Protein AF-A0A165HR62-F1 (afdb_monomer_lite)

Secondary structure (DSSP, 8-state):
------------PPP-------------------------------------PPPP-----HHHHHHHHHHHHHHHHHHHHHTTT-HHHHHHHHHHHHHHHHHHHHHHHHHHHHHHHHHHHHHHHHHHHHHTT----HHHHHHHHHHHHHHHHHHHHHHHHH----HHHHHHHHHHHH-THHHHHHHHHHHHHHHHHHHHHHHHHHHHHHHHHHHHHHHHHHHHHHTTEETTEEEE-GGGEEEEEEEEEEEETTEEEEEEEEEETTEEEEEEEEETT------TT--S-S----PPPHHHHHHHHHHHTSTTT--TTB-EEEEEETTSS-EEEE--SEEHHHHHHHHHHHH--HHHHHHHHHHHHHHHHHHHHHHHHHHSEEE--S--EE-TTS-EEB--SS-EEETTSS--PPPTHHHHHH-TT-

Structure (mmCIF, N/CA/C/O backbone):
data_AF-A0A165HR62-F1
#
_entry.id   AF-A0A165HR62-F1
#
loop_
_atom_site.group_PDB
_atom_site.id
_atom_site.type_symbol
_atom_site.label_atom_id
_atom_site.label_alt_id
_atom_site.label_comp_id
_atom_site.label_asym_id
_atom_site.label_entity_id
_atom_site.label_seq_id
_atom_site.pdbx_PDB_ins_code
_atom_site.Cartn_x
_atom_site.Cartn_y
_atom_site.Cartn_z
_atom_site.occupancy
_atom_site.B_iso_or_equiv
_atom_site.auth_seq_id
_atom_site.auth_comp_id
_atom_site.auth_asym_id
_atom_site.auth_atom_id
_atom_site.pdbx_PDB_model_num
ATOM 1 N N . MET A 1 1 ? 60.043 -40.482 3.507 1.00 33.12 1 MET A N 1
ATOM 2 C CA . MET A 1 1 ? 59.239 -40.295 4.731 1.00 33.12 1 MET A CA 1
ATOM 3 C C . MET A 1 1 ? 57.766 -40.346 4.342 1.00 33.12 1 MET A C 1
ATOM 5 O O . MET A 1 1 ? 57.336 -39.492 3.586 1.00 33.12 1 MET A O 1
ATOM 9 N N . THR A 1 2 ? 57.101 -41.441 4.740 1.00 33.06 2 THR A N 1
ATOM 10 C CA . THR A 1 2 ? 55.666 -41.614 5.097 1.00 33.06 2 THR A CA 1
ATOM 11 C C . THR A 1 2 ? 54.618 -40.697 4.441 1.00 33.06 2 THR A C 1
ATOM 13 O O . THR A 1 2 ? 54.605 -39.506 4.708 1.00 33.06 2 THR A O 1
ATOM 16 N N . ALA A 1 3 ? 53.738 -41.243 3.585 1.00 31.31 3 ALA A N 1
ATOM 17 C CA . ALA A 1 3 ? 52.368 -41.724 3.915 1.00 31.31 3 ALA A CA 1
ATOM 18 C C . ALA A 1 3 ? 51.313 -40.659 3.518 1.00 31.31 3 ALA A C 1
ATOM 20 O O . ALA A 1 3 ? 51.603 -39.479 3.605 1.00 31.31 3 ALA A O 1
ATOM 21 N N . ALA A 1 4 ? 50.086 -40.920 3.066 1.00 37.50 4 ALA A N 1
ATOM 22 C CA . ALA A 1 4 ? 49.329 -42.119 2.732 1.00 37.50 4 ALA A CA 1
ATOM 23 C C . ALA A 1 4 ? 48.210 -41.695 1.753 1.00 37.50 4 ALA A C 1
ATOM 25 O O . ALA A 1 4 ? 47.628 -40.623 1.904 1.00 37.50 4 ALA A O 1
ATOM 26 N N . ALA A 1 5 ? 47.889 -42.550 0.783 1.00 32.94 5 ALA A N 1
ATOM 27 C CA . ALA A 1 5 ? 46.687 -42.452 -0.038 1.00 32.94 5 ALA A CA 1
ATOM 28 C C . ALA A 1 5 ? 45.596 -43.338 0.581 1.00 32.94 5 ALA A C 1
ATOM 30 O O . ALA A 1 5 ? 45.859 -44.505 0.874 1.00 32.94 5 ALA A O 1
ATOM 31 N N . TRP A 1 6 ? 44.392 -42.797 0.776 1.00 42.50 6 TRP A N 1
ATOM 32 C CA . TRP A 1 6 ? 43.206 -43.551 1.182 1.00 42.50 6 TRP A CA 1
ATOM 33 C C . TRP A 1 6 ? 42.095 -43.426 0.129 1.00 42.50 6 TRP A C 1
ATOM 35 O O . TRP A 1 6 ? 41.696 -42.349 -0.300 1.00 42.50 6 TRP A O 1
ATOM 45 N N . THR A 1 7 ? 41.675 -44.615 -0.275 1.00 42.72 7 THR A N 1
ATOM 46 C CA . THR A 1 7 ? 40.506 -45.123 -1.003 1.00 42.72 7 THR A CA 1
ATOM 47 C C . THR A 1 7 ? 39.178 -44.330 -1.006 1.00 42.72 7 THR A C 1
ATOM 49 O O . THR A 1 7 ? 38.678 -43.911 0.032 1.00 42.72 7 THR A O 1
ATOM 52 N N . ASN A 1 8 ? 38.568 -44.294 -2.207 1.00 39.94 8 ASN A N 1
ATOM 53 C CA . ASN A 1 8 ? 37.124 -44.241 -2.582 1.00 39.94 8 ASN A CA 1
ATOM 54 C C . ASN A 1 8 ? 36.229 -45.188 -1.726 1.00 39.94 8 ASN A C 1
ATOM 56 O O . ASN A 1 8 ? 36.826 -46.110 -1.169 1.00 39.94 8 ASN A O 1
ATOM 60 N N . PRO A 1 9 ? 34.859 -45.147 -1.693 1.00 52.19 9 PRO A N 1
ATOM 61 C CA . PRO A 1 9 ? 33.908 -44.766 -2.772 1.00 52.19 9 PRO A CA 1
ATOM 62 C C . PRO A 1 9 ? 32.558 -44.118 -2.320 1.00 52.19 9 PRO A C 1
ATOM 64 O O . PRO A 1 9 ? 32.262 -44.052 -1.139 1.00 52.19 9 PRO A O 1
ATOM 67 N N . HIS A 1 10 ? 31.676 -43.712 -3.253 1.00 35.19 10 HIS A N 1
ATOM 68 C CA . HIS A 1 10 ? 30.252 -44.132 -3.271 1.00 35.19 10 HIS A CA 1
ATOM 69 C C . HIS A 1 10 ? 29.495 -43.644 -4.526 1.00 35.19 10 HIS A C 1
ATOM 71 O O . HIS A 1 10 ? 29.403 -42.458 -4.830 1.00 35.19 10 HIS A O 1
ATOM 77 N N . ARG A 1 11 ? 28.916 -44.618 -5.242 1.00 38.69 11 ARG A N 1
ATOM 78 C CA . ARG A 1 11 ? 27.921 -44.476 -6.316 1.00 38.69 11 ARG A CA 1
ATOM 79 C C . ARG A 1 11 ? 26.562 -44.078 -5.733 1.00 38.69 11 ARG A C 1
ATOM 81 O O . ARG A 1 11 ? 26.127 -44.736 -4.795 1.00 38.69 11 ARG A O 1
ATOM 88 N N . TYR A 1 12 ? 25.823 -43.190 -6.401 1.00 36.19 12 TYR A N 1
ATOM 89 C CA . TYR A 1 12 ? 24.355 -43.246 -6.418 1.00 36.19 12 TYR A CA 1
ATOM 90 C C . TYR A 1 12 ? 23.801 -42.923 -7.813 1.00 36.19 12 TYR A C 1
ATOM 92 O O . TYR A 1 12 ? 24.128 -41.911 -8.431 1.00 36.19 12 TYR A O 1
ATOM 100 N N . ARG A 1 13 ? 22.985 -43.859 -8.312 1.00 35.91 13 ARG A N 1
ATOM 101 C CA . ARG A 1 13 ? 22.235 -43.820 -9.575 1.00 35.91 13 ARG A CA 1
ATOM 102 C C . ARG A 1 13 ? 21.108 -42.783 -9.496 1.00 35.91 13 ARG A C 1
ATOM 104 O O . ARG A 1 13 ? 20.392 -42.742 -8.502 1.00 35.91 13 ARG A O 1
ATOM 111 N N . ARG A 1 14 ? 20.884 -42.039 -10.584 1.00 35.41 14 ARG A N 1
ATOM 112 C CA . ARG A 1 14 ? 19.645 -41.280 -10.843 1.00 35.41 14 ARG A CA 1
ATOM 113 C C . ARG A 1 14 ? 18.627 -42.159 -11.587 1.00 35.41 14 ARG A C 1
ATOM 115 O O . ARG A 1 14 ? 19.046 -42.868 -12.504 1.00 35.41 14 ARG A O 1
ATOM 122 N N . PRO A 1 15 ? 17.319 -42.083 -11.287 1.00 44.44 15 PRO A N 1
ATOM 123 C CA . PRO A 1 15 ? 16.283 -42.577 -12.179 1.00 44.44 15 PRO A CA 1
ATOM 124 C C . PRO A 1 15 ? 15.781 -41.463 -13.109 1.00 44.44 15 PRO A C 1
ATOM 126 O O . PRO A 1 15 ? 15.599 -40.313 -12.714 1.00 44.44 15 PRO A O 1
ATOM 129 N N . VAL A 1 16 ? 15.561 -41.841 -14.366 1.00 40.91 16 VAL A N 1
ATOM 130 C CA . VAL A 1 16 ? 14.933 -41.037 -15.416 1.00 40.91 16 VAL A CA 1
ATOM 131 C C . VAL A 1 16 ? 13.420 -41.210 -15.295 1.00 40.91 16 VAL A C 1
ATOM 133 O O . VAL A 1 16 ? 12.911 -42.308 -15.499 1.00 40.91 16 VAL A O 1
ATOM 136 N N . GLY A 1 17 ? 12.707 -40.132 -14.971 1.00 33.41 17 GLY A N 1
ATOM 137 C CA . GLY A 1 17 ? 11.246 -40.073 -14.991 1.00 33.41 17 GLY A CA 1
ATOM 138 C C . GLY A 1 17 ? 10.768 -39.150 -16.106 1.00 33.41 17 GLY A C 1
ATOM 139 O O . GLY A 1 17 ? 10.899 -37.934 -16.002 1.00 33.41 17 GLY A O 1
ATOM 140 N N . ARG A 1 18 ? 10.228 -39.734 -17.182 1.00 37.91 18 ARG A N 1
ATOM 141 C CA . ARG A 1 18 ? 9.422 -39.030 -18.190 1.00 37.91 18 ARG A CA 1
ATOM 142 C C . ARG A 1 18 ? 8.108 -38.598 -17.543 1.00 37.91 18 ARG A C 1
ATOM 144 O O . ARG A 1 18 ? 7.457 -39.434 -16.927 1.00 37.91 18 ARG A O 1
ATOM 151 N N . CYS A 1 19 ? 7.680 -37.356 -17.760 1.00 32.62 19 CYS A N 1
ATOM 152 C CA . CYS A 1 19 ? 6.293 -36.967 -17.523 1.00 32.62 19 CYS A CA 1
ATOM 153 C C . CYS A 1 19 ? 5.760 -36.114 -18.679 1.00 32.62 19 CYS A C 1
ATOM 155 O O . CYS A 1 19 ? 6.427 -35.235 -19.220 1.00 32.62 19 CYS A O 1
ATOM 157 N N . THR A 1 20 ? 4.568 -36.506 -19.095 1.00 32.78 20 THR A N 1
ATOM 158 C CA . THR A 1 20 ? 3.829 -36.209 -20.318 1.00 32.78 20 THR A CA 1
ATOM 159 C C . THR A 1 20 ? 3.229 -34.804 -20.356 1.00 32.78 20 THR A C 1
ATOM 161 O O . THR A 1 20 ? 2.686 -34.319 -19.369 1.00 32.78 20 THR A O 1
ATOM 164 N N . ARG A 1 21 ? 3.266 -34.189 -21.547 1.00 33.91 21 ARG A N 1
ATOM 165 C CA . ARG A 1 21 ? 2.496 -32.993 -21.924 1.00 33.91 21 ARG A CA 1
ATOM 166 C C . ARG A 1 21 ? 0.998 -33.312 -21.954 1.00 33.91 21 ARG A C 1
ATOM 168 O O . ARG A 1 21 ? 0.590 -34.196 -22.700 1.00 33.91 21 ARG A O 1
ATOM 175 N N . LEU A 1 22 ? 0.195 -32.510 -21.263 1.00 30.77 22 LEU A N 1
ATOM 176 C CA . LEU A 1 22 ? -1.223 -32.306 -21.560 1.00 30.77 22 LEU A CA 1
ATOM 177 C C . LEU A 1 22 ? -1.470 -30.796 -21.627 1.00 30.77 22 LEU A C 1
ATOM 179 O O . LEU A 1 22 ? -1.292 -30.071 -20.654 1.00 30.77 22 LEU A O 1
ATOM 183 N N . SER A 1 23 ? -1.787 -30.336 -22.835 1.00 29.75 23 SER A N 1
ATOM 184 C CA . SER A 1 23 ? -2.159 -28.965 -23.165 1.00 29.75 23 SER A CA 1
ATOM 185 C C . SER A 1 23 ? -3.679 -28.888 -23.167 1.00 29.75 23 SER A C 1
ATOM 187 O O . SER A 1 23 ? -4.320 -29.550 -23.981 1.00 29.75 23 SER A O 1
ATOM 189 N N . THR A 1 24 ? -4.248 -28.067 -22.288 1.00 30.98 24 THR A N 1
ATOM 190 C CA . THR A 1 24 ? -5.679 -27.753 -22.304 1.00 30.98 24 THR A CA 1
ATOM 191 C C . THR A 1 24 ? -5.829 -26.253 -22.513 1.00 30.98 24 THR A C 1
ATOM 193 O O . THR A 1 24 ? -5.510 -25.446 -21.644 1.00 30.98 24 THR A O 1
ATOM 196 N N . ARG A 1 25 ? -6.271 -25.882 -23.719 1.00 33.00 25 ARG A N 1
ATOM 197 C CA . ARG A 1 25 ? -6.709 -24.530 -24.080 1.00 33.00 25 ARG A CA 1
ATOM 198 C C . ARG A 1 25 ? -8.070 -24.267 -23.437 1.00 33.00 25 ARG A C 1
ATOM 200 O O . ARG A 1 25 ? -9.018 -24.984 -23.734 1.00 33.00 25 ARG A O 1
ATOM 207 N N . LEU A 1 26 ? -8.189 -23.192 -22.665 1.00 28.30 26 LEU A N 1
ATOM 208 C CA . LEU A 1 26 ? -9.472 -22.574 -22.330 1.00 28.30 26 LEU A CA 1
ATOM 209 C C . LEU A 1 26 ? -9.429 -21.114 -22.789 1.00 28.30 26 LEU A C 1
ATOM 211 O O . LEU A 1 26 ? -8.663 -20.309 -22.269 1.00 28.30 26 LEU A O 1
ATOM 215 N N . ARG A 1 27 ? -10.228 -20.798 -23.814 1.00 31.17 27 ARG A N 1
ATOM 216 C CA . ARG A 1 27 ? -10.565 -19.426 -24.208 1.00 31.17 27 ARG A CA 1
ATOM 217 C C . ARG A 1 27 ? -11.790 -19.012 -23.399 1.00 31.17 27 ARG A C 1
ATOM 219 O O . ARG A 1 27 ? -12.836 -19.635 -23.555 1.00 31.17 27 ARG A O 1
ATOM 226 N N . TYR A 1 28 ? -11.676 -17.960 -22.595 1.00 29.00 28 TYR A N 1
ATOM 227 C CA . TYR A 1 28 ? -12.828 -17.262 -22.029 1.00 29.00 28 TYR A CA 1
ATOM 228 C C . TYR A 1 28 ? -13.046 -15.951 -22.785 1.00 29.00 28 TYR A C 1
ATOM 230 O O . TYR A 1 28 ? -12.155 -15.114 -22.882 1.00 29.00 28 TYR A O 1
ATOM 238 N N . SER A 1 29 ? -14.242 -15.823 -23.356 1.00 31.67 29 SER A N 1
ATOM 239 C CA . SER A 1 29 ? -14.768 -14.642 -24.035 1.00 31.67 29 SER A CA 1
ATOM 240 C C . SER A 1 29 ? -15.636 -13.874 -23.040 1.00 31.67 29 SER A C 1
ATOM 242 O O . SER A 1 29 ? -16.688 -14.379 -22.653 1.00 31.67 29 SER A O 1
ATOM 244 N N . TYR A 1 30 ? -15.228 -12.670 -22.638 1.00 29.75 30 TYR A N 1
ATOM 245 C CA . TYR A 1 30 ? -16.044 -11.779 -21.809 1.00 29.75 30 TYR A CA 1
ATOM 246 C C . TYR A 1 30 ? -16.762 -10.751 -22.694 1.00 29.75 30 TYR A C 1
ATOM 248 O O . TYR A 1 30 ? -16.134 -9.884 -23.293 1.00 29.75 30 TYR A O 1
ATOM 256 N N . LYS A 1 31 ? -18.094 -10.861 -22.777 1.00 32.19 31 LYS A N 1
ATOM 257 C CA . LYS A 1 31 ? -18.997 -9.801 -23.249 1.00 32.19 31 LYS A CA 1
ATOM 258 C C . LYS A 1 31 ? -19.381 -8.943 -22.042 1.00 32.19 31 LYS A C 1
ATOM 260 O O . LYS A 1 31 ? -19.945 -9.470 -21.087 1.00 32.19 31 LYS A O 1
ATOM 265 N N . GLN A 1 32 ? -19.086 -7.647 -22.086 1.00 35.06 32 GLN A N 1
ATOM 266 C CA . GLN A 1 32 ? -19.548 -6.666 -21.103 1.00 35.06 32 GLN A CA 1
ATOM 267 C C . GLN A 1 32 ? -20.914 -6.108 -21.531 1.00 35.06 32 GLN A C 1
ATOM 269 O O . GLN A 1 32 ? -21.061 -5.594 -22.637 1.00 35.06 32 GLN A O 1
ATOM 274 N N . HIS A 1 33 ? -21.907 -6.213 -20.646 1.00 32.03 33 HIS A N 1
ATOM 275 C CA . HIS A 1 33 ? -23.147 -5.440 -20.694 1.00 32.03 33 HIS A CA 1
ATOM 276 C C . HIS A 1 33 ? -23.079 -4.374 -19.596 1.00 32.03 33 HIS A C 1
ATOM 278 O O . HIS A 1 33 ? -22.998 -4.709 -18.416 1.00 32.03 33 HIS A O 1
ATOM 284 N N . CYS A 1 34 ? -23.105 -3.101 -19.990 1.00 30.50 34 CYS A N 1
ATOM 285 C CA . CYS A 1 34 ? -23.240 -1.965 -19.084 1.00 30.50 34 CYS A CA 1
ATOM 286 C C . CYS A 1 34 ? -24.722 -1.729 -18.762 1.00 30.50 34 CYS A C 1
ATOM 288 O O . CYS A 1 34 ? -25.536 -1.590 -19.673 1.00 30.50 34 CYS A O 1
ATOM 290 N N . VAL A 1 35 ? -25.055 -1.630 -17.474 1.00 34.81 35 VAL A N 1
ATOM 291 C CA . VAL A 1 35 ? -26.322 -1.075 -16.973 1.00 34.81 35 VAL A CA 1
ATOM 292 C C . VAL A 1 35 ? -25.967 0.029 -15.971 1.00 34.81 35 VAL A C 1
ATOM 294 O O . VAL A 1 35 ? -25.148 -0.230 -15.087 1.00 34.81 35 VAL A O 1
ATOM 297 N N . PRO A 1 36 ? -26.533 1.244 -16.073 1.00 38.19 36 PRO A N 1
ATOM 298 C CA . PRO A 1 36 ? -26.294 2.303 -15.100 1.00 38.19 36 PRO A CA 1
ATOM 299 C C . PRO A 1 36 ? -27.294 2.199 -13.938 1.00 38.19 36 PRO A C 1
ATOM 301 O O . PRO A 1 36 ? -28.500 2.098 -14.158 1.00 38.19 36 PRO A O 1
ATOM 304 N N . LEU A 1 37 ? -26.800 2.255 -12.699 1.00 32.34 37 LEU A N 1
ATOM 305 C CA . LEU A 1 37 ? -27.621 2.403 -11.493 1.00 32.34 37 LEU A CA 1
ATOM 306 C C . LEU A 1 37 ? -27.500 3.832 -10.960 1.00 32.34 37 LEU A C 1
ATOM 308 O O . LEU A 1 37 ? -26.412 4.318 -10.661 1.00 32.34 37 LEU A O 1
ATOM 312 N N . SER A 1 38 ? -28.650 4.490 -10.872 1.00 30.89 38 SER A N 1
ATOM 313 C CA . SER A 1 38 ? -28.867 5.826 -10.323 1.00 30.89 38 SER A CA 1
ATOM 314 C C . SER A 1 38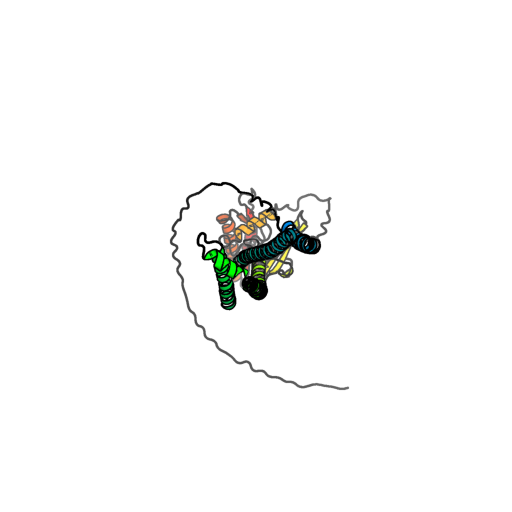 ? -29.115 5.732 -8.811 1.00 30.89 38 SER A C 1
ATOM 316 O O . SER A 1 38 ? -29.895 4.887 -8.377 1.00 30.89 38 SER A O 1
ATOM 318 N N . PHE A 1 39 ? -28.516 6.621 -8.015 1.00 34.91 39 PHE A N 1
ATOM 319 C CA . PHE A 1 39 ? -28.830 6.798 -6.589 1.00 34.91 39 PHE A CA 1
ATOM 320 C C . PHE A 1 39 ? -29.513 8.154 -6.345 1.00 34.91 39 PHE A C 1
ATOM 322 O O . PHE A 1 39 ? -29.079 9.145 -6.937 1.00 34.91 39 PHE A O 1
ATOM 329 N N . PRO A 1 40 ? -30.527 8.239 -5.461 1.00 46.53 40 PRO A N 1
ATOM 330 C CA . PRO A 1 40 ? -31.065 9.510 -4.983 1.00 46.53 40 PRO A CA 1
ATOM 331 C C . PRO A 1 40 ? -30.490 9.921 -3.606 1.00 46.53 40 PRO A C 1
ATOM 333 O O . PRO A 1 40 ? -29.952 9.077 -2.883 1.00 46.53 40 PRO A O 1
ATOM 336 N N . PRO A 1 41 ? -30.611 11.210 -3.222 1.00 48.38 41 PRO A N 1
ATOM 337 C CA . PRO A 1 41 ? -30.012 11.768 -2.012 1.00 48.38 41 PRO A CA 1
ATOM 338 C C . PRO A 1 41 ? -30.976 11.727 -0.818 1.00 48.38 41 PRO A C 1
ATOM 340 O O . PRO A 1 41 ? -32.183 11.897 -0.985 1.00 48.38 41 PRO A O 1
ATOM 343 N N . LEU A 1 42 ? -30.443 11.601 0.400 1.00 31.28 42 LEU A N 1
ATOM 344 C CA . LEU A 1 42 ? -31.184 11.880 1.633 1.00 31.28 42 LEU A CA 1
ATOM 345 C C . LEU A 1 42 ? -30.302 12.606 2.656 1.00 31.28 42 LEU A C 1
ATOM 347 O O . LEU A 1 42 ? -29.160 12.238 2.912 1.00 31.28 42 LEU A O 1
ATOM 351 N N . SER A 1 43 ? -30.894 13.640 3.240 1.00 33.06 43 SER A N 1
ATOM 352 C CA . SER A 1 43 ? -30.462 14.444 4.387 1.00 33.06 43 SER A CA 1
ATOM 353 C C . SER A 1 43 ? -31.754 14.829 5.143 1.00 33.06 43 SER A C 1
ATOM 355 O O . SER A 1 43 ? -32.837 14.656 4.577 1.00 33.06 43 SER A O 1
ATOM 357 N N . PRO A 1 44 ? -31.721 15.492 6.309 1.00 51.09 44 PRO A N 1
ATOM 358 C CA . PRO A 1 44 ? -31.198 15.088 7.622 1.00 51.09 44 PRO A CA 1
ATOM 359 C C . PRO A 1 44 ? -32.315 15.132 8.698 1.00 51.09 44 PRO A C 1
ATOM 361 O O . PRO A 1 44 ? -33.251 15.895 8.533 1.00 51.09 44 PRO A O 1
ATOM 364 N N . HIS A 1 45 ? -32.204 14.435 9.842 1.00 31.92 45 HIS A N 1
ATOM 365 C CA . HIS A 1 45 ? -32.894 14.839 11.090 1.00 31.92 45 HIS A CA 1
ATOM 366 C C . HIS A 1 45 ? -32.265 14.203 12.352 1.00 31.92 45 HIS A C 1
ATOM 368 O O . HIS A 1 45 ? -32.269 12.989 12.526 1.00 31.92 45 HIS A O 1
ATOM 374 N N . CYS A 1 46 ? -31.768 15.066 13.244 1.00 35.50 46 CYS A N 1
ATOM 375 C CA . CYS A 1 46 ? -31.614 14.859 14.698 1.00 35.50 46 CYS A CA 1
ATOM 376 C C . CYS A 1 46 ? -32.998 15.023 15.372 1.00 35.50 46 CYS A C 1
ATOM 378 O O . CYS A 1 46 ? -33.798 15.780 14.808 1.00 35.50 46 CYS A O 1
ATOM 380 N N . PRO A 1 47 ? -33.301 14.433 16.563 1.00 43.19 47 PRO A N 1
ATOM 381 C CA . PRO A 1 47 ? -32.798 15.018 17.823 1.00 43.19 47 PRO A CA 1
ATOM 382 C C . PRO A 1 47 ? -32.732 14.138 19.117 1.00 43.19 47 PRO A C 1
ATOM 384 O O . PRO A 1 47 ? -33.403 13.124 19.256 1.00 43.19 47 PRO A O 1
ATOM 387 N N . LEU A 1 48 ? -32.002 14.692 20.104 1.00 32.78 48 LEU A N 1
ATOM 388 C CA . LEU A 1 48 ? -32.236 14.742 21.570 1.00 32.78 48 LEU A CA 1
ATOM 389 C C . LEU A 1 48 ? -31.925 13.557 22.528 1.00 32.78 48 LEU A C 1
ATOM 391 O O . LEU A 1 48 ? -32.303 12.408 22.344 1.00 32.78 48 LEU A O 1
ATOM 395 N N . LEU A 1 49 ? -31.258 13.967 23.621 1.00 42.12 49 LEU A N 1
ATOM 396 C CA . LEU A 1 49 ? -30.828 13.293 24.861 1.00 42.12 49 LEU A CA 1
ATOM 397 C C . LEU A 1 49 ? -31.957 12.636 25.682 1.00 42.12 49 LEU A C 1
ATOM 399 O O . LEU A 1 49 ? -33.110 13.061 25.592 1.00 42.12 49 LEU A O 1
ATOM 403 N N . PRO A 1 50 ? -31.597 11.735 26.623 1.00 37.34 50 PRO A N 1
ATOM 404 C CA . PRO A 1 50 ? -31.819 12.087 28.035 1.00 37.34 50 PRO A CA 1
ATOM 405 C C . PRO A 1 50 ? -30.732 11.601 29.025 1.00 37.34 50 PRO A C 1
ATOM 407 O O . PRO A 1 50 ? -30.140 10.537 28.876 1.00 37.34 50 PRO A O 1
ATOM 410 N N . SER A 1 51 ? -30.573 12.363 30.109 1.00 34.72 51 SER A N 1
ATOM 411 C CA . SER A 1 51 ? -29.968 11.994 31.407 1.00 34.72 51 SER A CA 1
ATOM 412 C C . SER A 1 51 ? -30.908 12.510 32.514 1.00 34.72 51 SER A C 1
ATOM 414 O O . SER A 1 51 ? -31.676 13.430 32.224 1.00 34.72 51 SER A O 1
ATOM 416 N N . PRO A 1 52 ? -30.786 12.135 33.805 1.00 44.00 52 PRO A N 1
ATOM 417 C CA . PRO A 1 52 ? -30.382 10.874 34.443 1.00 44.00 52 PRO A CA 1
ATOM 418 C C . PRO A 1 52 ? -31.471 10.358 35.432 1.00 44.00 52 PRO A C 1
ATOM 420 O O . PRO A 1 52 ? -32.344 11.108 35.864 1.00 44.00 52 PRO A O 1
ATOM 423 N N . MET A 1 53 ? -31.414 9.088 35.858 1.00 34.66 53 MET A N 1
ATOM 424 C CA . MET A 1 53 ? -32.282 8.583 36.937 1.00 34.66 53 MET A CA 1
ATOM 425 C C . MET A 1 53 ? -31.737 8.963 38.320 1.00 34.66 53 MET A C 1
ATOM 427 O O . MET A 1 53 ? -30.643 8.559 38.710 1.00 34.66 53 MET A O 1
ATOM 431 N N . ALA A 1 54 ? -32.534 9.726 39.068 1.00 32.88 54 ALA A N 1
ATOM 432 C CA . ALA A 1 54 ? -32.316 10.027 40.474 1.00 32.88 54 ALA A CA 1
ATOM 433 C C . ALA A 1 54 ? -32.670 8.808 41.344 1.00 32.88 54 ALA A C 1
ATOM 435 O O . ALA A 1 54 ? -33.808 8.339 41.349 1.00 32.88 54 ALA A O 1
ATOM 436 N N . VAL A 1 55 ? -31.696 8.312 42.107 1.00 38.94 55 VAL A N 1
ATOM 437 C CA . VAL A 1 55 ? -31.899 7.286 43.138 1.00 38.94 55 VAL A CA 1
ATOM 438 C C . VAL A 1 55 ? -32.378 7.973 44.419 1.00 38.94 55 VAL A C 1
ATOM 440 O O . VAL A 1 55 ? -31.662 8.781 45.008 1.00 38.94 55 VAL A O 1
ATOM 443 N N . LEU A 1 56 ? -33.598 7.653 44.856 1.00 34.94 56 LEU A N 1
ATOM 444 C CA . LEU A 1 56 ? -34.140 8.072 46.151 1.00 34.94 56 LEU A CA 1
ATOM 445 C C . LEU A 1 56 ? -33.565 7.203 47.289 1.00 34.94 56 LEU A C 1
ATOM 447 O O . LEU A 1 56 ? -33.570 5.975 47.178 1.00 34.94 56 LEU A O 1
ATOM 451 N N . PRO A 1 57 ? -33.138 7.793 48.420 1.00 37.41 57 PRO A N 1
ATOM 452 C CA . PRO A 1 57 ? -32.691 7.039 49.583 1.00 37.41 57 PRO A CA 1
ATOM 453 C C . PRO A 1 57 ? -33.889 6.429 50.327 1.00 37.41 57 PRO A C 1
ATOM 455 O O . PRO A 1 57 ? -34.702 7.119 50.947 1.00 37.41 57 PRO A O 1
ATOM 458 N N . ARG A 1 58 ? -33.985 5.098 50.284 1.00 41.12 58 ARG A N 1
ATOM 459 C CA . ARG A 1 58 ? -34.955 4.297 51.041 1.00 41.12 58 ARG A CA 1
ATOM 460 C C . ARG A 1 58 ? -34.555 4.286 52.523 1.00 41.12 58 ARG A C 1
ATOM 462 O O . ARG A 1 58 ? -33.594 3.627 52.906 1.00 41.12 58 ARG A O 1
ATOM 469 N N . ARG A 1 59 ? -35.284 5.026 53.370 1.00 41.16 59 ARG A N 1
ATOM 470 C CA . ARG A 1 59 ? -35.140 4.998 54.842 1.00 41.16 59 ARG A CA 1
ATOM 471 C C . ARG A 1 59 ? -35.299 3.564 55.371 1.00 41.16 59 ARG A C 1
ATOM 473 O O . ARG A 1 59 ? -36.362 2.974 55.190 1.00 41.16 59 ARG A O 1
ATOM 480 N N . GLN A 1 60 ? -34.290 3.047 56.076 1.00 45.56 60 GLN A N 1
ATOM 481 C CA . GLN A 1 60 ? -34.381 1.840 56.909 1.00 45.56 60 GLN A CA 1
ATOM 482 C C . GLN A 1 60 ? -34.753 2.213 58.362 1.00 45.56 60 GLN A C 1
ATOM 484 O O . GLN A 1 60 ? -33.960 2.882 59.022 1.00 45.56 60 GLN A O 1
ATOM 489 N N . PRO A 1 61 ? -35.915 1.780 58.896 1.00 44.72 61 PRO A N 1
ATOM 490 C CA . PRO A 1 61 ? -36.293 1.952 60.304 1.00 44.72 61 PRO A CA 1
ATOM 491 C C . PRO A 1 61 ? -36.138 0.677 61.172 1.00 44.72 61 PRO A C 1
ATOM 493 O O . PRO A 1 61 ? -36.628 0.639 62.297 1.00 44.72 61 PRO A O 1
ATOM 496 N N . SER A 1 62 ? -35.504 -0.393 60.688 1.00 55.06 62 SER A N 1
ATOM 497 C CA . SER A 1 62 ? -35.651 -1.751 61.252 1.00 55.06 62 SER A CA 1
ATOM 498 C C . SER A 1 62 ? -34.830 -2.043 62.522 1.00 55.06 62 SER A C 1
ATOM 500 O O . SER A 1 62 ? -35.347 -2.665 63.450 1.00 55.06 62 SER A O 1
ATOM 502 N N . ALA A 1 63 ? -33.585 -1.565 62.629 1.00 54.69 63 ALA A N 1
ATOM 503 C CA . ALA A 1 63 ? -32.694 -1.964 63.731 1.00 54.69 63 ALA A CA 1
ATOM 504 C C . ALA A 1 63 ? -33.127 -1.432 65.115 1.00 54.69 63 ALA A C 1
ATOM 506 O O . ALA A 1 63 ? -32.948 -2.104 66.132 1.00 54.69 63 ALA A O 1
ATOM 507 N N . LEU A 1 64 ? -33.739 -0.243 65.163 1.00 56.56 64 LEU A N 1
ATOM 508 C CA . LEU A 1 64 ? -34.178 0.382 66.418 1.00 56.56 64 LEU A CA 1
ATOM 509 C C . LEU A 1 64 ? -35.407 -0.312 67.026 1.00 56.56 64 LEU A C 1
ATOM 511 O O . LEU A 1 64 ? -35.529 -0.390 68.247 1.00 56.56 64 LEU A O 1
ATOM 515 N N . VAL A 1 65 ? -36.295 -0.856 66.190 1.00 57.47 65 VAL A N 1
ATOM 516 C CA . VAL A 1 65 ? -37.538 -1.499 66.645 1.00 57.47 65 VAL A CA 1
ATOM 517 C C . VAL A 1 65 ? -37.267 -2.906 67.197 1.00 57.47 65 VAL A C 1
ATOM 519 O O . VAL A 1 65 ? -37.823 -3.272 68.231 1.00 57.47 65 VAL A O 1
ATOM 522 N N . SER A 1 66 ? -36.367 -3.668 66.564 1.00 53.69 66 SER A N 1
ATOM 523 C CA . SER A 1 66 ? -35.972 -5.018 67.004 1.00 53.69 66 SER A CA 1
ATOM 524 C C . SER A 1 66 ? -35.281 -5.011 68.380 1.00 53.69 66 SER A C 1
ATOM 526 O O . SER A 1 66 ? -35.671 -5.756 69.283 1.00 53.69 66 SER A O 1
ATOM 528 N N . ASN A 1 67 ? -34.338 -4.084 68.595 1.00 67.06 67 ASN A N 1
ATOM 529 C CA . ASN A 1 67 ? -33.639 -3.934 69.878 1.00 67.06 67 ASN A CA 1
ATOM 530 C C . ASN A 1 67 ? -34.563 -3.425 71.002 1.00 67.06 67 ASN A C 1
ATOM 532 O O . ASN A 1 67 ? -34.444 -3.865 72.147 1.00 67.06 67 ASN A O 1
ATOM 536 N N . GLY A 1 68 ? -35.516 -2.541 70.681 1.00 67.62 68 GLY A N 1
ATOM 537 C CA . GLY A 1 68 ? -36.498 -2.034 71.644 1.00 67.62 68 GLY A CA 1
ATOM 538 C C . GLY A 1 68 ? -37.454 -3.113 72.165 1.00 67.62 68 GLY A C 1
ATOM 539 O O . GLY A 1 68 ? -37.724 -3.163 73.363 1.00 67.62 68 GLY A O 1
ATOM 540 N N . LEU A 1 69 ? -37.916 -4.018 71.294 1.00 63.00 69 LEU A N 1
ATOM 541 C CA . LEU A 1 69 ? -38.809 -5.130 71.658 1.00 63.00 69 LEU A CA 1
ATOM 542 C C . LEU A 1 69 ? -38.124 -6.180 72.547 1.00 63.00 69 LEU A C 1
ATOM 544 O O . LEU A 1 69 ? -38.720 -6.642 73.523 1.00 63.00 69 LEU A O 1
ATOM 548 N N . SER A 1 70 ? -36.862 -6.515 72.261 1.00 66.88 70 SER A N 1
ATOM 549 C CA . SER A 1 70 ? -36.071 -7.420 73.109 1.00 66.88 70 SER A CA 1
ATOM 550 C C . SER A 1 70 ? -35.887 -6.839 74.516 1.00 66.88 70 SER A C 1
ATOM 552 O O . SER A 1 70 ? -36.092 -7.536 75.511 1.00 66.88 70 SER A O 1
ATOM 554 N N . MET A 1 71 ? -35.547 -5.549 74.616 1.00 71.38 71 MET A N 1
ATOM 555 C CA . MET A 1 71 ? -35.360 -4.866 75.902 1.00 71.38 71 MET A CA 1
ATOM 556 C C . MET A 1 71 ? -36.675 -4.718 76.682 1.00 71.38 71 MET A C 1
ATOM 558 O O . MET A 1 71 ? -36.697 -4.942 77.892 1.00 71.38 71 MET A O 1
ATOM 562 N N . ALA A 1 72 ? -37.784 -4.409 76.002 1.00 64.50 72 ALA A N 1
ATOM 563 C CA . ALA A 1 72 ? -39.106 -4.305 76.619 1.00 64.50 72 ALA A CA 1
ATOM 564 C C . ALA A 1 72 ? -39.587 -5.646 77.198 1.00 64.50 72 ALA A C 1
ATOM 566 O O . ALA A 1 72 ? -40.139 -5.679 78.296 1.00 64.50 72 ALA A O 1
ATOM 567 N N . THR A 1 73 ? -39.326 -6.762 76.510 1.00 68.50 73 THR A N 1
ATOM 568 C CA . THR A 1 73 ? -39.681 -8.108 76.993 1.00 68.50 73 THR A CA 1
ATOM 569 C C . THR A 1 73 ? -38.925 -8.463 78.276 1.00 68.50 73 THR A C 1
ATOM 571 O O . THR A 1 73 ? -39.514 -8.982 79.224 1.00 68.50 73 THR A O 1
ATOM 574 N N . VAL A 1 74 ? -37.630 -8.138 78.339 1.00 71.12 74 VAL A N 1
ATOM 575 C CA . VAL A 1 74 ? -36.807 -8.343 79.542 1.00 71.12 74 VAL A CA 1
ATOM 576 C C . VAL A 1 74 ? -37.291 -7.457 80.693 1.00 71.12 74 VAL A C 1
ATOM 578 O O . VAL A 1 74 ? -37.481 -7.952 81.803 1.00 71.12 74 VAL A O 1
ATOM 581 N N . ALA A 1 75 ? -37.572 -6.177 80.431 1.00 68.75 75 ALA A N 1
ATOM 582 C CA . ALA A 1 75 ? -38.070 -5.243 81.440 1.00 68.75 75 ALA A CA 1
ATOM 583 C C . ALA A 1 75 ? -39.443 -5.655 82.006 1.00 68.75 75 ALA A C 1
ATOM 585 O O . ALA A 1 75 ? -39.656 -5.579 83.216 1.00 68.75 75 ALA A O 1
ATOM 586 N N . LEU A 1 76 ? -40.354 -6.147 81.159 1.00 65.44 76 LEU A N 1
ATOM 587 C CA . LEU A 1 76 ? -41.678 -6.625 81.574 1.00 65.44 76 LEU A CA 1
ATOM 588 C C . LEU A 1 76 ? -41.601 -7.900 82.428 1.00 65.44 76 LEU A C 1
ATOM 590 O O . LEU A 1 76 ? -42.342 -8.016 83.401 1.00 65.44 76 LEU A O 1
ATOM 594 N N . ASN A 1 77 ? -40.673 -8.815 82.127 1.00 70.88 77 ASN A N 1
ATOM 595 C CA . ASN A 1 77 ? -40.429 -10.001 82.957 1.00 70.88 77 ASN A CA 1
ATOM 596 C C . ASN A 1 77 ? -39.872 -9.632 84.345 1.00 70.88 77 ASN A C 1
ATOM 598 O O . ASN A 1 77 ? -40.294 -10.202 85.350 1.00 70.88 77 ASN A O 1
ATOM 602 N N . ILE A 1 78 ? -38.965 -8.650 84.415 1.00 75.12 78 ILE A N 1
ATOM 603 C CA . ILE A 1 78 ? -38.402 -8.155 85.684 1.00 75.12 78 ILE A CA 1
ATOM 604 C C . ILE A 1 78 ? -39.478 -7.430 86.509 1.00 75.12 78 ILE A C 1
ATOM 606 O O . ILE A 1 78 ? -39.616 -7.680 87.706 1.00 75.12 78 ILE A O 1
ATOM 610 N N . ALA A 1 79 ? -40.291 -6.581 85.874 1.00 59.91 79 ALA A N 1
ATOM 611 C CA . ALA A 1 79 ? -41.403 -5.894 86.531 1.00 59.91 79 ALA A CA 1
ATOM 612 C C . ALA A 1 79 ? -42.488 -6.871 87.027 1.00 59.91 79 ALA A C 1
ATOM 614 O O . ALA A 1 79 ? -43.055 -6.680 88.105 1.00 59.91 79 ALA A O 1
ATOM 615 N N . GLY A 1 80 ? -42.754 -7.946 86.276 1.00 57.38 80 GLY A N 1
ATOM 616 C CA . GLY A 1 80 ? -43.664 -9.020 86.683 1.00 57.38 80 GLY A CA 1
ATOM 617 C C . GLY A 1 80 ? -43.183 -9.783 87.922 1.00 57.38 80 GLY A C 1
ATOM 618 O O . GLY A 1 80 ? -43.998 -10.144 88.766 1.00 57.38 80 GLY A O 1
ATOM 619 N N . ALA A 1 81 ? -41.868 -9.967 88.078 1.00 70.94 81 ALA A N 1
ATOM 620 C CA . ALA A 1 81 ? -41.276 -10.582 89.270 1.00 70.94 81 ALA A CA 1
ATOM 621 C C . ALA A 1 81 ? -41.310 -9.661 90.508 1.00 70.94 81 ALA A C 1
ATOM 623 O O . ALA A 1 81 ? -41.438 -10.137 91.630 1.00 70.94 81 ALA A O 1
ATOM 624 N N . ALA A 1 82 ? -41.239 -8.339 90.319 1.00 67.06 82 ALA A N 1
ATOM 625 C CA . ALA A 1 82 ? -41.263 -7.359 91.410 1.00 67.06 82 ALA A CA 1
ATOM 626 C C . ALA A 1 82 ? -42.677 -7.039 91.948 1.00 67.06 82 ALA A C 1
ATOM 628 O O . ALA A 1 82 ? -42.813 -6.401 92.989 1.00 67.06 82 ALA A O 1
ATOM 629 N N . THR A 1 83 ? -43.738 -7.464 91.253 1.00 56.81 83 THR A N 1
ATOM 630 C CA . THR A 1 83 ? -45.144 -7.129 91.565 1.00 56.81 83 THR A CA 1
ATOM 631 C C . THR A 1 83 ? -45.915 -8.263 92.251 1.00 56.81 83 THR A C 1
ATOM 633 O O . THR A 1 83 ? -47.147 -8.271 92.258 1.00 56.81 83 THR A O 1
ATOM 636 N N . ASP A 1 84 ? -45.205 -9.191 92.899 1.00 61.88 84 ASP A N 1
ATOM 637 C CA . ASP A 1 84 ? -45.770 -10.391 93.538 1.00 61.88 84 ASP A CA 1
ATOM 638 C C . ASP A 1 84 ? -46.849 -10.115 94.605 1.00 61.88 84 ASP A C 1
ATOM 640 O O . ASP A 1 84 ? -47.681 -10.981 94.876 1.00 61.88 84 ASP A O 1
ATOM 644 N N . ALA A 1 85 ? -46.895 -8.903 95.164 1.00 54.88 85 ALA A N 1
ATOM 645 C CA . ALA A 1 85 ? -47.880 -8.498 96.167 1.00 54.88 85 ALA A CA 1
ATOM 646 C C . ALA A 1 85 ? -49.263 -8.111 95.594 1.00 54.88 85 ALA A C 1
ATOM 648 O O . ALA A 1 85 ? -50.222 -8.005 96.357 1.00 54.88 85 ALA A O 1
ATOM 649 N N . VAL A 1 86 ? -49.397 -7.895 94.275 1.00 55.53 86 VAL A N 1
ATOM 650 C CA . VAL A 1 86 ? -50.655 -7.452 93.637 1.00 55.53 86 VAL A CA 1
ATOM 651 C C . VAL A 1 86 ? -51.017 -8.388 92.470 1.00 55.53 86 VAL A C 1
ATOM 653 O O . VAL A 1 86 ? -50.538 -8.197 91.348 1.00 55.53 86 VAL A O 1
ATOM 656 N N . PRO A 1 87 ? -51.899 -9.388 92.685 1.00 57.09 87 PRO A N 1
ATOM 657 C CA . PRO A 1 87 ? -52.164 -10.468 91.723 1.00 57.09 87 PRO A CA 1
ATOM 658 C C . PRO A 1 87 ? -52.599 -10.001 90.325 1.00 57.09 87 PRO A C 1
ATOM 660 O O . PRO A 1 87 ? -52.220 -10.593 89.315 1.00 57.09 87 PRO A O 1
ATOM 663 N N . ILE A 1 88 ? -53.367 -8.911 90.260 1.00 48.59 88 ILE A N 1
ATOM 664 C CA . ILE A 1 88 ? -53.874 -8.338 89.005 1.00 48.59 88 ILE A CA 1
ATOM 665 C C . ILE A 1 88 ? -52.740 -7.681 88.200 1.00 48.59 88 ILE A C 1
ATOM 667 O O . ILE A 1 88 ? -52.670 -7.854 86.984 1.00 48.59 88 ILE A O 1
ATOM 671 N N . ALA A 1 89 ? -51.806 -6.991 88.863 1.00 43.12 89 ALA A N 1
ATOM 672 C CA . ALA A 1 89 ? -50.658 -6.368 88.201 1.00 43.12 89 ALA A CA 1
ATOM 673 C C . ALA A 1 89 ? -49.723 -7.427 87.589 1.00 43.12 89 ALA A C 1
ATOM 675 O O . ALA A 1 89 ? -49.291 -7.287 86.444 1.00 43.12 89 ALA A O 1
ATOM 676 N N . LYS A 1 90 ? -49.502 -8.538 88.303 1.00 55.44 90 LYS A N 1
ATOM 677 C CA . LYS A 1 90 ? -48.711 -9.682 87.826 1.00 55.44 90 LYS A CA 1
ATOM 678 C C . LYS A 1 90 ? -49.307 -10.336 86.573 1.00 55.44 90 LYS A C 1
ATOM 680 O O . LYS A 1 90 ? -48.576 -10.637 85.631 1.00 55.44 90 LYS A O 1
ATOM 685 N N . GLN A 1 91 ? -50.628 -10.532 86.515 1.00 57.66 91 GLN A N 1
ATOM 686 C CA . GLN A 1 91 ? -51.291 -11.098 85.329 1.00 57.66 91 GLN A CA 1
ATOM 687 C C . GLN A 1 91 ? -51.183 -10.188 84.097 1.00 57.66 91 GLN A C 1
ATOM 689 O O . GLN A 1 91 ? -50.946 -10.680 82.990 1.00 57.66 91 GLN A O 1
ATOM 694 N N . ILE A 1 92 ? -51.311 -8.872 84.283 1.00 50.06 92 ILE A N 1
ATOM 695 C CA . ILE A 1 92 ? -51.185 -7.888 83.200 1.00 50.06 92 ILE A CA 1
ATOM 696 C C . ILE A 1 92 ? -49.747 -7.855 82.668 1.00 50.06 92 ILE A C 1
ATOM 698 O O . ILE A 1 92 ? -49.541 -7.926 81.456 1.00 50.06 92 ILE A O 1
ATOM 702 N N . LEU A 1 93 ? -48.749 -7.821 83.557 1.00 49.09 93 LEU A N 1
ATOM 703 C CA . LEU A 1 93 ? -47.334 -7.782 83.175 1.00 49.09 93 LEU A CA 1
ATOM 704 C C . LEU A 1 93 ? -46.876 -9.079 82.495 1.00 49.09 93 LEU A C 1
ATOM 706 O O . LEU A 1 93 ? -46.206 -9.018 81.465 1.00 49.09 93 LEU A O 1
ATOM 710 N N . ASN A 1 94 ? -47.320 -10.243 82.980 1.00 59.66 94 ASN A N 1
ATOM 711 C CA . ASN A 1 94 ? -47.046 -11.527 82.325 1.00 59.66 94 ASN A CA 1
ATOM 712 C C . ASN A 1 94 ? -47.691 -11.619 80.933 1.00 59.66 94 ASN A C 1
ATOM 714 O O . ASN A 1 94 ? -47.075 -12.120 79.990 1.00 59.66 94 ASN A O 1
ATOM 718 N N . SER A 1 95 ? -48.910 -11.097 80.775 1.00 49.69 95 SER A N 1
ATOM 719 C CA . SER A 1 95 ? -49.586 -11.045 79.472 1.00 49.69 95 SER A CA 1
ATOM 720 C C . SER A 1 95 ? -48.867 -10.100 78.502 1.00 49.69 95 SER A C 1
ATOM 722 O O . SER A 1 95 ? -48.666 -10.449 77.339 1.00 49.69 95 SER A O 1
ATOM 724 N N . ALA A 1 96 ? -48.411 -8.937 78.978 1.00 48.41 96 ALA A N 1
ATOM 725 C CA . ALA A 1 96 ? -47.641 -7.978 78.188 1.00 48.41 96 ALA A CA 1
ATOM 726 C C . ALA A 1 96 ? -46.275 -8.540 77.754 1.00 48.41 96 ALA A C 1
ATOM 728 O O . ALA A 1 96 ? -45.891 -8.382 76.594 1.00 48.41 96 ALA A O 1
ATOM 729 N N . ALA A 1 97 ? -45.571 -9.257 78.637 1.00 58.84 97 ALA A N 1
ATOM 730 C CA . ALA A 1 97 ? -44.318 -9.933 78.303 1.00 58.84 97 ALA A CA 1
ATOM 731 C C . ALA A 1 97 ? -44.518 -11.013 77.224 1.00 58.84 97 ALA A C 1
ATOM 733 O O . ALA A 1 97 ? -43.745 -11.086 76.267 1.00 58.84 97 ALA A O 1
ATOM 734 N N . HIS A 1 98 ? -45.593 -11.805 77.321 1.00 60.00 98 HIS A N 1
ATOM 735 C CA . HIS A 1 98 ? -45.939 -12.801 76.306 1.00 60.00 98 HIS A CA 1
ATOM 736 C C . HIS A 1 98 ? -46.271 -12.153 74.949 1.00 60.00 98 HIS A C 1
ATOM 738 O O . HIS A 1 98 ? -45.791 -12.613 73.913 1.00 60.00 98 HIS A O 1
ATOM 744 N N . ILE A 1 99 ? -47.031 -11.050 74.937 1.00 53.34 99 ILE A N 1
ATOM 745 C CA . ILE A 1 99 ? -47.336 -10.285 73.714 1.00 53.34 99 ILE A CA 1
ATOM 746 C C . ILE A 1 99 ? -46.054 -9.708 73.095 1.00 53.34 99 ILE A C 1
ATOM 748 O O . ILE A 1 99 ? -45.873 -9.809 71.882 1.00 53.34 99 ILE A O 1
ATOM 752 N N . SER A 1 100 ? -45.138 -9.172 73.908 1.00 46.81 100 SER A N 1
ATOM 753 C CA . SER A 1 100 ? -43.856 -8.616 73.451 1.00 46.81 100 SER A CA 1
ATOM 754 C C . SER A 1 100 ? -42.938 -9.688 72.846 1.00 46.81 100 SER A C 1
ATOM 756 O O . SER A 1 100 ? -42.418 -9.508 71.745 1.00 46.81 100 SER A O 1
ATOM 758 N N . ALA A 1 101 ? -42.831 -10.861 73.479 1.00 62.69 101 ALA A N 1
ATOM 759 C CA . ALA A 1 101 ? -42.069 -11.996 72.950 1.00 62.69 101 ALA A CA 1
ATOM 760 C C . ALA A 1 101 ? -42.650 -12.540 71.628 1.00 62.69 101 ALA A C 1
ATOM 762 O O . ALA A 1 101 ? -41.916 -12.954 70.724 1.00 62.69 101 ALA A O 1
ATOM 763 N N . VAL A 1 102 ? -43.981 -12.541 71.491 1.00 56.59 102 VAL A N 1
ATOM 764 C CA . VAL A 1 102 ? -44.661 -12.908 70.240 1.00 56.59 102 VAL A CA 1
ATOM 765 C C . VAL A 1 102 ? -44.428 -11.844 69.162 1.00 56.59 102 VAL A C 1
ATOM 767 O O . VAL A 1 102 ? -44.116 -12.203 68.026 1.00 56.59 102 VAL A O 1
ATOM 770 N N . ALA A 1 103 ? -44.499 -10.557 69.508 1.00 50.62 103 ALA A N 1
ATOM 771 C CA . ALA A 1 103 ? -44.232 -9.445 68.597 1.00 50.62 103 ALA A CA 1
ATOM 772 C C . ALA A 1 103 ? -42.780 -9.444 68.085 1.00 50.62 103 ALA A C 1
ATOM 774 O O . ALA A 1 103 ? -42.560 -9.276 66.887 1.00 50.62 103 ALA A O 1
ATOM 775 N N . GLU A 1 104 ? -41.798 -9.732 68.943 1.00 64.19 104 GLU A N 1
ATOM 776 C CA . GLU A 1 104 ? -40.388 -9.869 68.558 1.00 64.19 104 GLU A CA 1
ATOM 777 C C . GLU A 1 104 ? -40.178 -11.030 67.568 1.00 64.19 104 GLU A C 1
ATOM 779 O O . GLU A 1 104 ? -39.522 -10.873 66.535 1.00 64.19 104 GLU A O 1
ATOM 784 N N . LYS A 1 105 ? -40.801 -12.191 67.824 1.00 66.25 105 LYS A N 1
ATOM 785 C CA . LYS A 1 105 ? -40.774 -13.331 66.891 1.00 66.25 105 LYS A CA 1
ATOM 786 C C . LYS A 1 105 ? -41.443 -13.000 65.556 1.00 66.25 105 LYS A C 1
ATOM 788 O O . LYS A 1 105 ? -40.984 -13.493 64.530 1.00 66.25 105 LYS A O 1
ATOM 793 N N . ILE A 1 106 ? -42.521 -12.214 65.547 1.00 62.62 106 ILE A N 1
ATOM 794 C CA . ILE A 1 106 ? -43.193 -11.774 64.313 1.00 62.62 106 ILE A CA 1
ATOM 795 C C . ILE A 1 106 ? -42.303 -10.794 63.537 1.00 62.62 106 ILE A C 1
ATOM 797 O O . ILE A 1 106 ? -42.162 -10.941 62.324 1.00 62.62 106 ILE A O 1
ATOM 801 N N . GLN A 1 107 ? -41.651 -9.853 64.221 1.00 68.19 107 GLN A N 1
ATOM 802 C CA . GLN A 1 107 ? -40.758 -8.875 63.601 1.00 68.19 107 GLN A CA 1
ATOM 803 C C . GLN A 1 107 ? -39.520 -9.538 62.977 1.00 68.19 107 GLN A C 1
ATOM 805 O O . GLN A 1 107 ? -39.259 -9.323 61.795 1.00 68.19 107 GLN A O 1
ATOM 810 N N . LYS A 1 108 ? -38.829 -10.428 63.705 1.00 73.12 108 LYS A N 1
ATOM 811 C CA . LYS A 1 108 ? -37.690 -11.206 63.171 1.00 73.12 108 LYS A CA 1
ATOM 812 C C . LYS A 1 108 ? -38.075 -12.033 61.937 1.00 73.12 108 LYS A C 1
ATOM 814 O O . LYS A 1 108 ? -37.311 -12.123 60.981 1.00 73.12 108 LYS A O 1
ATOM 819 N N . LYS A 1 109 ? -39.290 -12.597 61.913 1.00 68.25 109 LYS A N 1
ATOM 820 C CA . LYS A 1 109 ? -39.822 -13.337 60.750 1.00 68.25 109 LYS A CA 1
ATOM 821 C C . LYS A 1 109 ? -40.103 -12.429 59.560 1.00 68.25 109 LYS A C 1
ATOM 823 O O . LYS A 1 109 ? -39.866 -12.822 58.421 1.00 68.25 109 LYS A O 1
ATOM 828 N N . ARG A 1 110 ? -40.609 -11.224 59.822 1.00 69.50 110 ARG A N 1
ATOM 829 C CA . ARG A 1 110 ? -40.864 -10.217 58.793 1.00 69.50 110 ARG A CA 1
ATOM 830 C C . ARG A 1 110 ? -39.557 -9.749 58.153 1.00 69.50 110 ARG A C 1
ATOM 832 O O . ARG A 1 110 ? -39.487 -9.645 56.936 1.00 69.50 110 ARG A O 1
ATOM 839 N N . GLU A 1 111 ? -38.521 -9.545 58.961 1.00 73.31 111 GLU A N 1
ATOM 840 C CA . GLU A 1 111 ? -37.170 -9.212 58.496 1.00 73.31 111 GLU A CA 1
ATOM 841 C C . GLU A 1 111 ? -36.570 -10.342 57.650 1.00 73.31 111 GLU A C 1
ATOM 843 O O . GLU A 1 111 ? -36.155 -10.083 56.525 1.00 73.31 111 GLU A O 1
ATOM 848 N N . ALA A 1 112 ? -36.636 -11.599 58.107 1.00 69.31 112 ALA A N 1
ATOM 849 C CA . ALA A 1 112 ? -36.156 -12.749 57.332 1.00 69.31 112 ALA A CA 1
ATOM 850 C C . ALA A 1 112 ? -36.867 -12.897 55.971 1.00 69.31 112 ALA A C 1
ATOM 852 O O . ALA A 1 112 ? -36.229 -13.219 54.969 1.00 69.31 112 ALA A O 1
ATOM 853 N N . MET A 1 113 ? -38.176 -12.624 55.916 1.00 66.56 113 MET A N 1
ATOM 854 C CA . MET A 1 113 ? -38.936 -12.617 54.663 1.00 66.56 113 MET A CA 1
ATOM 855 C C . MET A 1 113 ? -38.484 -11.492 53.725 1.00 66.56 113 MET A C 1
ATOM 857 O O . MET A 1 113 ? -38.287 -11.734 52.537 1.00 66.56 113 MET A O 1
ATOM 861 N N . TYR A 1 114 ? -38.294 -10.273 54.244 1.00 68.94 114 TYR A N 1
ATOM 862 C CA . TYR A 1 114 ? -37.806 -9.152 53.438 1.00 68.94 114 TYR A CA 1
ATOM 863 C C . TYR A 1 114 ? -36.402 -9.417 52.890 1.00 68.94 114 TYR A C 1
ATOM 865 O O . TYR A 1 114 ? -36.175 -9.190 51.706 1.00 68.94 114 TYR A O 1
ATOM 873 N N . THR A 1 115 ? -35.498 -9.970 53.703 1.00 72.00 115 THR A N 1
ATOM 874 C CA . THR A 1 115 ? -34.155 -10.359 53.255 1.00 72.00 115 THR A CA 1
ATOM 875 C C . THR A 1 115 ? -34.201 -11.446 52.181 1.00 72.00 115 THR A C 1
ATOM 877 O O . THR A 1 115 ? -33.418 -11.397 51.237 1.00 72.00 115 THR A O 1
ATOM 880 N N . LEU A 1 116 ? -35.119 -12.416 52.280 1.00 69.12 116 LEU A N 1
ATOM 881 C CA . LEU A 1 116 ? -35.293 -13.446 51.252 1.00 69.12 116 LEU A CA 1
ATOM 882 C C . LEU A 1 116 ? -35.760 -12.846 49.916 1.00 69.12 116 LEU A C 1
ATOM 884 O O . LEU A 1 116 ? -35.213 -13.201 48.876 1.00 69.12 116 LEU A O 1
ATOM 888 N N . VAL A 1 117 ? -36.735 -11.933 49.945 1.00 64.88 117 VAL A N 1
ATOM 889 C CA . VAL A 1 117 ? -37.244 -11.253 48.740 1.00 64.88 117 VAL A CA 1
ATOM 890 C C . VAL A 1 117 ? -36.173 -10.356 48.114 1.00 64.88 117 VAL A C 1
ATOM 892 O O . VAL A 1 117 ? -35.973 -10.402 46.907 1.00 64.88 117 VAL A O 1
ATOM 895 N N . GLU A 1 118 ? -35.444 -9.586 48.922 1.00 69.75 118 GLU A N 1
ATOM 896 C CA . GLU A 1 118 ? -34.358 -8.720 48.446 1.00 69.75 118 GLU A CA 1
ATOM 897 C C . GLU A 1 118 ? -33.222 -9.529 47.805 1.00 69.75 118 GLU A C 1
ATOM 899 O O . GLU A 1 118 ? -32.779 -9.216 46.702 1.00 69.75 118 GLU A O 1
ATOM 904 N N . LYS A 1 119 ? -32.790 -10.623 48.446 1.00 68.31 119 LYS A N 1
ATOM 905 C CA . LYS A 1 119 ? -31.796 -11.533 47.860 1.00 68.31 119 LYS A CA 1
ATOM 906 C C . LYS A 1 119 ? -32.292 -12.149 46.553 1.00 68.31 119 LYS A C 1
ATOM 908 O O . LYS A 1 119 ? -31.528 -12.234 45.596 1.00 68.31 119 LYS A O 1
ATOM 913 N N . ALA A 1 120 ? -33.554 -12.576 46.510 1.00 64.31 120 ALA A N 1
ATOM 914 C CA . ALA A 1 120 ? -34.151 -13.162 45.318 1.00 64.31 120 ALA A CA 1
ATOM 915 C C . ALA A 1 120 ? -34.116 -12.201 44.116 1.00 64.31 120 ALA A C 1
ATOM 917 O O . ALA A 1 120 ? -33.732 -12.615 43.023 1.00 64.31 120 ALA A O 1
ATOM 918 N N . ASP A 1 121 ? -34.438 -10.926 44.338 1.00 61.38 121 ASP A N 1
ATOM 919 C CA . ASP A 1 121 ? -34.431 -9.871 43.317 1.00 61.38 121 ASP A CA 1
ATOM 920 C C . ASP A 1 121 ? -33.015 -9.571 42.782 1.00 61.38 121 ASP A C 1
ATOM 922 O O . ASP A 1 121 ? -32.772 -9.553 41.569 1.00 61.38 121 ASP A O 1
ATOM 926 N N . ILE A 1 122 ? -32.034 -9.450 43.688 1.00 62.56 122 ILE A N 1
ATOM 927 C CA . ILE A 1 122 ? -30.617 -9.271 43.326 1.00 62.56 122 ILE A CA 1
ATOM 928 C C . ILE A 1 122 ? -30.134 -10.436 42.454 1.00 62.56 122 ILE A C 1
ATOM 930 O O . ILE A 1 122 ? -29.459 -10.229 41.442 1.00 62.56 122 ILE A O 1
ATOM 934 N N . TYR A 1 123 ? -30.483 -11.668 42.827 1.00 64.06 123 TYR A N 1
ATOM 935 C CA . TYR A 1 123 ? -30.050 -12.850 42.093 1.00 64.06 123 TYR A CA 1
ATOM 936 C C . TYR A 1 123 ? -30.720 -12.994 40.730 1.00 64.06 123 TYR A C 1
ATOM 938 O O . TYR A 1 123 ? -30.032 -13.339 39.770 1.00 64.06 123 TYR A O 1
ATOM 946 N N . ALA A 1 124 ? -32.012 -12.683 40.613 1.00 63.16 124 ALA A N 1
ATOM 947 C CA . ALA A 1 124 ? -32.700 -12.665 39.324 1.00 63.16 124 ALA A CA 1
ATOM 948 C C . ALA A 1 124 ? -32.001 -11.717 38.334 1.00 63.16 124 ALA A C 1
ATOM 950 O O . ALA A 1 124 ? -31.704 -12.109 37.206 1.00 63.16 124 ALA A O 1
ATOM 951 N N . THR A 1 125 ? -31.623 -10.521 38.796 1.00 57.91 125 THR A N 1
ATOM 952 C CA . THR A 1 125 ? -30.906 -9.525 37.982 1.00 57.91 125 THR A CA 1
ATOM 953 C C . THR A 1 125 ? -29.532 -10.027 37.519 1.00 57.91 125 THR A C 1
ATOM 955 O O . THR A 1 125 ? -29.164 -9.874 36.355 1.00 57.91 125 THR A O 1
ATOM 958 N N . GLN A 1 126 ? -28.758 -10.661 38.408 1.00 62.06 126 GLN A N 1
ATOM 959 C CA . GLN A 1 126 ? -27.436 -11.206 38.058 1.00 62.06 126 GLN A CA 1
ATOM 960 C C . GLN A 1 126 ? -27.521 -12.321 37.011 1.00 62.06 126 GLN A C 1
ATOM 962 O O . GLN A 1 126 ? -26.655 -12.428 36.141 1.00 62.06 126 GLN A O 1
ATOM 967 N N . ILE A 1 127 ? -28.560 -13.150 37.093 1.00 64.38 127 ILE A N 1
ATOM 968 C CA . ILE A 1 127 ? -28.791 -14.240 36.145 1.00 64.38 127 ILE A CA 1
ATOM 969 C C . ILE A 1 127 ? -29.162 -13.693 34.776 1.00 64.38 127 ILE A C 1
ATOM 971 O O . ILE A 1 127 ? -28.610 -14.159 33.784 1.00 64.38 127 ILE A O 1
ATOM 975 N N . ASP A 1 128 ? -30.032 -12.687 34.720 1.00 61.59 128 ASP A N 1
ATOM 976 C CA . ASP A 1 128 ? -30.462 -12.083 33.459 1.00 61.59 128 ASP A CA 1
ATOM 977 C C . ASP A 1 128 ? -29.261 -11.505 32.687 1.00 61.59 128 ASP A C 1
ATOM 979 O O . ASP A 1 128 ? -29.051 -11.810 31.513 1.00 61.59 128 ASP A O 1
ATOM 983 N N . ILE A 1 129 ? -28.360 -10.807 33.392 1.00 64.81 129 ILE A N 1
ATOM 984 C CA . ILE A 1 129 ? -27.090 -10.308 32.834 1.00 64.81 129 ILE A CA 1
ATOM 985 C C . ILE A 1 129 ? -26.189 -11.456 32.350 1.00 64.81 129 ILE A C 1
ATOM 987 O O . ILE A 1 129 ? -25.552 -11.354 31.302 1.00 64.81 129 ILE A O 1
ATOM 991 N N . ALA A 1 130 ? -26.102 -12.552 33.108 1.00 62.09 130 ALA A N 1
ATOM 992 C CA . ALA A 1 130 ? -25.232 -13.678 32.772 1.00 62.09 130 ALA A CA 1
ATOM 993 C C . ALA A 1 130 ? -25.739 -14.507 31.578 1.00 62.09 130 ALA A C 1
ATOM 995 O O . ALA A 1 130 ? -24.928 -15.150 30.902 1.00 62.09 130 ALA A O 1
ATOM 996 N N . VAL A 1 131 ? -27.052 -14.512 31.336 1.00 66.19 131 VAL A N 1
ATOM 997 C CA . VAL A 1 131 ? -27.718 -15.301 30.289 1.00 66.19 131 VAL A CA 1
ATOM 998 C C . VAL A 1 131 ? -27.953 -14.486 29.012 1.00 66.19 131 VAL A C 1
ATOM 1000 O O . VAL A 1 131 ? -27.992 -15.065 27.923 1.00 66.19 131 VAL A O 1
ATOM 1003 N N . ALA A 1 132 ? -28.047 -13.156 29.108 1.00 65.88 132 ALA A N 1
ATOM 1004 C CA . ALA A 1 132 ? -28.288 -12.274 27.971 1.00 65.88 132 ALA A CA 1
ATOM 1005 C C . ALA A 1 132 ? -27.299 -12.520 26.811 1.00 65.88 132 ALA A C 1
ATOM 1007 O O . ALA A 1 132 ? -26.086 -12.340 26.935 1.00 65.88 132 ALA A O 1
ATOM 1008 N N . GLY A 1 133 ? -27.841 -12.934 25.660 1.00 64.12 133 GLY A N 1
ATOM 1009 C CA . GLY A 1 133 ? -27.097 -13.093 24.406 1.00 64.12 133 GLY A CA 1
ATOM 1010 C C . GLY A 1 133 ? -26.219 -14.344 24.298 1.00 64.12 133 GLY A C 1
ATOM 1011 O O . GLY A 1 133 ? -25.433 -14.434 23.356 1.00 64.12 133 GLY A O 1
ATOM 1012 N N . ARG A 1 134 ? -26.325 -15.313 25.220 1.00 68.69 134 ARG A N 1
ATOM 1013 C CA . ARG A 1 134 ? -25.505 -16.538 25.204 1.00 68.69 134 ARG A CA 1
ATOM 1014 C C . ARG A 1 134 ? -26.326 -17.781 24.862 1.00 68.69 134 ARG A C 1
ATOM 1016 O O . ARG A 1 134 ? -27.457 -17.939 25.312 1.00 68.69 134 ARG A O 1
ATOM 1023 N N . ILE A 1 135 ? -25.725 -18.701 24.106 1.00 69.12 135 ILE A N 1
ATOM 1024 C CA . ILE A 1 135 ? -26.261 -20.056 23.918 1.00 69.12 135 ILE A CA 1
ATOM 1025 C C . ILE A 1 135 ? -25.943 -20.844 25.193 1.00 69.12 135 ILE A C 1
ATOM 1027 O O . ILE A 1 135 ? -24.777 -21.040 25.533 1.00 69.12 135 ILE A O 1
ATOM 1031 N N . LEU A 1 136 ? -26.984 -21.243 25.924 1.00 67.88 136 LEU A N 1
ATOM 1032 C CA . LEU A 1 136 ? -26.856 -21.949 27.197 1.00 67.88 136 LEU A CA 1
ATOM 1033 C C . LEU A 1 136 ? -26.446 -23.407 26.971 1.00 67.88 136 LEU A C 1
ATOM 1035 O O . LEU A 1 136 ? -27.098 -24.138 26.230 1.00 67.88 136 LEU A O 1
ATOM 1039 N N . ASP A 1 137 ? -25.396 -23.847 27.661 1.00 74.88 137 ASP A N 1
ATOM 1040 C CA . ASP A 1 137 ? -25.071 -25.270 27.766 1.00 74.88 137 ASP A CA 1
ATOM 1041 C C . ASP A 1 137 ? -26.150 -26.010 28.582 1.00 74.88 137 ASP A C 1
ATOM 1043 O O . ASP A 1 137 ? -26.726 -25.465 29.530 1.00 74.88 137 ASP A O 1
ATOM 1047 N N . ALA A 1 138 ? -26.383 -27.283 28.259 1.00 75.56 138 ALA A N 1
ATOM 1048 C CA . ALA A 1 138 ? -27.379 -28.134 28.906 1.00 75.56 138 ALA A CA 1
ATOM 1049 C C . ALA A 1 138 ? -27.179 -28.227 30.432 1.00 75.56 138 ALA A C 1
ATOM 1051 O O . ALA A 1 138 ? -28.145 -28.385 31.185 1.00 75.56 138 ALA A O 1
ATOM 1052 N N . SER A 1 139 ? -25.934 -28.111 30.915 1.00 75.06 139 SER A N 1
ATOM 1053 C CA . SER A 1 139 ? -25.637 -28.095 32.351 1.00 75.06 139 SER A CA 1
ATOM 1054 C C . SER A 1 139 ? -26.092 -26.800 33.044 1.00 75.06 139 SER A C 1
ATOM 1056 O O . SER A 1 139 ? -26.647 -26.861 34.146 1.00 75.06 139 SER A O 1
ATOM 1058 N N . LEU A 1 140 ? -25.924 -25.645 32.388 1.00 71.12 140 LEU A N 1
ATOM 1059 C CA . LEU A 1 140 ? -26.346 -24.332 32.882 1.00 71.12 140 LEU A CA 1
ATOM 1060 C C . LEU A 1 140 ? -27.871 -24.198 32.832 1.00 71.12 140 LEU A C 1
ATOM 1062 O O . LEU A 1 140 ? -28.478 -23.767 33.813 1.00 71.12 140 LEU A O 1
ATOM 1066 N N . GLN A 1 141 ? -28.495 -24.669 31.749 1.00 74.38 141 GLN A N 1
ATOM 1067 C CA . GLN A 1 141 ? -29.951 -24.737 31.617 1.00 74.38 141 GLN A CA 1
ATOM 1068 C C . GLN A 1 141 ? -30.581 -25.536 32.769 1.00 74.38 141 GLN A C 1
ATOM 1070 O O . GLN A 1 141 ? -31.479 -25.047 33.451 1.00 74.38 141 GLN A O 1
ATOM 1075 N N . ARG A 1 142 ? -30.046 -26.725 33.074 1.00 76.00 142 ARG A N 1
ATOM 1076 C CA . ARG A 1 142 ? -30.543 -27.562 34.178 1.00 76.00 142 ARG A CA 1
ATOM 1077 C C . ARG A 1 142 ? -30.398 -26.894 35.552 1.00 76.00 142 ARG A C 1
ATOM 1079 O O . ARG A 1 142 ? -31.211 -27.146 36.443 1.00 76.00 142 ARG A O 1
ATOM 1086 N N . ARG A 1 143 ? -29.369 -26.063 35.769 1.00 72.94 143 ARG A N 1
ATOM 1087 C CA . ARG A 1 143 ? -29.227 -25.292 37.020 1.00 72.94 143 ARG A CA 1
ATOM 1088 C C . ARG A 1 143 ? -30.222 -24.136 37.095 1.00 72.94 143 ARG A C 1
ATOM 1090 O O . ARG A 1 143 ? -30.815 -23.939 38.152 1.00 72.94 143 ARG A O 1
ATOM 1097 N N . LEU A 1 144 ? -30.457 -23.434 35.988 1.00 69.25 144 LEU A N 1
ATOM 1098 C CA . LEU A 1 144 ? -31.476 -22.385 35.907 1.00 69.25 144 LEU A CA 1
ATOM 1099 C C . LEU A 1 144 ? -32.879 -22.937 36.189 1.00 69.25 144 LEU A C 1
ATOM 1101 O O . LEU A 1 144 ? -33.618 -22.339 36.963 1.00 69.25 144 LEU A O 1
ATOM 1105 N N . GLU A 1 145 ? -33.215 -24.120 35.670 1.00 71.50 145 GLU A N 1
ATOM 1106 C CA . GLU A 1 145 ? -34.488 -24.801 35.958 1.00 71.50 145 GLU A CA 1
ATOM 1107 C C . GLU A 1 145 ? -34.666 -25.113 37.455 1.00 71.50 145 GLU A C 1
ATOM 1109 O O . GLU A 1 145 ? -35.745 -24.923 38.026 1.00 71.50 145 GLU A O 1
ATOM 1114 N N . ARG A 1 146 ? -33.600 -25.564 38.131 1.00 75.19 146 ARG A N 1
ATOM 1115 C CA . ARG A 1 146 ? -33.628 -25.829 39.580 1.00 75.19 146 ARG A CA 1
ATOM 1116 C C . ARG A 1 146 ? -33.798 -24.551 40.386 1.00 75.19 146 ARG A C 1
ATOM 1118 O O . ARG A 1 146 ? -34.590 -24.538 41.328 1.00 75.19 146 ARG A O 1
ATOM 1125 N N . LEU A 1 147 ? -33.099 -23.488 40.002 1.00 70.50 147 LEU A N 1
ATOM 1126 C CA . LEU A 1 147 ? -33.198 -22.197 40.666 1.00 70.50 147 LEU A CA 1
ATOM 1127 C C . LEU A 1 147 ? -34.584 -21.564 40.459 1.00 70.50 147 LEU A C 1
ATOM 1129 O O . LEU A 1 147 ? -35.195 -21.094 41.416 1.00 70.50 147 LEU A O 1
ATOM 1133 N N . TYR A 1 148 ? -35.141 -21.667 39.252 1.00 70.06 148 TYR A N 1
ATOM 1134 C CA . TYR A 1 148 ? -36.516 -21.272 38.953 1.00 70.06 148 TYR A CA 1
ATOM 1135 C C . TYR A 1 148 ? -37.534 -22.024 39.827 1.00 70.06 148 TYR A C 1
ATOM 1137 O O . TYR A 1 148 ? -38.439 -21.419 40.399 1.00 70.06 148 TYR A O 1
ATOM 1145 N N . SER A 1 149 ? -37.337 -23.329 40.054 1.00 74.19 149 SER A N 1
ATOM 1146 C CA . SER A 1 149 ? -38.165 -24.100 40.996 1.00 74.19 149 SER A CA 1
ATOM 1147 C C . SER A 1 149 ? -38.082 -23.589 42.443 1.00 74.19 149 SER A C 1
ATOM 1149 O O . SER A 1 149 ? -39.045 -23.737 43.202 1.00 74.19 149 SER A O 1
ATOM 1151 N N . VAL A 1 150 ? -36.948 -23.017 42.861 1.00 72.31 150 VAL A N 1
ATOM 1152 C CA . VAL A 1 150 ? -36.809 -22.386 44.184 1.00 72.31 150 VAL A CA 1
ATOM 1153 C C . VAL A 1 150 ? -37.580 -21.068 44.226 1.00 72.31 150 VAL A C 1
ATOM 1155 O O . VAL A 1 150 ? -38.332 -20.863 45.178 1.00 72.31 150 VAL A O 1
ATOM 1158 N N . PHE A 1 151 ? -37.488 -20.235 43.186 1.00 69.12 151 PHE A N 1
ATOM 1159 C CA . PHE A 1 151 ? -38.261 -18.992 43.091 1.00 69.12 151 PHE A CA 1
ATOM 1160 C C . PHE A 1 151 ? -39.773 -19.235 43.123 1.00 69.12 151 PHE A C 1
ATOM 1162 O O . PHE A 1 151 ? -40.453 -18.612 43.934 1.00 69.12 151 PHE A O 1
ATOM 1169 N N . LEU A 1 152 ? -40.286 -20.228 42.388 1.00 70.31 152 LEU A N 1
ATOM 1170 C CA . LEU A 1 152 ? -41.709 -20.604 42.442 1.00 70.31 152 LEU A CA 1
ATOM 1171 C C . LEU A 1 152 ? -42.170 -21.015 43.852 1.00 70.31 152 LEU A C 1
ATOM 1173 O O . LEU A 1 152 ? -43.306 -20.767 44.252 1.00 70.31 152 LEU A O 1
ATOM 1177 N N . LYS A 1 153 ? -41.293 -21.647 44.644 1.00 75.44 153 LYS A N 1
ATOM 1178 C CA . LYS A 1 153 ? -41.602 -22.012 46.040 1.00 75.44 153 LYS A CA 1
ATOM 1179 C C . LYS A 1 153 ? -41.611 -20.804 46.972 1.00 75.44 153 LYS A C 1
ATOM 1181 O O . LYS A 1 153 ? -42.312 -20.853 47.982 1.00 75.44 153 LYS A O 1
ATOM 1186 N N . ILE A 1 154 ? -40.823 -19.773 46.668 1.00 68.38 154 ILE A N 1
ATOM 1187 C CA . ILE A 1 154 ? -40.801 -18.504 47.404 1.00 68.38 154 ILE A CA 1
ATOM 1188 C C . ILE A 1 154 ? -42.054 -17.697 47.055 1.00 68.38 154 ILE A C 1
ATOM 1190 O O . ILE A 1 154 ? -42.756 -17.274 47.965 1.00 68.38 154 ILE A O 1
ATOM 1194 N N . GLU A 1 155 ? -42.387 -17.572 45.771 1.00 68.62 155 GLU A N 1
A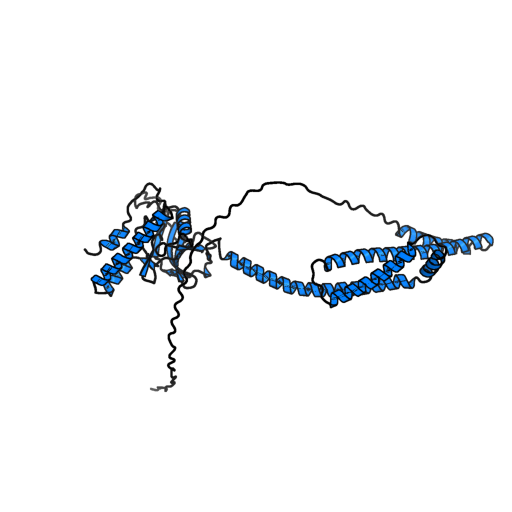TOM 1195 C CA . GLU A 1 155 ? -43.601 -16.904 45.286 1.00 68.62 155 GLU A CA 1
ATOM 1196 C C . GLU A 1 155 ? -44.860 -17.521 45.903 1.00 68.62 155 GLU A C 1
ATOM 1198 O O . GLU A 1 155 ? -45.624 -16.824 46.563 1.00 68.62 155 GLU A O 1
ATOM 1203 N N . ALA A 1 156 ? -45.000 -18.852 45.859 1.00 73.88 156 ALA A N 1
ATOM 1204 C CA . ALA A 1 156 ? -46.116 -19.547 46.503 1.00 73.88 156 ALA A CA 1
ATOM 1205 C C . ALA A 1 156 ? -46.184 -19.320 48.028 1.00 73.88 156 ALA A C 1
ATOM 1207 O O . ALA A 1 156 ? -47.251 -19.436 48.630 1.00 73.88 156 ALA A O 1
ATOM 1208 N N . LEU A 1 157 ? -45.056 -19.022 48.680 1.00 67.94 157 LEU A N 1
ATOM 1209 C CA . LEU A 1 157 ? -45.015 -18.691 50.105 1.00 67.94 157 LEU A CA 1
ATOM 1210 C C . LEU A 1 157 ? -45.445 -17.235 50.354 1.00 67.94 157 LEU A C 1
ATOM 1212 O O . LEU A 1 157 ? -46.129 -16.974 51.344 1.00 67.94 157 LEU A O 1
ATOM 1216 N N . VAL A 1 158 ? -45.098 -16.316 49.448 1.00 65.06 158 VAL A N 1
ATOM 1217 C CA . VAL A 1 158 ? -45.458 -14.890 49.491 1.00 65.06 158 VAL A CA 1
ATOM 1218 C C . VAL A 1 158 ? -46.927 -14.661 49.105 1.00 65.06 158 VAL A C 1
ATOM 1220 O O . VAL A 1 158 ? -47.631 -13.937 49.810 1.00 65.06 158 VAL A O 1
ATOM 1223 N N . ASP A 1 159 ? -47.449 -15.334 48.082 1.00 64.69 159 ASP A N 1
ATOM 1224 C CA . ASP A 1 159 ? -48.845 -15.197 47.638 1.00 64.69 159 ASP A CA 1
ATOM 1225 C C . ASP A 1 159 ? -49.848 -15.633 48.708 1.00 64.69 159 ASP A C 1
ATOM 1227 O O . ASP A 1 159 ? -50.854 -14.961 48.958 1.00 64.69 159 ASP A O 1
ATOM 1231 N N . VAL A 1 160 ? -49.524 -16.706 49.439 1.00 63.16 160 VAL A N 1
ATOM 1232 C CA . VAL A 1 160 ? -50.298 -17.160 50.606 1.00 63.16 160 VAL A CA 1
ATOM 1233 C C . VAL A 1 160 ? -50.362 -16.085 51.701 1.00 63.16 160 VAL A C 1
ATOM 1235 O O . VAL A 1 160 ? -51.293 -16.085 52.508 1.00 63.16 160 VAL A O 1
ATOM 1238 N N . THR A 1 161 ? -49.410 -15.147 51.734 1.00 56.12 161 THR A N 1
ATOM 1239 C CA . THR A 1 161 ? -49.396 -14.036 52.697 1.00 56.12 161 THR A CA 1
ATOM 1240 C C . THR A 1 161 ? -50.055 -12.745 52.201 1.00 56.12 161 THR A C 1
ATOM 1242 O O . THR A 1 161 ? -50.438 -11.936 53.046 1.00 56.12 161 THR A O 1
ATOM 1245 N N . ALA A 1 162 ? -50.224 -12.551 50.887 1.00 51.41 162 ALA A N 1
ATOM 1246 C CA . ALA A 1 162 ? -50.704 -11.296 50.292 1.00 51.41 162 ALA A CA 1
ATOM 1247 C C . ALA A 1 162 ? -52.208 -11.279 49.930 1.00 51.41 162 ALA A C 1
ATOM 1249 O O . ALA A 1 162 ? -52.805 -10.205 49.846 1.00 51.41 162 ALA A O 1
ATOM 1250 N N . GLY A 1 163 ? -52.849 -12.439 49.742 1.00 44.25 163 GLY A N 1
ATOM 1251 C CA . GLY A 1 163 ? -54.273 -12.521 49.385 1.00 44.25 163 GLY A CA 1
ATOM 1252 C C . GLY A 1 163 ? -55.213 -12.139 50.537 1.00 44.25 163 GLY A C 1
ATOM 1253 O O . GLY A 1 163 ? -55.166 -12.732 51.608 1.00 44.25 163 GLY A O 1
ATOM 1254 N N . GLY A 1 164 ? -56.086 -11.148 50.334 1.00 47.28 164 GLY A N 1
ATOM 1255 C CA . GLY A 1 164 ? -57.001 -10.619 51.351 1.00 47.28 164 GLY A CA 1
ATOM 1256 C C . GLY A 1 164 ? -58.328 -11.380 51.525 1.00 47.28 164 GLY A C 1
ATOM 1257 O O . GLY A 1 164 ? -58.923 -11.857 50.565 1.00 47.28 164 GLY A O 1
ATOM 1258 N N . LYS A 1 165 ? -58.823 -11.353 52.776 1.00 54.84 165 LYS A N 1
ATOM 1259 C CA . LYS A 1 165 ? -60.187 -11.657 53.279 1.00 54.84 165 LYS A CA 1
ATOM 1260 C C . LYS A 1 165 ? -60.646 -13.129 53.309 1.00 54.84 165 LYS A C 1
ATOM 1262 O O . LYS A 1 165 ? -61.544 -13.529 52.582 1.00 54.84 165 LYS A O 1
ATOM 1267 N N . SER A 1 166 ? -60.171 -13.895 54.296 1.00 50.50 166 SER A N 1
ATOM 1268 C CA . SER A 1 166 ? -60.998 -14.913 54.978 1.00 50.50 166 SER A CA 1
ATOM 1269 C C . SER A 1 166 ? -60.391 -15.314 56.329 1.00 50.50 166 SER A C 1
ATOM 1271 O O . SER A 1 166 ? -59.175 -15.368 56.486 1.00 50.50 166 SER A O 1
ATOM 1273 N N . ASN A 1 167 ? -61.227 -15.665 57.310 1.00 59.34 167 ASN A N 1
ATOM 1274 C CA . ASN A 1 167 ? -60.815 -16.144 58.643 1.00 59.34 167 ASN A CA 1
ATOM 1275 C C . ASN A 1 167 ? -59.981 -17.452 58.604 1.00 59.34 167 ASN A C 1
ATOM 1277 O O . ASN A 1 167 ? -59.471 -17.908 59.629 1.00 59.34 167 ASN A O 1
ATOM 1281 N N . ALA A 1 168 ? -59.819 -18.062 57.423 1.00 56.22 168 ALA A N 1
ATOM 1282 C CA . ALA A 1 168 ?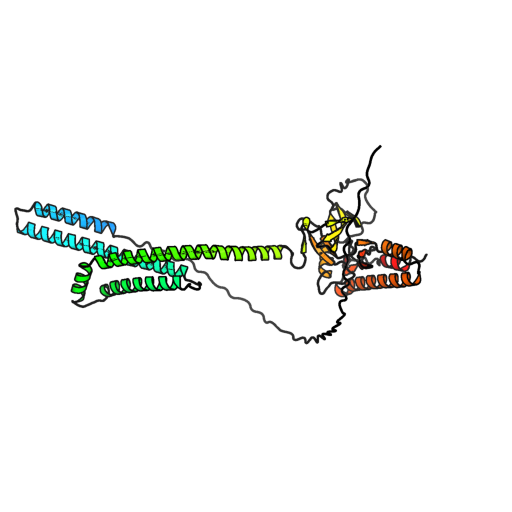 -58.889 -19.158 57.171 1.00 56.22 168 ALA A CA 1
ATOM 1283 C C . ALA A 1 168 ? -57.428 -18.678 57.085 1.00 56.22 168 ALA A C 1
ATOM 1285 O O . ALA A 1 168 ? -56.530 -19.394 57.526 1.00 56.22 168 ALA A O 1
ATOM 1286 N N . LEU A 1 169 ? -57.183 -17.446 56.622 1.00 51.78 169 LEU A N 1
ATOM 1287 C CA . LEU A 1 169 ? -55.844 -16.859 56.549 1.00 51.78 169 LEU A CA 1
ATOM 1288 C C . LEU A 1 169 ? -55.235 -16.636 57.921 1.00 51.78 169 LEU A C 1
ATOM 1290 O O . LEU A 1 169 ? -54.049 -16.862 58.058 1.00 51.78 169 LEU A O 1
ATOM 1294 N N . ALA A 1 170 ? -56.014 -16.294 58.951 1.00 54.62 170 ALA A N 1
ATOM 1295 C CA . ALA A 1 170 ? -55.493 -16.198 60.316 1.00 54.62 170 ALA A CA 1
ATOM 1296 C C . ALA A 1 170 ? -54.968 -17.556 60.829 1.00 54.62 170 ALA A C 1
ATOM 1298 O O . ALA A 1 170 ? -53.936 -17.606 61.490 1.00 54.62 170 ALA A O 1
ATOM 1299 N N . ARG A 1 171 ? -55.620 -18.671 60.458 1.00 61.31 171 ARG A N 1
ATOM 1300 C CA . ARG A 1 171 ? -55.157 -20.041 60.757 1.00 61.31 171 ARG A CA 1
ATOM 1301 C C . ARG A 1 171 ? -53.941 -20.444 59.925 1.00 61.31 171 ARG A C 1
ATOM 1303 O O . ARG A 1 171 ? -53.038 -21.092 60.447 1.00 61.31 171 ARG A O 1
ATOM 1310 N N . VAL A 1 172 ? -53.888 -20.049 58.654 1.00 53.47 172 VAL A N 1
ATOM 1311 C CA . VAL A 1 172 ? -52.730 -20.296 57.780 1.00 53.47 172 VAL A CA 1
ATOM 1312 C C . VAL A 1 172 ? -51.532 -19.448 58.207 1.00 53.47 172 VAL A C 1
ATOM 1314 O O . VAL A 1 172 ? -50.436 -19.983 58.313 1.00 53.47 172 VAL A O 1
ATOM 1317 N N . TRP A 1 173 ? -51.736 -18.181 58.567 1.00 52.62 173 TRP A N 1
ATOM 1318 C CA . TRP A 1 173 ? -50.726 -17.320 59.177 1.00 52.62 173 TRP A CA 1
ATOM 1319 C C . TRP A 1 173 ? -50.242 -17.905 60.493 1.00 52.62 173 TRP A C 1
ATOM 1321 O O . TRP A 1 173 ? -49.039 -17.998 60.688 1.00 52.62 173 TRP A O 1
ATOM 1331 N N . HIS A 1 174 ? -51.137 -18.385 61.361 1.00 56.06 174 HIS A N 1
ATOM 1332 C CA . HIS A 1 174 ? -50.722 -19.073 62.580 1.00 56.06 174 HIS A CA 1
ATOM 1333 C C . HIS A 1 174 ? -49.891 -20.323 62.253 1.00 56.06 174 HIS A C 1
ATOM 1335 O O . HIS A 1 174 ? -48.855 -20.517 62.874 1.00 56.06 174 HIS A O 1
ATOM 1341 N N . ASN A 1 175 ? -50.251 -21.101 61.221 1.00 56.88 175 ASN A N 1
ATOM 1342 C CA . ASN A 1 175 ? -49.494 -22.273 60.763 1.00 56.88 175 ASN A CA 1
ATOM 1343 C C . ASN A 1 175 ? -48.114 -21.929 60.166 1.00 56.88 175 ASN A C 1
ATOM 1345 O O . ASN A 1 175 ? -47.135 -22.627 60.444 1.00 56.88 175 ASN A O 1
ATOM 1349 N N . VAL A 1 176 ? -48.018 -20.850 59.387 1.00 51.56 176 VAL A N 1
ATOM 1350 C CA . VAL A 1 176 ? -46.773 -20.321 58.803 1.00 51.56 176 VAL A CA 1
ATOM 1351 C C . VAL A 1 176 ? -45.882 -19.724 59.897 1.00 51.56 176 VAL A C 1
ATOM 1353 O O . VAL A 1 176 ? -44.685 -19.996 59.945 1.00 51.56 176 VAL A O 1
ATOM 1356 N N . VAL A 1 177 ? -46.472 -19.010 60.856 1.00 50.38 177 VAL A N 1
ATOM 1357 C CA . VAL A 1 177 ? -45.796 -18.484 62.047 1.00 50.38 177 VAL A CA 1
ATOM 1358 C C . VAL A 1 177 ? -45.357 -19.618 62.984 1.00 50.38 177 VAL A C 1
ATOM 1360 O O . VAL A 1 177 ? -44.296 -19.493 63.595 1.00 50.38 177 VAL A O 1
ATOM 1363 N N . THR A 1 178 ? -46.082 -20.737 63.081 1.00 54.06 178 THR A N 1
ATOM 1364 C CA . THR A 1 178 ? -45.674 -21.906 63.889 1.00 54.06 178 THR A CA 1
ATOM 1365 C C . THR A 1 178 ? -44.667 -22.833 63.206 1.00 54.06 178 THR A C 1
ATOM 1367 O O . THR A 1 178 ? -44.085 -23.668 63.891 1.00 54.06 178 THR A O 1
ATOM 1370 N N . LYS A 1 179 ? -44.400 -22.692 61.896 1.00 57.16 179 LYS A N 1
ATOM 1371 C CA . LYS A 1 179 ? -43.366 -23.470 61.179 1.00 57.16 179 LYS A CA 1
ATOM 1372 C C . LYS A 1 179 ? -42.264 -22.567 60.588 1.00 57.16 179 LYS A C 1
ATOM 1374 O O . LYS A 1 179 ? -42.089 -22.543 59.367 1.00 57.16 179 LYS A O 1
ATOM 1379 N N . PRO A 1 180 ? -41.490 -21.863 61.441 1.00 55.31 180 PRO A N 1
ATOM 1380 C CA . PRO A 1 180 ? -40.398 -20.969 61.024 1.00 55.31 180 PRO A CA 1
ATOM 1381 C C . PRO A 1 180 ? -39.334 -21.668 60.165 1.00 55.31 180 PRO A C 1
ATOM 1383 O O . PRO A 1 180 ? -38.771 -21.056 59.261 1.00 55.31 180 PRO A O 1
ATOM 1386 N N . ASN A 1 181 ? -39.163 -22.979 60.345 1.00 66.12 181 ASN A N 1
ATOM 1387 C CA . ASN A 1 181 ? -38.171 -23.776 59.630 1.00 66.12 181 ASN A CA 1
ATOM 1388 C C . ASN A 1 181 ? -38.303 -23.698 58.100 1.00 66.12 181 ASN A C 1
ATOM 1390 O O . ASN A 1 181 ? -37.324 -23.937 57.402 1.00 66.12 181 ASN A O 1
ATOM 1394 N N . ARG A 1 182 ? -39.483 -23.395 57.534 1.00 67.69 182 ARG A N 1
ATOM 1395 C CA . ARG A 1 182 ? -39.679 -23.468 56.074 1.00 67.69 182 ARG A CA 1
ATOM 1396 C C . ARG A 1 182 ? -39.056 -22.291 55.319 1.00 67.69 182 ARG A C 1
AT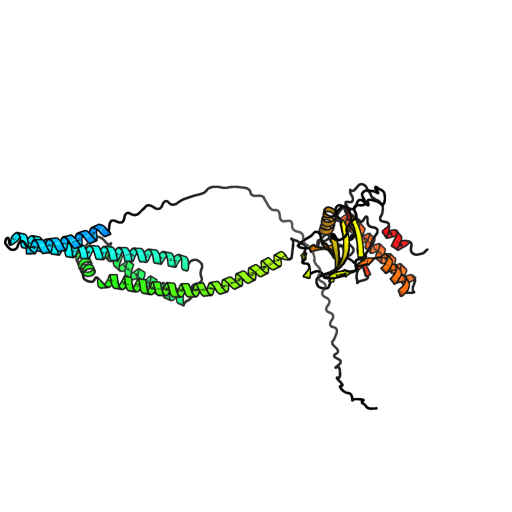OM 1398 O O . ARG A 1 182 ? -38.476 -22.522 54.262 1.00 67.69 182 ARG A O 1
ATOM 1405 N N . ALA A 1 183 ? -39.154 -21.072 55.853 1.00 63.56 183 ALA A N 1
ATOM 1406 C CA . ALA A 1 183 ? -38.543 -19.888 55.245 1.00 63.56 183 ALA A CA 1
ATOM 1407 C C . ALA A 1 183 ? -37.014 -19.944 55.366 1.00 63.56 183 ALA A C 1
ATOM 1409 O O . ALA A 1 183 ? -36.317 -19.780 54.372 1.00 63.56 183 ALA A O 1
ATOM 1410 N N . GLU A 1 184 ? -36.498 -20.308 56.543 1.00 71.56 184 GLU A N 1
ATOM 1411 C CA . GLU A 1 184 ? -35.061 -20.520 56.768 1.00 71.56 184 GLU A CA 1
ATOM 1412 C C . GLU A 1 184 ? -34.500 -21.629 55.862 1.00 71.56 184 GLU A C 1
ATOM 1414 O O . GLU A 1 184 ? -33.457 -21.459 55.236 1.00 71.56 184 GLU A O 1
ATOM 1419 N N . THR A 1 185 ? -35.236 -22.735 55.687 1.00 77.62 185 THR A N 1
ATOM 1420 C CA . THR A 1 185 ? -34.845 -23.802 54.747 1.00 77.62 185 THR A CA 1
ATOM 1421 C C . THR A 1 185 ? -34.815 -23.312 53.295 1.00 77.62 185 THR A C 1
ATOM 1423 O O . THR A 1 185 ? -33.973 -23.762 52.520 1.00 77.62 185 THR A O 1
ATOM 1426 N N . LEU A 1 186 ? -35.727 -22.421 52.892 1.00 70.88 186 LEU A N 1
ATOM 1427 C CA . LEU A 1 186 ? -35.738 -21.856 51.538 1.00 70.88 186 LEU A CA 1
ATOM 1428 C C . LEU A 1 186 ? -34.591 -20.867 51.321 1.00 70.88 186 LEU A C 1
ATOM 1430 O O . LEU A 1 186 ? -33.980 -20.918 50.259 1.00 70.88 186 LEU A O 1
ATOM 1434 N N . VAL A 1 187 ? -34.250 -20.053 52.324 1.00 71.44 187 VAL A N 1
ATOM 1435 C CA . VAL A 1 187 ? -33.058 -19.186 52.298 1.00 71.44 187 VAL A CA 1
ATOM 1436 C C . VAL A 1 187 ? -31.796 -20.028 52.098 1.00 71.44 187 VAL A C 1
ATOM 1438 O O . VAL A 1 187 ? -31.013 -19.740 51.200 1.00 71.44 187 VAL A O 1
ATOM 1441 N N . LEU A 1 188 ? -31.631 -21.111 52.867 1.00 77.75 188 LEU A N 1
ATOM 1442 C CA . LEU A 1 188 ? -30.471 -22.001 52.738 1.00 77.75 188 LEU A CA 1
ATOM 1443 C C . LEU A 1 188 ? -30.403 -22.681 51.364 1.00 77.75 188 LEU A C 1
ATOM 1445 O O . LEU A 1 188 ? -29.329 -22.777 50.778 1.00 77.75 188 LEU A O 1
ATOM 1449 N N . LYS A 1 189 ? -31.546 -23.129 50.826 1.00 75.31 189 LYS A N 1
ATOM 1450 C CA . LYS A 1 189 ? -31.608 -23.728 49.482 1.00 75.31 189 LYS A CA 1
ATOM 1451 C C . LYS A 1 189 ? -31.301 -22.718 48.378 1.00 75.31 189 LYS A C 1
ATOM 1453 O O . LYS A 1 189 ? -30.641 -23.082 47.410 1.00 75.31 189 LYS A O 1
ATOM 1458 N N . LEU A 1 190 ? -31.769 -21.478 48.518 1.00 72.00 190 LEU A N 1
ATOM 1459 C CA . LEU A 1 190 ? -31.476 -20.402 47.576 1.00 72.00 190 LEU A CA 1
ATOM 1460 C C . LEU A 1 190 ? -29.980 -20.066 47.590 1.00 72.00 190 LEU A C 1
ATOM 1462 O O . LEU A 1 190 ? -29.354 -20.097 46.535 1.00 72.00 190 LEU A O 1
ATOM 1466 N N . ASP A 1 191 ? -29.394 -19.834 48.769 1.00 72.75 191 ASP A N 1
ATOM 1467 C CA . ASP A 1 191 ? -27.959 -19.544 48.900 1.00 72.75 191 ASP A CA 1
ATOM 1468 C C . ASP A 1 191 ? -27.106 -20.701 48.335 1.00 72.75 191 ASP A C 1
ATOM 1470 O O . ASP A 1 191 ? -26.129 -20.459 47.625 1.00 72.75 191 ASP A O 1
ATOM 1474 N N . GLN A 1 192 ? -27.498 -21.960 48.572 1.00 82.00 192 GLN A N 1
ATOM 1475 C CA . GLN A 1 192 ? -26.798 -23.131 48.032 1.00 82.00 192 GLN A CA 1
ATOM 1476 C C . GLN A 1 192 ? -26.824 -23.183 46.494 1.00 82.00 192 GLN A C 1
ATOM 1478 O O . GLN A 1 192 ? -25.783 -23.388 45.867 1.00 82.00 192 GLN A O 1
ATOM 1483 N N . GLU A 1 193 ? -27.992 -23.020 45.869 1.00 72.62 193 GLU A N 1
ATOM 1484 C CA . GLU A 1 193 ? -28.107 -23.078 44.404 1.00 72.62 193 GLU A CA 1
ATOM 1485 C C . GLU A 1 193 ? -27.429 -21.877 43.726 1.00 72.62 193 GLU A C 1
ATOM 1487 O O . GLU A 1 193 ? -26.853 -22.024 42.648 1.00 72.62 193 GLU A O 1
ATOM 1492 N N . ILE A 1 194 ? -27.403 -20.713 44.379 1.00 71.75 194 ILE A N 1
ATOM 1493 C CA . ILE A 1 194 ? -26.680 -19.535 43.889 1.00 71.75 194 ILE A CA 1
ATOM 1494 C C . ILE A 1 194 ? -25.170 -19.739 43.918 1.00 71.75 194 ILE A C 1
ATOM 1496 O O . ILE A 1 194 ? -24.512 -19.463 42.918 1.00 71.75 194 ILE A O 1
ATOM 1500 N N . GLN A 1 195 ? -24.606 -20.251 45.016 1.00 74.31 195 GLN A N 1
ATOM 1501 C CA . GLN A 1 195 ? -23.167 -20.546 45.078 1.00 74.31 195 GLN A CA 1
ATOM 1502 C C . GLN A 1 195 ? -22.760 -21.524 43.973 1.00 74.31 195 GLN A C 1
ATOM 1504 O O . GLN A 1 195 ? -21.735 -21.366 43.309 1.00 74.31 195 GLN A O 1
ATOM 1509 N N . LEU A 1 196 ? -23.609 -22.518 43.730 1.00 72.50 196 LEU A N 1
ATOM 1510 C CA . LEU A 1 196 ? -23.426 -23.494 42.671 1.00 72.50 196 LEU A CA 1
ATOM 1511 C C . LEU A 1 196 ? -23.549 -22.897 41.258 1.00 72.50 196 LEU A C 1
ATOM 1513 O O . LEU A 1 196 ? -22.819 -23.315 40.355 1.00 72.50 196 LEU A O 1
ATOM 1517 N N . PHE A 1 197 ? -24.453 -21.938 41.054 1.00 70.25 197 PHE A N 1
ATOM 1518 C CA . PHE A 1 197 ? -24.574 -21.181 39.809 1.00 70.25 197 PHE A CA 1
ATOM 1519 C C . PHE A 1 197 ? -23.350 -20.288 39.570 1.00 70.25 197 PHE A C 1
ATOM 1521 O O . PHE A 1 197 ? -22.789 -20.314 38.475 1.00 70.25 197 PHE A O 1
ATOM 1528 N N . GLN A 1 198 ? -22.897 -19.556 40.592 1.00 71.88 198 GLN A N 1
ATOM 1529 C CA . GLN A 1 198 ? -21.711 -18.694 40.546 1.00 71.88 198 GLN A CA 1
ATOM 1530 C C . GLN A 1 198 ? -20.432 -19.483 40.234 1.00 71.88 198 GLN A C 1
ATOM 1532 O O . GLN A 1 198 ? -19.622 -19.047 39.421 1.00 71.88 198 GLN A O 1
ATOM 1537 N N . LEU A 1 199 ? -20.270 -20.679 40.811 1.00 73.50 199 LEU A N 1
ATOM 1538 C CA . LEU A 1 199 ? -19.137 -21.555 40.504 1.00 73.50 199 LEU A CA 1
ATOM 1539 C C . LEU A 1 199 ? -19.150 -22.006 39.034 1.00 73.50 199 LEU A C 1
ATOM 1541 O O . LEU A 1 199 ? -18.129 -21.941 38.353 1.00 73.50 199 LEU A O 1
ATOM 1545 N N . LEU A 1 200 ? -20.310 -22.445 38.530 1.00 73.00 200 LEU A N 1
ATOM 1546 C CA . LEU A 1 200 ? -20.441 -22.923 37.150 1.00 73.00 200 LEU A CA 1
ATOM 1547 C C . LEU A 1 200 ? -20.225 -21.788 36.136 1.00 73.00 200 LEU A C 1
ATOM 1549 O O . LEU A 1 200 ? -19.510 -21.969 35.152 1.00 73.00 200 LEU A O 1
ATOM 1553 N N . THR A 1 201 ? -20.813 -20.619 36.391 1.00 66.81 201 THR A N 1
ATOM 1554 C CA . THR A 1 201 ? -20.641 -19.433 35.540 1.00 66.81 201 THR A CA 1
ATOM 1555 C C . THR A 1 201 ? -19.214 -18.900 35.586 1.00 66.81 201 THR A C 1
ATOM 1557 O O . THR A 1 201 ? -18.693 -18.534 34.538 1.00 66.81 201 THR A O 1
ATOM 1560 N N . GLY A 1 202 ? -18.543 -18.931 36.741 1.00 70.50 202 GLY A N 1
ATOM 1561 C CA . GLY A 1 202 ? -17.126 -18.576 36.858 1.00 70.50 202 GLY A CA 1
ATOM 1562 C C . GLY A 1 202 ? -16.214 -19.472 36.013 1.00 70.50 202 GLY A C 1
ATOM 1563 O O . GLY A 1 202 ? -15.355 -18.966 35.295 1.00 70.50 202 GLY A O 1
ATOM 1564 N N . ILE A 1 203 ? -16.454 -20.789 36.022 1.00 70.44 203 ILE A N 1
ATOM 1565 C CA . ILE A 1 203 ? -15.706 -21.762 35.204 1.00 70.44 203 ILE A CA 1
ATOM 1566 C C . ILE A 1 203 ? -15.991 -21.574 33.703 1.00 70.44 203 ILE A C 1
ATOM 1568 O O . ILE A 1 203 ? -15.084 -21.652 32.875 1.00 70.44 203 ILE A O 1
ATOM 1572 N N . GLN A 1 204 ? -17.242 -21.304 33.322 1.00 62.59 204 GLN A N 1
ATOM 1573 C CA . GLN A 1 204 ? -17.571 -21.021 31.921 1.00 62.59 204 GLN A CA 1
ATOM 1574 C C . GLN A 1 204 ? -16.973 -19.692 31.448 1.00 62.59 204 GLN A C 1
ATOM 1576 O O . GLN A 1 204 ? -16.485 -19.622 30.323 1.00 62.59 204 GLN A O 1
ATOM 1581 N N . LEU A 1 205 ? -16.940 -18.660 32.297 1.00 62.16 205 LEU A N 1
ATOM 1582 C CA . LEU A 1 205 ? -16.274 -17.398 31.975 1.00 62.16 205 LEU A CA 1
ATOM 1583 C C . LEU A 1 205 ? -14.767 -17.584 31.780 1.00 62.16 205 LEU A C 1
ATOM 1585 O O . LEU A 1 205 ? -14.235 -17.041 30.815 1.00 62.16 205 LEU A O 1
ATOM 1589 N N . SER A 1 206 ? -14.087 -18.377 32.617 1.00 58.94 206 SER A N 1
ATOM 1590 C CA . SER A 1 206 ? -12.652 -18.636 32.427 1.00 58.94 206 SER A CA 1
ATOM 1591 C C . SER A 1 206 ? -12.359 -19.368 31.115 1.00 58.94 206 SER A C 1
ATOM 1593 O O . SER A 1 206 ? -11.380 -19.054 30.452 1.00 58.94 206 SER A O 1
ATOM 1595 N N . LEU A 1 207 ? -13.240 -20.277 30.684 1.00 59.41 207 LEU A N 1
ATOM 1596 C CA . LEU A 1 207 ? -13.113 -20.967 29.391 1.00 59.41 207 LEU A CA 1
ATOM 1597 C C . LEU A 1 207 ? -13.418 -20.060 28.186 1.00 59.41 207 LEU A C 1
ATOM 1599 O O . LEU A 1 207 ? -12.856 -20.241 27.107 1.00 59.41 207 LEU A O 1
ATOM 1603 N N . VAL A 1 208 ? -14.299 -19.067 28.341 1.00 56.69 208 VAL A N 1
ATOM 1604 C CA . VAL A 1 208 ? -14.575 -18.078 27.286 1.00 56.69 208 VAL A CA 1
ATOM 1605 C C . VAL A 1 208 ? -13.407 -17.104 27.120 1.00 56.69 208 VAL A C 1
ATOM 1607 O O . VAL A 1 208 ? -13.134 -16.696 25.991 1.00 56.69 208 VAL A O 1
ATOM 1610 N N . VAL A 1 209 ? -12.670 -16.777 28.187 1.00 55.31 209 VAL A N 1
ATOM 1611 C CA . VAL A 1 209 ? -11.441 -15.963 28.100 1.00 55.31 209 VAL A CA 1
ATOM 1612 C C . VAL A 1 209 ? -10.409 -16.612 27.170 1.00 55.31 209 VAL A C 1
ATOM 1614 O O . VAL A 1 209 ? -9.840 -15.911 26.335 1.00 55.31 209 VAL A O 1
ATOM 1617 N N . ASP A 1 210 ? -10.262 -17.939 27.197 1.00 53.78 210 ASP A N 1
ATOM 1618 C CA . ASP A 1 210 ? -9.348 -18.659 26.295 1.00 53.78 210 ASP A CA 1
ATOM 1619 C C . ASP A 1 210 ? -9.779 -18.576 24.817 1.00 53.78 210 ASP A C 1
ATOM 1621 O O . ASP A 1 210 ? -8.956 -18.360 23.924 1.00 53.78 210 ASP A O 1
ATOM 1625 N N . ASN A 1 211 ? -11.085 -18.651 24.534 1.00 54.22 211 ASN A N 1
ATOM 1626 C CA . ASN A 1 211 ? -11.610 -18.423 23.180 1.00 54.22 211 ASN A CA 1
ATOM 1627 C C . ASN A 1 211 ? -11.485 -16.953 22.744 1.00 54.22 211 ASN A C 1
ATOM 1629 O O . ASN A 1 211 ? -11.272 -16.668 21.566 1.00 54.22 211 ASN A O 1
ATOM 1633 N N . THR A 1 212 ? -11.574 -16.016 23.688 1.00 56.28 212 THR A N 1
ATOM 1634 C CA . THR A 1 212 ? -11.422 -14.581 23.419 1.00 56.28 212 THR A CA 1
ATOM 1635 C C . THR A 1 212 ? -9.966 -14.240 23.108 1.00 56.28 212 THR A C 1
ATOM 1637 O O . THR A 1 212 ? -9.711 -13.480 22.180 1.00 56.28 212 THR A O 1
ATOM 1640 N N . ALA A 1 213 ? -9.001 -14.865 23.791 1.00 56.19 213 ALA A N 1
ATOM 1641 C CA . ALA A 1 213 ? -7.579 -14.729 23.480 1.00 56.19 213 ALA A CA 1
ATOM 1642 C C . ALA A 1 213 ? -7.262 -15.160 22.039 1.00 56.19 213 ALA A C 1
ATOM 1644 O O . ALA A 1 213 ? -6.496 -14.494 21.347 1.00 56.19 213 ALA A O 1
ATOM 1645 N N . ARG A 1 214 ? -7.915 -16.220 21.547 1.00 59.28 214 ARG A N 1
ATOM 1646 C CA . ARG A 1 214 ? -7.774 -16.666 20.155 1.00 59.28 214 ARG A CA 1
ATOM 1647 C C . ARG A 1 214 ? -8.369 -15.673 19.147 1.00 59.28 214 ARG A C 1
ATOM 1649 O O . ARG A 1 214 ? -7.745 -15.405 18.127 1.00 59.28 214 ARG A O 1
ATOM 1656 N N . ILE A 1 215 ? -9.530 -15.085 19.443 1.00 62.78 215 ILE A N 1
ATOM 1657 C CA . ILE A 1 215 ? -10.144 -14.040 18.599 1.00 62.78 215 ILE A CA 1
ATOM 1658 C C . ILE A 1 215 ? -9.288 -12.765 18.591 1.00 62.78 215 ILE A C 1
ATOM 1660 O O . ILE A 1 215 ? -9.137 -12.123 17.551 1.00 62.78 215 ILE A O 1
ATOM 1664 N N . VAL A 1 216 ? -8.700 -12.401 19.733 1.00 66.12 216 VAL A N 1
ATOM 1665 C CA . VAL A 1 216 ? -7.769 -11.271 19.842 1.00 66.12 216 VAL A CA 1
ATOM 1666 C C . VAL A 1 216 ? -6.502 -11.535 19.033 1.00 66.12 216 VAL A C 1
ATOM 1668 O O . VAL A 1 216 ? -6.047 -10.625 18.349 1.00 66.12 216 VAL A O 1
ATOM 1671 N N . ASP A 1 217 ? -5.972 -12.759 19.033 1.00 67.00 217 ASP A N 1
ATOM 1672 C CA . ASP A 1 217 ? -4.813 -13.119 18.208 1.00 67.00 217 ASP A CA 1
ATOM 1673 C C . ASP A 1 217 ? -5.138 -13.064 16.705 1.00 67.00 217 ASP A C 1
ATOM 1675 O O . ASP A 1 217 ? -4.371 -12.512 15.916 1.00 67.00 217 ASP A O 1
ATOM 1679 N N . ASP A 1 218 ? -6.317 -13.538 16.296 1.00 66.12 218 ASP A N 1
ATOM 1680 C CA . ASP A 1 218 ? -6.779 -13.429 14.908 1.00 66.12 218 ASP A CA 1
ATOM 1681 C C . ASP A 1 218 ? -7.007 -11.961 14.491 1.00 66.12 218 ASP A C 1
ATOM 1683 O O . ASP A 1 218 ? -6.649 -11.568 13.379 1.00 66.12 218 ASP A O 1
ATOM 1687 N N . THR A 1 219 ? -7.512 -11.121 15.400 1.00 68.31 219 THR A N 1
ATOM 1688 C CA . THR A 1 219 ? -7.704 -9.678 15.170 1.00 68.31 219 THR A CA 1
ATOM 1689 C C . THR A 1 219 ? -6.368 -8.941 15.117 1.00 68.31 219 THR A C 1
ATOM 1691 O O . THR A 1 219 ? -6.146 -8.139 14.217 1.00 68.31 219 THR A O 1
ATOM 1694 N N . ALA A 1 220 ? -5.438 -9.238 16.023 1.00 64.75 220 ALA A N 1
ATOM 1695 C CA . ALA A 1 220 ? -4.096 -8.666 16.022 1.00 64.75 220 ALA A CA 1
ATOM 1696 C C . ALA A 1 220 ? -3.326 -9.067 14.757 1.00 64.75 220 ALA A C 1
ATOM 1698 O O . ALA A 1 220 ? -2.618 -8.245 14.179 1.00 64.75 220 ALA A O 1
ATOM 1699 N N . ARG A 1 221 ? -3.513 -10.302 14.276 1.00 66.88 221 ARG A N 1
ATOM 1700 C CA . ARG A 1 221 ? -2.943 -10.778 13.012 1.00 66.88 221 ARG A CA 1
ATOM 1701 C C . ARG A 1 221 ? -3.558 -10.076 11.800 1.00 66.88 221 ARG A C 1
ATOM 1703 O O . ARG A 1 221 ? -2.814 -9.735 10.884 1.00 66.88 221 ARG A O 1
ATOM 1710 N N . ALA A 1 222 ? -4.869 -9.833 11.799 1.00 64.00 222 ALA A N 1
ATOM 1711 C CA . ALA A 1 222 ? -5.547 -9.067 10.751 1.00 64.00 222 ALA A CA 1
ATOM 1712 C C . ALA A 1 222 ? -5.091 -7.597 10.740 1.00 64.00 222 ALA A C 1
ATOM 1714 O O . ALA A 1 222 ? -4.680 -7.091 9.703 1.00 64.00 222 ALA A O 1
ATOM 1715 N N . VAL A 1 223 ? -5.023 -6.952 11.906 1.00 67.88 223 VAL A N 1
ATOM 1716 C CA . VAL A 1 223 ? -4.528 -5.573 12.059 1.00 67.88 223 VAL A CA 1
ATOM 1717 C C . VAL A 1 223 ? -3.047 -5.466 11.673 1.00 67.88 223 VAL A C 1
ATOM 1719 O O . VAL A 1 223 ? -2.637 -4.514 11.016 1.00 67.88 223 VAL A O 1
ATOM 1722 N N . ALA A 1 224 ? -2.227 -6.466 12.005 1.00 63.19 224 ALA A N 1
ATOM 1723 C CA . ALA A 1 224 ? -0.832 -6.525 11.572 1.00 63.19 224 ALA A CA 1
ATOM 1724 C C . ALA A 1 224 ? -0.670 -6.792 10.066 1.00 63.19 224 ALA A C 1
ATOM 1726 O O . ALA A 1 224 ? 0.356 -6.421 9.491 1.00 63.19 224 ALA A O 1
ATOM 1727 N N . ALA A 1 225 ? -1.645 -7.439 9.422 1.00 59.81 225 ALA A N 1
ATOM 1728 C CA . ALA A 1 225 ? -1.686 -7.581 7.971 1.00 59.81 225 ALA A CA 1
ATOM 1729 C C . ALA A 1 225 ? -2.102 -6.265 7.296 1.00 59.81 225 ALA A C 1
ATOM 1731 O O . ALA A 1 225 ? -1.469 -5.887 6.311 1.00 59.81 225 ALA A O 1
ATOM 1732 N N . ASP A 1 226 ? -3.061 -5.535 7.870 1.00 62.91 226 ASP A N 1
ATOM 1733 C CA . ASP A 1 226 ? -3.469 -4.204 7.401 1.00 62.91 226 ASP A CA 1
ATOM 1734 C C . ASP A 1 226 ? -2.348 -3.168 7.561 1.00 62.91 226 ASP A C 1
ATOM 1736 O O . ASP A 1 226 ? -2.154 -2.334 6.684 1.00 62.91 226 ASP A O 1
ATOM 1740 N N . MET A 1 227 ? -1.499 -3.289 8.589 1.00 70.50 227 MET A N 1
ATOM 1741 C CA . MET A 1 227 ? -0.297 -2.451 8.738 1.00 70.50 227 MET A CA 1
ATOM 1742 C C . MET A 1 227 ? 0.757 -2.648 7.630 1.00 70.50 227 MET A C 1
ATOM 1744 O O . MET A 1 227 ? 1.722 -1.885 7.564 1.00 70.50 227 MET A O 1
ATOM 1748 N N . ARG A 1 228 ? 0.620 -3.658 6.757 1.00 81.81 228 ARG A N 1
ATOM 1749 C CA . ARG A 1 228 ? 1.555 -3.875 5.636 1.00 81.81 228 ARG A CA 1
ATOM 1750 C C . ARG A 1 228 ? 1.278 -2.975 4.441 1.00 81.81 228 ARG A C 1
ATOM 1752 O O . ARG A 1 228 ? 2.124 -2.927 3.550 1.00 81.81 228 ARG A O 1
ATOM 1759 N N . TYR A 1 229 ? 0.136 -2.297 4.396 1.00 88.31 229 TYR A N 1
ATOM 1760 C CA . TYR A 1 229 ? -0.248 -1.451 3.274 1.00 88.31 229 TYR A CA 1
ATOM 1761 C C . TYR A 1 229 ? -0.708 -0.080 3.761 1.00 88.31 229 TYR A C 1
ATOM 1763 O O . TYR A 1 229 ? -1.412 0.046 4.754 1.00 88.31 229 TYR A O 1
ATOM 1771 N N . ASP A 1 230 ? -0.317 0.955 3.030 1.00 85.56 230 ASP A N 1
ATOM 1772 C CA . ASP A 1 230 ? -0.818 2.313 3.199 1.00 85.56 230 ASP A CA 1
ATOM 1773 C C . ASP A 1 230 ? -1.827 2.594 2.084 1.00 85.56 230 ASP A C 1
ATOM 1775 O O . ASP A 1 230 ? -1.510 3.162 1.035 1.00 85.56 230 ASP A O 1
ATOM 1779 N N . GLY A 1 231 ? -3.027 2.040 2.253 1.00 86.75 231 GLY A N 1
ATOM 1780 C CA . GLY A 1 231 ? -4.034 1.992 1.201 1.00 86.75 231 GLY A CA 1
ATOM 1781 C C . GLY A 1 231 ? -3.643 1.015 0.091 1.00 86.75 231 GLY A C 1
ATOM 1782 O O . GLY A 1 231 ? -3.854 -0.186 0.220 1.00 86.75 231 GLY A O 1
ATOM 1783 N N . GLN A 1 232 ? -3.103 1.528 -1.017 1.00 87.38 232 GLN A N 1
ATOM 1784 C CA . GLN A 1 232 ? -2.823 0.728 -2.221 1.00 87.38 232 GLN A CA 1
ATOM 1785 C C . GLN A 1 232 ? -1.394 0.174 -2.287 1.00 87.38 232 GLN A C 1
ATOM 1787 O O . GLN A 1 232 ? -1.145 -0.789 -3.011 1.00 87.38 232 GLN A O 1
ATOM 1792 N N . PHE A 1 233 ? -0.452 0.764 -1.547 1.00 93.06 233 PHE A N 1
ATOM 1793 C CA . PHE A 1 233 ? 0.975 0.459 -1.675 1.00 93.06 233 PHE A CA 1
ATOM 1794 C C . PHE A 1 233 ? 1.544 -0.138 -0.401 1.00 93.06 233 PHE A C 1
ATOM 1796 O O . PHE A 1 233 ? 1.036 0.094 0.695 1.00 93.06 233 PHE A O 1
ATOM 1803 N N . ARG A 1 234 ? 2.619 -0.914 -0.534 1.00 93.81 234 ARG A N 1
ATOM 1804 C CA . ARG A 1 234 ? 3.205 -1.629 0.597 1.00 93.81 234 ARG A CA 1
ATOM 1805 C C . ARG A 1 234 ? 4.010 -0.696 1.504 1.00 93.81 234 ARG A C 1
ATOM 1807 O O . ARG A 1 234 ? 4.724 0.185 1.030 1.00 93.81 234 ARG A O 1
ATOM 1814 N N . VAL A 1 235 ? 3.941 -0.935 2.807 1.00 94.75 235 VAL A N 1
ATOM 1815 C CA . VAL A 1 235 ? 4.833 -0.347 3.810 1.00 94.75 235 VAL A CA 1
ATOM 1816 C C . VAL A 1 235 ? 5.946 -1.352 4.092 1.00 94.75 235 VAL A C 1
ATOM 1818 O O . VAL A 1 235 ? 5.689 -2.492 4.483 1.00 94.75 235 VAL A O 1
ATOM 1821 N N . LEU A 1 236 ? 7.188 -0.948 3.840 1.00 94.94 236 LEU A N 1
ATOM 1822 C CA . LEU A 1 236 ? 8.371 -1.801 3.905 1.00 94.94 236 LEU A CA 1
ATOM 1823 C C . LEU A 1 236 ? 9.239 -1.438 5.107 1.00 94.94 236 LEU A C 1
ATOM 1825 O O . LEU A 1 236 ? 9.482 -0.263 5.386 1.00 94.94 236 LEU A O 1
ATOM 1829 N N . ARG A 1 237 ? 9.743 -2.458 5.801 1.00 94.19 237 ARG A N 1
ATOM 1830 C CA . ARG A 1 237 ? 10.735 -2.312 6.874 1.00 94.19 237 ARG A CA 1
ATOM 1831 C C . ARG A 1 237 ? 12.133 -2.556 6.320 1.00 94.19 237 ARG A C 1
ATOM 1833 O O . ARG A 1 237 ? 12.288 -3.166 5.265 1.00 94.19 237 ARG A O 1
ATOM 1840 N N . ASP A 1 238 ? 13.160 -2.170 7.072 1.00 94.38 238 ASP A N 1
ATOM 1841 C CA . ASP A 1 238 ? 14.555 -2.412 6.677 1.00 94.38 238 ASP A CA 1
ATOM 1842 C C . ASP A 1 238 ? 14.853 -3.887 6.398 1.00 94.38 238 ASP A C 1
ATOM 1844 O O . ASP A 1 238 ? 15.537 -4.212 5.433 1.00 94.38 238 ASP A O 1
ATOM 1848 N N . CYS A 1 239 ? 14.298 -4.800 7.201 1.00 93.88 239 CYS A N 1
ATOM 1849 C CA . CYS A 1 239 ? 14.513 -6.236 7.023 1.00 93.88 239 CYS A CA 1
ATOM 1850 C C . CYS A 1 239 ? 13.865 -6.808 5.752 1.00 93.88 239 CYS A C 1
ATOM 1852 O O . CYS A 1 239 ? 14.277 -7.876 5.295 1.00 93.88 239 CYS A O 1
ATOM 1854 N N . ASP A 1 240 ? 12.887 -6.105 5.174 1.00 95.12 240 ASP A N 1
ATOM 1855 C CA . ASP A 1 240 ? 12.213 -6.511 3.942 1.00 95.12 240 ASP A CA 1
ATOM 1856 C C . ASP A 1 240 ? 13.032 -6.111 2.691 1.00 95.12 240 ASP A C 1
ATOM 1858 O O . ASP A 1 240 ? 12.760 -6.601 1.594 1.00 95.12 240 ASP A O 1
ATOM 1862 N N . ILE A 1 241 ? 14.054 -5.251 2.839 1.00 96.88 241 ILE A N 1
ATOM 1863 C CA . ILE A 1 241 ? 14.826 -4.669 1.734 1.00 96.88 241 ILE A CA 1
ATOM 1864 C C . ILE A 1 241 ? 16.299 -5.075 1.823 1.00 96.88 241 ILE A C 1
ATOM 1866 O O . ILE A 1 241 ? 17.044 -4.636 2.697 1.00 96.88 241 ILE A O 1
ATOM 1870 N N . ARG A 1 242 ? 16.776 -5.848 0.844 1.00 97.69 242 ARG A N 1
ATOM 1871 C CA . ARG A 1 242 ? 18.211 -6.134 0.687 1.00 97.69 242 ARG A CA 1
ATOM 1872 C C . ARG A 1 242 ? 18.813 -5.209 -0.360 1.00 97.69 242 ARG A C 1
ATOM 1874 O O . ARG A 1 242 ? 18.679 -5.479 -1.551 1.00 97.69 242 ARG A O 1
ATOM 1881 N N . LYS A 1 243 ? 19.455 -4.128 0.086 1.00 97.00 243 LYS A N 1
ATOM 1882 C CA . LYS A 1 243 ? 20.149 -3.170 -0.790 1.00 97.00 243 LYS A CA 1
ATOM 1883 C C . LYS A 1 243 ? 21.287 -3.861 -1.555 1.00 97.00 243 LYS A C 1
ATOM 1885 O O . LYS A 1 243 ? 21.988 -4.706 -1.003 1.00 97.00 243 LYS A O 1
ATOM 1890 N N . GLY A 1 244 ? 21.435 -3.507 -2.821 1.00 96.62 244 GLY A N 1
ATOM 1891 C CA . GLY A 1 244 ? 22.452 -3.993 -3.744 1.00 96.62 244 GLY A CA 1
ATOM 1892 C C . GLY A 1 244 ? 23.356 -2.860 -4.227 1.00 96.62 244 GLY A C 1
ATOM 1893 O O . GLY A 1 244 ? 23.660 -1.927 -3.486 1.00 96.62 244 GLY A O 1
ATOM 1894 N N . ASN A 1 245 ? 23.789 -2.954 -5.482 1.00 97.19 245 ASN A N 1
ATOM 1895 C CA . ASN A 1 245 ? 24.667 -1.973 -6.110 1.00 97.19 245 ASN A CA 1
ATOM 1896 C C . ASN A 1 245 ? 23.948 -0.643 -6.339 1.00 97.19 245 ASN A C 1
ATOM 1898 O O . ASN A 1 245 ? 22.767 -0.625 -6.698 1.00 97.19 245 ASN A O 1
ATOM 1902 N N . ILE A 1 246 ? 24.692 0.446 -6.176 1.00 97.19 246 ILE A N 1
ATOM 1903 C CA . ILE A 1 246 ? 24.250 1.801 -6.501 1.00 97.19 246 ILE A CA 1
ATOM 1904 C C . ILE A 1 246 ? 24.192 1.941 -8.021 1.00 97.19 246 ILE A C 1
ATOM 1906 O O . ILE A 1 246 ? 25.129 1.548 -8.712 1.00 97.19 246 ILE A O 1
ATOM 1910 N N . ILE A 1 247 ? 23.078 2.476 -8.505 1.00 96.62 247 ILE A N 1
ATOM 1911 C CA . ILE A 1 247 ? 22.805 2.737 -9.918 1.00 96.62 247 ILE A CA 1
ATOM 1912 C C . ILE A 1 247 ? 23.156 4.191 -10.223 1.00 96.62 247 ILE A C 1
ATOM 1914 O O . ILE A 1 247 ? 23.926 4.457 -11.137 1.00 96.62 247 ILE A O 1
ATOM 1918 N N . GLU A 1 248 ? 22.638 5.121 -9.418 1.00 95.50 248 GLU A N 1
ATOM 1919 C CA . GLU A 1 248 ? 22.834 6.554 -9.624 1.00 95.50 248 GLU A CA 1
ATOM 1920 C C . GLU A 1 248 ? 22.888 7.307 -8.292 1.00 95.50 248 GLU A C 1
ATOM 1922 O O . GLU A 1 248 ? 22.313 6.880 -7.283 1.00 95.50 248 GLU A O 1
ATOM 1927 N N . ARG A 1 249 ? 23.602 8.435 -8.290 1.00 95.81 249 ARG A N 1
ATOM 1928 C CA . ARG A 1 249 ? 23.638 9.405 -7.196 1.00 95.81 249 ARG A CA 1
ATOM 1929 C C . ARG A 1 249 ? 23.410 10.793 -7.770 1.00 95.81 249 ARG A C 1
ATOM 1931 O O . ARG A 1 249 ? 24.037 11.143 -8.763 1.00 95.81 249 ARG A O 1
ATOM 1938 N N . CYS A 1 250 ? 22.568 11.576 -7.116 1.00 91.50 250 CYS A N 1
ATOM 1939 C CA . CYS A 1 250 ? 22.350 12.971 -7.458 1.00 91.50 250 CYS A CA 1
ATOM 1940 C C . CYS A 1 250 ? 22.439 13.825 -6.197 1.00 91.50 250 CYS A C 1
ATOM 1942 O O . CYS A 1 250 ? 21.776 13.531 -5.202 1.00 91.50 250 CYS A O 1
ATOM 1944 N N . GLU A 1 251 ? 23.253 14.872 -6.241 1.00 90.25 251 GLU A N 1
ATOM 1945 C CA . GLU A 1 251 ? 23.310 15.865 -5.176 1.00 90.25 251 GLU A CA 1
ATOM 1946 C C . GLU A 1 251 ? 22.117 16.817 -5.309 1.00 90.25 251 GLU A C 1
ATOM 1948 O O . GLU A 1 251 ? 21.855 17.376 -6.373 1.00 90.25 251 GLU A O 1
ATOM 1953 N N . THR A 1 252 ? 21.378 16.980 -4.217 1.00 87.06 252 THR A N 1
ATOM 1954 C CA . THR A 1 252 ? 20.243 17.898 -4.093 1.00 87.06 252 THR A CA 1
ATOM 1955 C C . THR A 1 252 ? 20.463 18.811 -2.891 1.00 87.06 252 THR A C 1
ATOM 1957 O O . THR A 1 252 ? 21.348 18.576 -2.066 1.00 87.06 252 THR A O 1
ATOM 1960 N N . ASP A 1 253 ? 19.651 19.853 -2.773 1.00 83.94 253 ASP A N 1
ATOM 1961 C CA . ASP A 1 253 ? 19.618 20.743 -1.612 1.00 83.94 253 ASP A CA 1
ATOM 1962 C C . ASP A 1 253 ? 19.260 20.015 -0.304 1.00 83.94 253 ASP A C 1
ATOM 1964 O O . ASP A 1 253 ? 19.743 20.394 0.763 1.00 83.94 253 ASP A O 1
ATOM 1968 N N . GLU A 1 254 ? 18.476 18.936 -0.383 1.00 84.81 254 GLU A N 1
ATOM 1969 C CA . GLU A 1 254 ? 18.127 18.084 0.761 1.00 84.81 254 GLU A CA 1
ATOM 1970 C C . GLU A 1 254 ? 19.228 17.067 1.135 1.00 84.81 254 GLU A C 1
ATOM 1972 O O . GLU A 1 254 ? 19.184 16.479 2.217 1.00 84.81 254 GLU A O 1
ATOM 1977 N N . GLY A 1 255 ? 20.226 16.850 0.270 1.00 89.31 255 GLY A N 1
ATOM 1978 C CA . GLY A 1 255 ? 21.305 15.867 0.439 1.00 89.31 255 GLY A CA 1
ATOM 1979 C C . GLY A 1 255 ? 21.548 15.033 -0.822 1.00 89.31 255 GLY A C 1
ATOM 1980 O O . GLY A 1 255 ? 21.098 15.381 -1.912 1.00 89.31 255 GLY A O 1
ATOM 1981 N N . THR A 1 256 ? 22.263 13.911 -0.709 1.00 93.19 256 THR A N 1
ATOM 1982 C CA . THR A 1 256 ? 22.512 13.037 -1.871 1.00 93.19 256 THR A CA 1
ATOM 1983 C C . THR A 1 256 ? 21.389 12.017 -2.033 1.00 93.19 256 THR A C 1
ATOM 1985 O O . THR A 1 256 ? 21.243 11.104 -1.219 1.00 93.19 256 THR A O 1
ATOM 1988 N N . VAL A 1 257 ? 20.603 12.130 -3.102 1.00 94.44 257 VAL A N 1
ATOM 1989 C CA . VAL A 1 257 ? 19.627 11.108 -3.488 1.00 94.44 257 VAL A CA 1
ATOM 1990 C C . VAL A 1 257 ? 20.362 9.949 -4.147 1.00 94.44 257 VAL A C 1
ATOM 1992 O O . VAL A 1 257 ? 21.134 10.136 -5.087 1.00 94.44 257 VAL A O 1
ATOM 1995 N N . VAL A 1 258 ? 20.121 8.737 -3.655 1.00 96.31 258 VAL A N 1
ATOM 1996 C CA . VAL A 1 258 ? 20.747 7.510 -4.148 1.00 96.31 258 VAL A CA 1
ATOM 1997 C C . VAL A 1 258 ? 19.680 6.569 -4.682 1.00 96.31 258 VAL A C 1
ATOM 1999 O O . VAL A 1 258 ? 18.745 6.206 -3.965 1.00 96.31 258 VAL A O 1
ATOM 2002 N N . TRP A 1 259 ? 19.868 6.119 -5.920 1.00 97.81 259 TRP A N 1
ATOM 2003 C CA . TRP A 1 259 ? 19.143 4.998 -6.505 1.00 97.81 259 TRP A CA 1
ATOM 2004 C C . TRP A 1 259 ? 20.040 3.773 -6.446 1.00 97.81 259 TRP A C 1
ATOM 2006 O O . TRP A 1 259 ? 21.151 3.774 -6.975 1.00 97.81 259 TRP A O 1
ATOM 2016 N N . ALA A 1 260 ? 19.572 2.714 -5.798 1.00 97.75 260 ALA A N 1
ATOM 2017 C CA . ALA A 1 260 ? 20.293 1.455 -5.706 1.00 97.75 260 ALA A CA 1
ATOM 2018 C C . ALA A 1 260 ? 19.382 0.295 -6.087 1.00 97.75 260 ALA A C 1
ATOM 2020 O O . ALA A 1 260 ? 18.189 0.298 -5.796 1.00 97.75 260 ALA A O 1
ATOM 2021 N N . SER A 1 261 ? 19.956 -0.736 -6.696 1.00 97.81 261 SER A N 1
ATOM 2022 C CA . SER A 1 261 ? 19.274 -2.021 -6.820 1.00 97.81 261 SER A CA 1
ATOM 2023 C C . SER A 1 261 ? 18.926 -2.558 -5.429 1.00 97.81 261 SER A C 1
ATOM 2025 O O . SER A 1 261 ? 19.638 -2.321 -4.453 1.00 97.81 261 SER A O 1
ATOM 2027 N N . ALA A 1 262 ? 17.819 -3.274 -5.311 1.00 97.81 262 ALA A N 1
ATOM 2028 C CA . ALA A 1 262 ? 17.390 -3.897 -4.071 1.00 97.81 262 ALA A CA 1
ATOM 2029 C C . ALA A 1 262 ? 16.614 -5.180 -4.359 1.00 97.81 262 ALA A C 1
ATOM 2031 O O . ALA A 1 262 ? 15.922 -5.278 -5.367 1.00 97.81 262 ALA A O 1
ATOM 2032 N N . ARG A 1 263 ? 16.694 -6.167 -3.463 1.00 97.62 263 ARG A N 1
ATOM 2033 C CA . ARG A 1 263 ? 15.790 -7.322 -3.483 1.00 97.62 263 ARG A CA 1
ATOM 2034 C C . ARG A 1 263 ? 14.715 -7.169 -2.420 1.00 97.62 263 ARG A C 1
ATOM 2036 O O . ARG A 1 263 ? 15.048 -7.074 -1.239 1.00 97.62 263 ARG A O 1
ATOM 2043 N N . VAL A 1 264 ? 13.456 -7.207 -2.846 1.00 96.69 264 VAL A N 1
ATOM 2044 C CA . VAL A 1 264 ? 12.272 -7.186 -1.976 1.00 96.69 264 VAL A CA 1
ATOM 2045 C C . VAL A 1 264 ? 11.417 -8.402 -2.315 1.00 96.69 264 VAL A C 1
ATOM 2047 O O . VAL A 1 264 ? 11.092 -8.629 -3.476 1.00 96.69 264 VAL A O 1
ATOM 2050 N N . ASP A 1 265 ? 11.152 -9.256 -1.323 1.00 94.44 265 ASP A N 1
ATOM 2051 C CA . ASP A 1 265 ? 10.536 -10.584 -1.510 1.00 94.44 265 ASP A CA 1
ATOM 2052 C C . ASP A 1 265 ? 11.203 -11.447 -2.603 1.00 94.44 265 ASP A C 1
ATOM 2054 O O . ASP A 1 265 ? 10.567 -12.242 -3.292 1.00 94.44 265 ASP A O 1
ATOM 2058 N N . GLY A 1 266 ? 12.516 -11.279 -2.785 1.00 94.44 266 GLY A N 1
ATOM 2059 C CA . GLY A 1 266 ? 13.303 -11.994 -3.793 1.00 94.44 266 GLY A CA 1
ATOM 2060 C C . GLY A 1 266 ? 13.287 -11.373 -5.193 1.00 94.44 266 GLY A C 1
ATOM 2061 O O . GLY A 1 266 ? 14.187 -11.685 -5.976 1.00 94.44 266 GLY A O 1
ATOM 2062 N N . GLN A 1 267 ? 12.363 -10.456 -5.486 1.00 96.31 267 GLN A N 1
ATOM 2063 C CA . GLN A 1 267 ? 12.311 -9.722 -6.753 1.00 96.31 267 GLN A CA 1
ATOM 2064 C C . GLN A 1 267 ? 13.339 -8.590 -6.763 1.00 96.31 267 GLN A C 1
ATOM 2066 O O . GLN A 1 267 ? 13.504 -7.895 -5.759 1.00 96.31 267 GLN A O 1
ATOM 2071 N N . LEU A 1 268 ? 14.042 -8.423 -7.885 1.00 96.44 268 LEU A N 1
ATOM 2072 C CA . LEU A 1 268 ? 14.970 -7.315 -8.089 1.00 96.44 268 LEU A CA 1
ATOM 2073 C C . LEU A 1 268 ? 14.177 -6.043 -8.424 1.00 96.44 268 LEU A C 1
ATOM 2075 O O . LEU A 1 268 ? 13.294 -6.058 -9.274 1.00 96.44 268 LEU A O 1
ATOM 2079 N N . MET A 1 269 ? 14.464 -4.965 -7.708 1.00 97.69 269 MET A N 1
ATOM 2080 C CA . MET A 1 269 ? 13.779 -3.675 -7.757 1.00 97.69 269 MET A CA 1
ATOM 2081 C C . MET A 1 269 ? 14.806 -2.551 -7.575 1.00 97.69 269 MET A C 1
ATOM 2083 O O . MET A 1 269 ? 15.991 -2.815 -7.354 1.00 97.69 269 MET A O 1
ATOM 2087 N N . VAL A 1 270 ? 14.357 -1.297 -7.607 1.00 98.19 270 VAL A N 1
ATOM 2088 C CA . VAL A 1 270 ? 15.181 -0.130 -7.269 1.00 98.19 270 VAL A CA 1
ATOM 2089 C C . VAL A 1 270 ? 14.651 0.531 -6.006 1.00 98.19 270 VAL A C 1
ATOM 2091 O O . VAL A 1 270 ? 13.452 0.759 -5.879 1.00 98.19 270 VAL A O 1
ATOM 2094 N N . ILE A 1 271 ? 15.540 0.858 -5.071 1.00 97.88 271 ILE A N 1
ATOM 2095 C CA . ILE A 1 271 ? 15.252 1.735 -3.938 1.00 97.88 271 ILE A CA 1
ATOM 2096 C C . ILE A 1 271 ? 15.855 3.118 -4.186 1.00 97.88 271 ILE A C 1
ATOM 2098 O O . ILE A 1 271 ? 17.044 3.233 -4.482 1.00 97.88 271 ILE A O 1
ATOM 2102 N N . ARG A 1 272 ? 15.041 4.160 -4.013 1.00 97.25 272 ARG A N 1
ATOM 2103 C CA . ARG A 1 272 ? 15.467 5.560 -3.900 1.00 97.25 272 ARG A CA 1
ATOM 2104 C C . ARG A 1 272 ? 15.493 5.930 -2.425 1.00 97.25 272 ARG A C 1
ATOM 2106 O O . ARG A 1 272 ? 14.501 5.706 -1.732 1.00 97.25 272 ARG A O 1
ATOM 2113 N N . TYR A 1 273 ? 16.589 6.489 -1.934 1.00 96.31 273 TYR A N 1
ATOM 2114 C CA . TYR A 1 273 ? 16.678 7.004 -0.567 1.00 96.31 273 TYR A CA 1
ATOM 2115 C C . TYR A 1 273 ? 17.613 8.210 -0.496 1.00 96.31 273 TYR A C 1
ATOM 2117 O O . TYR A 1 273 ? 18.476 8.385 -1.352 1.00 96.31 273 TYR A O 1
ATOM 2125 N N . LEU A 1 274 ? 17.429 9.036 0.530 1.00 94.75 274 LEU A N 1
ATOM 2126 C CA . LEU A 1 274 ? 18.337 10.133 0.842 1.00 94.75 274 LEU A CA 1
ATOM 2127 C C . LEU A 1 274 ? 19.485 9.584 1.693 1.00 94.75 274 LEU A C 1
ATOM 2129 O O . LEU A 1 274 ? 19.229 8.957 2.724 1.00 94.75 274 LEU A O 1
ATOM 2133 N N . ASP A 1 275 ? 20.727 9.758 1.251 1.00 93.94 275 ASP A N 1
ATOM 2134 C CA . ASP A 1 275 ? 21.907 9.365 2.016 1.00 93.94 275 ASP A CA 1
ATOM 2135 C C . ASP A 1 275 ? 22.308 10.502 2.971 1.00 93.94 275 ASP A C 1
ATOM 2137 O O . ASP A 1 275 ? 22.789 11.540 2.512 1.00 93.94 275 ASP A O 1
ATOM 2141 N N . PRO A 1 276 ? 22.125 10.339 4.296 1.00 81.31 276 PRO A N 1
ATOM 2142 C CA . PRO A 1 276 ? 22.472 11.375 5.264 1.00 81.31 276 PRO A CA 1
ATOM 2143 C C . PRO A 1 276 ? 23.987 11.520 5.450 1.00 81.31 276 PRO A C 1
ATOM 2145 O O . PRO A 1 276 ? 24.430 12.480 6.070 1.00 81.31 276 PRO A O 1
ATOM 2148 N N . SER A 1 277 ? 24.780 10.554 4.968 1.00 78.00 277 SER A N 1
ATOM 2149 C CA . SER A 1 277 ? 26.228 10.501 5.184 1.00 78.00 277 SER A CA 1
ATOM 2150 C C . SER A 1 277 ? 27.037 11.279 4.155 1.00 78.00 277 SER A C 1
ATOM 2152 O O . SER A 1 277 ? 28.258 11.383 4.293 1.00 78.00 277 SER A O 1
ATOM 2154 N N . SER A 1 278 ? 26.387 11.857 3.139 1.00 71.12 278 SER A N 1
ATOM 2155 C CA . SER A 1 278 ? 27.051 12.883 2.354 1.00 71.12 278 SER A CA 1
ATOM 2156 C C . SER A 1 278 ? 27.219 14.093 3.263 1.00 71.12 278 SER A C 1
ATOM 2158 O O . SER A 1 278 ? 26.301 14.902 3.393 1.00 71.12 278 SER A O 1
ATOM 2160 N N . ASP A 1 279 ? 28.391 14.194 3.896 1.00 64.25 279 ASP A N 1
ATOM 2161 C CA . ASP A 1 279 ? 28.959 15.446 4.382 1.00 64.25 279 ASP A CA 1
ATOM 2162 C C . ASP A 1 279 ? 29.061 16.355 3.158 1.00 64.25 279 ASP A C 1
ATOM 2164 O O . ASP A 1 279 ? 30.123 16.486 2.542 1.00 64.25 279 ASP A O 1
ATOM 2168 N N . ALA A 1 280 ? 27.926 16.910 2.733 1.00 59.72 280 ALA A N 1
ATOM 2169 C CA . ALA A 1 280 ? 27.854 17.932 1.723 1.00 59.72 280 ALA A CA 1
ATOM 2170 C C . ALA A 1 280 ? 28.633 19.082 2.339 1.00 59.72 280 ALA A C 1
ATOM 2172 O O . ALA A 1 280 ? 28.116 19.855 3.147 1.00 59.72 280 ALA A O 1
ATOM 2173 N N . LYS A 1 281 ? 29.939 19.109 2.057 1.00 62.34 281 LYS A N 1
ATOM 2174 C CA . LYS A 1 281 ? 30.807 20.224 2.372 1.00 62.34 281 LYS A CA 1
ATOM 2175 C C . LYS A 1 281 ? 30.120 21.392 1.712 1.00 62.34 281 LYS A C 1
ATOM 2177 O O . LYS A 1 281 ? 30.153 21.515 0.490 1.00 62.34 281 LYS A O 1
ATOM 2182 N N . ARG A 1 282 ? 29.431 22.171 2.540 1.00 59.88 282 ARG A N 1
ATOM 2183 C CA . ARG A 1 282 ? 28.745 23.401 2.196 1.00 59.88 282 ARG A CA 1
ATOM 2184 C C . ARG A 1 282 ? 29.832 24.360 1.732 1.00 59.88 282 ARG A C 1
ATOM 2186 O O . ARG A 1 282 ? 30.363 25.156 2.497 1.00 59.88 282 ARG A O 1
ATOM 2193 N N . ASN A 1 283 ? 30.290 24.160 0.505 1.00 60.81 283 ASN A N 1
ATOM 2194 C CA . ASN A 1 283 ? 31.241 25.023 -0.151 1.00 60.81 283 ASN A CA 1
ATOM 2195 C C . ASN A 1 283 ? 30.425 26.255 -0.531 1.00 60.81 283 ASN A C 1
ATOM 2197 O O . ASN A 1 283 ? 29.930 26.357 -1.647 1.00 60.81 283 ASN A O 1
ATOM 2201 N N . ASP A 1 284 ? 30.280 27.175 0.425 1.00 61.03 284 ASP A N 1
ATOM 2202 C CA . ASP A 1 284 ? 29.572 28.464 0.325 1.00 61.03 284 ASP A CA 1
ATOM 2203 C C . ASP A 1 284 ? 30.153 29.409 -0.760 1.00 61.03 284 ASP A C 1
ATOM 2205 O O . ASP A 1 284 ? 29.827 30.591 -0.805 1.00 61.03 284 ASP A O 1
ATOM 2209 N N . GLY A 1 285 ? 31.044 28.925 -1.633 1.00 59.06 285 GLY A N 1
ATOM 2210 C CA . GLY A 1 285 ? 31.902 29.756 -2.475 1.00 59.06 285 GLY A CA 1
ATOM 2211 C C . GLY A 1 285 ? 31.699 29.679 -3.987 1.00 59.06 285 GLY A C 1
ATOM 2212 O O . GLY A 1 285 ? 32.317 30.483 -4.677 1.00 59.06 285 GLY A O 1
ATOM 2213 N N . VAL A 1 286 ? 30.892 28.765 -4.540 1.00 54.28 286 VAL A N 1
ATOM 2214 C CA . VAL A 1 286 ? 30.730 28.675 -6.008 1.00 54.28 286 VAL A CA 1
ATOM 2215 C C . VAL A 1 286 ? 29.261 28.529 -6.382 1.00 54.28 286 VAL A C 1
ATOM 2217 O O . VAL A 1 286 ? 28.696 27.441 -6.420 1.00 54.28 286 VAL A O 1
ATOM 2220 N N . VAL A 1 287 ? 28.645 29.678 -6.639 1.00 51.12 287 VAL A N 1
ATOM 2221 C CA . VAL A 1 287 ? 27.313 29.812 -7.224 1.00 51.12 287 VAL A CA 1
ATOM 2222 C C . VAL A 1 287 ? 27.395 29.589 -8.740 1.00 51.12 287 VAL A C 1
ATOM 2224 O O . VAL A 1 287 ? 28.240 30.185 -9.399 1.00 51.12 287 VAL A O 1
ATOM 2227 N N . ALA A 1 288 ? 26.428 28.811 -9.237 1.00 51.28 288 ALA A N 1
ATOM 2228 C CA . ALA A 1 288 ? 25.828 28.839 -10.575 1.00 51.28 288 ALA A CA 1
ATOM 2229 C C . ALA A 1 288 ? 26.585 28.220 -11.763 1.00 51.28 288 ALA A C 1
ATOM 2231 O O . ALA A 1 288 ? 27.597 28.728 -12.219 1.00 51.28 288 ALA A O 1
ATOM 2232 N N . GLU A 1 289 ? 25.982 27.146 -12.291 1.00 49.38 289 GLU A N 1
ATOM 2233 C CA . GLU A 1 289 ? 25.616 26.931 -13.713 1.00 49.38 289 GLU A CA 1
ATOM 2234 C C . GLU A 1 289 ? 25.730 25.475 -14.175 1.00 49.38 289 GLU A C 1
ATOM 2236 O O . GLU A 1 289 ? 25.365 25.163 -15.307 1.00 49.38 289 GLU A O 1
ATOM 2241 N N . VAL A 1 290 ? 26.115 24.535 -13.306 1.00 47.81 290 VAL A N 1
ATOM 2242 C CA . VAL A 1 290 ? 25.874 23.116 -13.606 1.00 47.81 290 VAL A CA 1
ATOM 2243 C C . VAL A 1 290 ? 24.392 22.854 -13.377 1.00 47.81 290 VAL A C 1
ATOM 2245 O O . VAL A 1 290 ? 23.970 22.542 -12.269 1.00 47.81 290 VAL A O 1
ATOM 2248 N N . ALA A 1 291 ? 23.628 23.150 -14.430 1.00 48.75 291 ALA A N 1
ATOM 2249 C CA . ALA A 1 291 ? 22.212 22.924 -14.650 1.00 48.75 291 ALA A CA 1
ATOM 2250 C C . ALA A 1 291 ? 21.459 22.483 -13.388 1.00 48.75 291 ALA A C 1
ATOM 2252 O O . ALA A 1 291 ? 21.403 21.299 -13.055 1.00 48.75 291 ALA A O 1
ATOM 2253 N N . GLN A 1 292 ? 20.801 23.440 -12.732 1.00 51.53 292 GLN A N 1
ATOM 2254 C CA . GLN A 1 292 ? 19.553 23.147 -12.035 1.00 51.53 292 GLN A CA 1
ATOM 2255 C C . GLN A 1 292 ? 18.576 22.620 -13.090 1.00 51.53 292 GLN A C 1
ATOM 2257 O O . GLN A 1 292 ? 17.713 23.343 -13.584 1.00 51.53 292 GLN A O 1
ATOM 2262 N N . TRP A 1 293 ? 18.744 21.354 -13.478 1.00 55.53 293 TRP A N 1
ATOM 2263 C CA . TRP A 1 293 ? 17.662 20.551 -14.003 1.00 55.53 293 TRP A CA 1
ATOM 2264 C C . TRP A 1 293 ? 16.561 20.738 -12.976 1.00 55.53 293 TRP A C 1
ATOM 2266 O O . TRP A 1 293 ? 16.732 20.344 -11.820 1.00 55.53 293 TRP A O 1
ATOM 2276 N N . ARG A 1 294 ? 15.510 21.474 -13.351 1.00 62.25 294 ARG A N 1
ATOM 2277 C CA . ARG A 1 294 ? 14.354 21.738 -12.495 1.00 62.25 294 ARG A CA 1
ATOM 2278 C C . ARG A 1 294 ? 13.633 20.414 -12.305 1.00 62.25 294 ARG A C 1
ATOM 2280 O O . ARG A 1 294 ? 12.625 20.145 -12.946 1.00 62.25 294 ARG A O 1
ATOM 2287 N N . ARG A 1 295 ? 14.214 19.553 -11.475 1.00 67.44 295 ARG A N 1
ATOM 2288 C CA . ARG A 1 295 ? 13.616 18.295 -11.076 1.00 67.44 295 ARG A CA 1
ATOM 2289 C C . ARG A 1 295 ? 12.344 18.645 -10.343 1.00 67.44 295 ARG A C 1
ATOM 2291 O O . ARG A 1 295 ? 12.319 19.543 -9.497 1.00 67.44 295 ARG A O 1
ATOM 2298 N N . THR A 1 296 ? 11.286 17.949 -10.715 1.00 74.19 296 THR A N 1
ATOM 2299 C CA . THR A 1 296 ? 10.019 18.029 -10.016 1.00 74.19 296 THR A CA 1
ATOM 2300 C C . THR A 1 296 ? 10.279 17.757 -8.530 1.00 74.19 296 THR A C 1
ATOM 2302 O O . THR A 1 296 ? 11.019 16.817 -8.217 1.00 74.19 296 THR A O 1
ATOM 2305 N N . PRO A 1 297 ? 9.728 18.562 -7.601 1.00 85.50 297 PRO A N 1
ATOM 2306 C CA . PRO A 1 297 ? 9.866 18.306 -6.174 1.00 85.50 297 PRO A CA 1
ATOM 2307 C C . PRO A 1 297 ? 9.551 16.843 -5.867 1.00 85.50 297 PRO A C 1
ATOM 2309 O O . PRO A 1 297 ? 8.582 16.297 -6.399 1.00 85.50 297 PRO A O 1
ATOM 2312 N N . TYR A 1 298 ? 10.349 16.200 -5.009 1.00 88.81 298 TYR A N 1
ATOM 2313 C CA . TYR A 1 298 ? 10.265 14.748 -4.810 1.00 88.81 298 TYR A CA 1
ATOM 2314 C C . TYR A 1 298 ? 8.841 14.267 -4.499 1.00 88.81 298 TYR A C 1
ATOM 2316 O O . TYR A 1 298 ? 8.403 13.235 -5.006 1.00 88.81 298 TYR A O 1
ATOM 2324 N N . HIS A 1 299 ? 8.099 15.031 -3.695 1.00 89.75 299 HIS A N 1
ATOM 2325 C CA . HIS A 1 299 ? 6.718 14.698 -3.374 1.00 89.75 299 HIS A CA 1
ATOM 2326 C C . HIS A 1 299 ? 5.814 14.684 -4.614 1.00 89.75 299 HIS A C 1
ATOM 2328 O O . HIS A 1 299 ? 5.044 13.744 -4.780 1.00 89.75 299 HIS A O 1
ATOM 2334 N N . GLU A 1 300 ? 5.936 15.672 -5.502 1.00 92.75 300 GLU A N 1
ATOM 2335 C CA . GLU A 1 300 ? 5.139 15.750 -6.729 1.00 92.75 300 GLU A CA 1
ATOM 2336 C C . GLU A 1 300 ? 5.505 14.624 -7.707 1.00 92.75 300 GLU A C 1
ATOM 2338 O O . GLU A 1 300 ? 4.609 13.953 -8.218 1.00 92.75 300 GLU A O 1
ATOM 2343 N N . TYR A 1 301 ? 6.798 14.331 -7.888 1.00 93.75 301 TYR A N 1
ATOM 2344 C CA . TYR A 1 301 ? 7.227 13.161 -8.662 1.00 93.75 301 TYR A CA 1
ATOM 2345 C C . TYR A 1 301 ? 6.625 11.868 -8.094 1.00 93.75 301 TYR A C 1
ATOM 2347 O O . TYR A 1 301 ? 6.059 11.063 -8.833 1.00 93.75 301 TYR A O 1
ATOM 2355 N N . LEU A 1 302 ? 6.689 11.674 -6.774 1.00 94.75 302 LEU A N 1
ATOM 2356 C CA . LEU A 1 302 ? 6.169 10.467 -6.140 1.00 94.75 302 LEU A CA 1
ATOM 2357 C C . LEU A 1 302 ? 4.652 10.321 -6.334 1.00 94.75 302 LEU A C 1
ATOM 2359 O O . LEU A 1 302 ? 4.177 9.210 -6.570 1.00 94.75 302 LEU A O 1
ATOM 2363 N N . GLU A 1 303 ? 3.890 11.413 -6.265 1.00 95.31 303 GLU A N 1
ATOM 2364 C CA . GLU A 1 303 ? 2.451 11.393 -6.551 1.00 95.31 303 GLU A CA 1
ATOM 2365 C C . GLU A 1 303 ? 2.161 11.075 -8.027 1.00 95.31 303 GLU A C 1
ATOM 2367 O O . GLU A 1 303 ? 1.275 10.263 -8.316 1.00 95.31 303 GLU A O 1
ATOM 2372 N N . ASN A 1 304 ? 2.958 11.609 -8.958 1.00 95.44 304 ASN A N 1
ATOM 2373 C CA . ASN A 1 304 ? 2.864 11.263 -10.378 1.00 95.44 304 ASN A CA 1
ATOM 2374 C C . ASN A 1 304 ? 3.121 9.764 -10.602 1.00 95.44 304 ASN A C 1
ATOM 2376 O O . ASN A 1 304 ? 2.325 9.094 -11.265 1.00 95.44 304 ASN A O 1
ATOM 2380 N N . VAL A 1 305 ? 4.166 9.200 -9.985 1.00 96.25 305 VAL A N 1
ATOM 2381 C CA . VAL A 1 305 ? 4.464 7.764 -10.108 1.00 96.25 305 VAL A CA 1
ATOM 2382 C C . VAL A 1 305 ? 3.359 6.911 -9.479 1.00 96.25 305 VAL A C 1
ATOM 2384 O O . VAL A 1 305 ? 2.931 5.918 -10.069 1.00 96.25 305 VAL A O 1
ATOM 2387 N N . LYS A 1 306 ? 2.830 7.285 -8.307 1.00 96.38 306 LYS A N 1
ATOM 2388 C CA . LYS A 1 306 ? 1.703 6.568 -7.682 1.00 96.38 306 LYS A CA 1
ATOM 2389 C C . LYS A 1 306 ? 0.482 6.518 -8.599 1.00 96.38 306 LYS A C 1
ATOM 2391 O O . LYS A 1 306 ? -0.121 5.452 -8.734 1.00 96.38 306 LYS A O 1
ATOM 2396 N N . LYS A 1 307 ? 0.144 7.628 -9.265 1.00 95.19 307 LYS A N 1
ATOM 2397 C CA . LYS A 1 307 ? -0.983 7.709 -10.210 1.00 95.19 307 LYS A CA 1
ATOM 2398 C C . LYS A 1 307 ? -0.848 6.685 -11.345 1.00 95.19 307 LYS A C 1
ATOM 2400 O O . LYS A 1 307 ? -1.803 5.959 -11.640 1.00 95.19 307 LYS A O 1
ATOM 2405 N N . VAL A 1 308 ? 0.354 6.558 -11.910 1.00 96.19 308 VAL A N 1
ATOM 2406 C CA . VAL A 1 308 ? 0.652 5.601 -12.993 1.00 96.19 308 VAL A CA 1
ATOM 2407 C C . VAL A 1 308 ? 0.933 4.179 -12.495 1.00 96.19 308 VAL A C 1
ATOM 2409 O O . VAL A 1 308 ? 1.124 3.280 -13.298 1.00 96.19 308 VAL A O 1
ATOM 2412 N N . SER A 1 309 ? 0.913 3.926 -11.185 1.00 96.75 309 SER A N 1
ATOM 2413 C CA . SER A 1 309 ? 1.172 2.595 -10.602 1.00 96.75 309 SER A CA 1
ATOM 2414 C C . SER A 1 309 ? -0.099 1.820 -10.246 1.00 96.75 309 SER A C 1
ATOM 2416 O O . SER A 1 309 ? -0.041 0.764 -9.616 1.00 96.75 309 SER A O 1
ATOM 2418 N N . THR A 1 310 ? -1.265 2.338 -10.628 1.00 93.88 310 THR A N 1
ATOM 2419 C CA . THR A 1 310 ? -2.559 1.695 -10.372 1.00 93.88 310 THR A CA 1
ATOM 2420 C C . THR A 1 310 ? -2.851 0.583 -11.383 1.00 93.88 310 THR A C 1
ATOM 2422 O O . THR A 1 310 ? -2.318 0.567 -12.491 1.00 93.88 310 THR A O 1
ATOM 2425 N N . ILE A 1 311 ? -3.758 -0.340 -11.039 1.00 91.06 311 ILE A N 1
ATOM 2426 C CA . ILE A 1 311 ? -4.153 -1.451 -11.930 1.00 91.06 311 ILE A CA 1
ATOM 2427 C C . ILE A 1 311 ? -4.642 -0.939 -13.294 1.00 91.06 311 ILE A C 1
ATOM 2429 O O . ILE A 1 311 ? -4.369 -1.559 -14.314 1.00 91.06 311 ILE A O 1
ATOM 2433 N N . VAL A 1 312 ? -5.356 0.188 -13.307 1.00 91.44 312 VAL A N 1
ATOM 2434 C CA . VAL A 1 312 ? -5.939 0.767 -14.527 1.00 91.44 312 VAL A CA 1
ATOM 2435 C C . VAL A 1 312 ? -4.964 1.715 -15.227 1.00 91.44 312 VAL A C 1
ATOM 2437 O O . VAL A 1 312 ? -4.993 1.823 -16.446 1.00 91.44 312 VAL A O 1
ATOM 2440 N N . GLY A 1 313 ? -4.107 2.405 -14.469 1.00 89.75 313 GLY A N 1
ATOM 2441 C CA . GLY A 1 313 ? -3.200 3.420 -15.001 1.00 89.75 313 GLY A CA 1
ATOM 2442 C C . GLY A 1 313 ? -1.822 2.913 -15.421 1.00 89.75 313 GLY A C 1
ATOM 2443 O O . GLY A 1 313 ? -1.098 3.659 -16.079 1.00 89.75 313 GLY A O 1
ATOM 2444 N N . SER A 1 314 ? -1.441 1.696 -15.032 1.00 95.25 314 SER A N 1
ATOM 2445 C CA . SER A 1 314 ? -0.079 1.190 -15.221 1.00 95.25 314 SER A CA 1
ATOM 2446 C C . SER A 1 314 ? 0.237 0.720 -16.632 1.00 95.25 314 SER A C 1
ATOM 2448 O O . SER A 1 314 ? -0.613 0.213 -17.359 1.00 95.25 314 SER A O 1
ATOM 2450 N N . HIS A 1 315 ? 1.511 0.881 -16.989 1.00 97.62 315 HIS A N 1
ATOM 2451 C CA . HIS A 1 315 ? 2.097 0.427 -18.242 1.00 97.62 315 HIS A CA 1
ATOM 2452 C C . HIS A 1 315 ? 3.309 -0.468 -17.938 1.00 97.62 315 HIS A C 1
ATOM 2454 O O . HIS A 1 315 ? 4.038 -0.179 -16.985 1.00 97.62 315 HIS A O 1
ATOM 2460 N N . PRO A 1 316 ? 3.554 -1.551 -18.700 1.00 97.00 316 PRO A N 1
ATOM 2461 C CA . PRO A 1 316 ? 4.667 -2.470 -18.440 1.00 97.00 316 PRO A CA 1
ATOM 2462 C C . PRO A 1 316 ? 6.057 -1.839 -18.592 1.00 97.00 316 PRO A C 1
ATOM 2464 O O . PRO A 1 316 ? 7.008 -2.355 -18.027 1.00 97.00 316 PRO A O 1
ATOM 2467 N N . HIS A 1 317 ? 6.175 -0.746 -19.348 1.00 97.94 317 HIS A N 1
ATOM 2468 C CA . HIS A 1 317 ? 7.451 -0.074 -19.643 1.00 97.94 317 HIS A CA 1
ATOM 2469 C C . HIS A 1 317 ? 7.606 1.282 -18.932 1.00 97.94 317 HIS A C 1
ATOM 2471 O O . HIS A 1 317 ? 8.488 2.069 -19.264 1.00 97.94 317 HIS A O 1
ATOM 2477 N N . VAL A 1 318 ? 6.745 1.566 -17.953 1.00 97.75 318 VAL A N 1
ATOM 2478 C CA . VAL A 1 318 ? 6.841 2.730 -17.060 1.00 97.75 318 VAL A CA 1
ATOM 2479 C C . VAL A 1 318 ? 7.173 2.220 -15.662 1.00 97.75 318 VAL A C 1
ATOM 2481 O O . VAL A 1 318 ? 6.694 1.159 -15.258 1.00 97.75 318 VAL A O 1
ATOM 2484 N N . VAL A 1 319 ? 7.991 2.961 -14.915 1.00 97.62 319 VAL A N 1
ATOM 2485 C CA . VAL A 1 319 ? 8.292 2.637 -13.518 1.00 97.62 319 VAL A CA 1
ATOM 2486 C C . VAL A 1 319 ? 7.009 2.463 -12.690 1.00 97.62 319 VAL A C 1
ATOM 2488 O O . VAL A 1 319 ? 6.059 3.235 -12.812 1.00 97.62 319 VAL A O 1
ATOM 2491 N N . GLN A 1 320 ? 6.980 1.456 -11.815 1.00 97.81 320 GLN A N 1
ATOM 2492 C CA . GLN A 1 320 ? 5.843 1.239 -10.916 1.00 97.81 320 GLN A CA 1
ATOM 2493 C C . GLN A 1 320 ? 6.272 1.380 -9.459 1.00 97.81 320 GLN A C 1
ATOM 2495 O O . GLN A 1 320 ? 7.170 0.685 -8.983 1.00 97.81 320 GLN A O 1
ATOM 2500 N N . PHE A 1 321 ? 5.595 2.247 -8.721 1.00 97.69 321 PHE A N 1
ATOM 2501 C CA . PHE A 1 321 ? 5.740 2.386 -7.283 1.00 97.69 321 PHE A CA 1
ATOM 2502 C C . PHE A 1 321 ? 5.250 1.119 -6.578 1.00 97.69 321 PHE A C 1
ATOM 2504 O O . PHE A 1 321 ? 4.099 0.703 -6.713 1.00 97.69 321 PHE A O 1
ATOM 2511 N N . TYR A 1 322 ? 6.144 0.490 -5.819 1.00 97.25 322 TYR A N 1
ATOM 2512 C CA . TYR A 1 322 ? 5.861 -0.747 -5.098 1.00 97.25 322 TYR A CA 1
ATOM 2513 C C . TYR A 1 322 ? 5.486 -0.483 -3.638 1.00 97.25 322 TYR A C 1
ATOM 2515 O O . TYR A 1 322 ? 4.556 -1.089 -3.097 1.00 97.25 322 TYR A O 1
ATOM 2523 N N . GLY A 1 323 ? 6.210 0.426 -2.989 1.00 96.88 323 GLY A N 1
ATOM 2524 C CA . GLY A 1 323 ? 5.999 0.719 -1.583 1.00 96.88 323 GLY A CA 1
ATOM 2525 C C . GLY A 1 323 ? 6.930 1.783 -1.027 1.00 96.88 323 GLY A C 1
ATOM 2526 O O . GLY A 1 323 ? 7.931 2.149 -1.644 1.00 96.88 323 GLY A O 1
ATOM 2527 N N . ARG A 1 324 ? 6.597 2.256 0.174 1.00 95.81 324 ARG A N 1
ATOM 2528 C CA . ARG A 1 324 ? 7.404 3.211 0.942 1.00 95.81 324 ARG A CA 1
ATOM 2529 C C . ARG A 1 324 ? 8.028 2.553 2.155 1.00 95.81 324 ARG A C 1
ATOM 2531 O O . ARG A 1 324 ? 7.478 1.606 2.715 1.00 95.81 324 ARG A O 1
ATOM 2538 N N . HIS A 1 325 ? 9.162 3.082 2.580 1.00 95.00 325 HIS A N 1
ATOM 2539 C CA . HIS A 1 325 ? 9.775 2.701 3.841 1.00 95.00 325 HIS A CA 1
ATOM 2540 C C . HIS A 1 325 ? 9.000 3.273 5.034 1.00 95.00 325 HIS A C 1
ATOM 2542 O O . HIS A 1 325 ? 8.442 4.366 4.960 1.00 95.00 325 HIS A O 1
ATOM 2548 N N . VAL A 1 326 ? 8.961 2.531 6.139 1.00 91.31 326 VAL A N 1
ATOM 2549 C CA . VAL A 1 326 ? 8.204 2.894 7.349 1.00 91.31 326 VAL A CA 1
ATOM 2550 C C . VAL A 1 326 ? 8.761 4.114 8.098 1.00 91.31 326 VAL A C 1
ATOM 2552 O O . VAL A 1 326 ? 8.004 4.807 8.770 1.00 91.31 326 VAL A O 1
ATOM 2555 N N . GLN A 1 327 ? 10.063 4.391 8.004 1.00 86.81 327 GLN A N 1
ATOM 2556 C CA . GLN A 1 327 ? 10.750 5.406 8.820 1.00 86.81 327 GLN A CA 1
ATOM 2557 C C . GLN A 1 327 ? 11.331 6.572 8.012 1.00 86.81 327 GLN A C 1
ATOM 2559 O O . GLN A 1 327 ? 12.049 7.396 8.576 1.00 86.81 327 GLN A O 1
ATOM 2564 N N . GLY A 1 328 ? 11.053 6.686 6.712 1.00 87.75 328 GLY A N 1
ATOM 2565 C CA . GLY A 1 328 ? 11.694 7.744 5.940 1.00 87.75 328 GLY A CA 1
ATOM 2566 C C . GLY A 1 328 ? 11.179 7.948 4.524 1.00 87.75 328 GLY A C 1
ATOM 2567 O O . GLY A 1 328 ? 10.237 7.286 4.090 1.00 87.75 328 GLY A O 1
ATOM 2568 N N . PRO A 1 329 ? 11.833 8.856 3.777 1.00 90.88 329 PRO A N 1
ATOM 2569 C CA . PRO A 1 329 ? 11.446 9.213 2.415 1.00 90.88 329 PRO A CA 1
ATOM 2570 C C . PRO A 1 329 ? 11.793 8.125 1.391 1.00 90.88 329 PRO A C 1
ATOM 2572 O O . PRO A 1 329 ? 11.623 8.344 0.194 1.00 90.88 329 PRO A O 1
ATOM 2575 N N . ALA A 1 330 ? 12.312 6.973 1.824 1.00 95.06 330 ALA A N 1
ATOM 2576 C CA . ALA A 1 330 ? 12.741 5.928 0.916 1.00 95.06 330 ALA A CA 1
ATOM 2577 C C . ALA A 1 330 ? 11.548 5.253 0.222 1.00 95.06 330 ALA A C 1
ATOM 2579 O O . ALA A 1 330 ? 10.544 4.905 0.848 1.00 95.06 330 ALA A O 1
ATOM 2580 N N . ALA A 1 331 ? 11.694 5.048 -1.082 1.00 97.31 331 ALA A N 1
ATOM 2581 C CA . ALA A 1 331 ? 10.677 4.497 -1.964 1.00 97.31 331 ALA A CA 1
ATOM 2582 C C . ALA A 1 331 ? 11.261 3.344 -2.778 1.00 97.31 331 ALA A C 1
ATOM 2584 O O . ALA A 1 331 ? 12.414 3.401 -3.207 1.00 97.31 331 ALA A O 1
ATOM 2585 N N . VAL A 1 332 ? 10.464 2.298 -2.982 1.00 97.81 332 VAL A N 1
ATOM 2586 C CA . VAL A 1 332 ? 10.834 1.135 -3.792 1.00 97.81 332 VAL A CA 1
ATOM 2587 C C . VAL A 1 332 ? 9.998 1.114 -5.062 1.00 97.81 332 VAL A C 1
ATOM 2589 O O . VAL A 1 332 ? 8.777 1.283 -5.020 1.00 97.81 332 VAL A O 1
ATOM 2592 N N . PHE A 1 333 ? 10.665 0.854 -6.179 1.00 98.12 333 PHE A N 1
ATOM 2593 C CA . PHE A 1 333 ? 10.102 0.861 -7.517 1.00 98.12 333 PHE A CA 1
ATOM 2594 C C . PHE A 1 333 ? 10.383 -0.460 -8.233 1.00 98.12 333 PHE A C 1
ATOM 2596 O O . PHE A 1 333 ? 11.508 -0.964 -8.215 1.00 98.12 333 PHE A O 1
ATOM 2603 N N . ARG A 1 334 ? 9.370 -1.001 -8.911 1.00 97.06 334 ARG A N 1
ATOM 2604 C CA . ARG A 1 334 ? 9.556 -2.034 -9.932 1.00 97.06 334 ARG A CA 1
ATOM 2605 C C . ARG A 1 334 ? 10.049 -1.340 -11.192 1.00 97.06 334 ARG A C 1
ATOM 2607 O O . ARG A 1 334 ? 9.318 -0.569 -11.811 1.00 97.06 334 ARG A O 1
ATOM 2614 N N . SER A 1 335 ? 11.314 -1.570 -11.494 1.00 96.06 335 SER A N 1
ATOM 2615 C CA . SER A 1 335 ? 12.015 -1.032 -12.650 1.00 96.06 335 SER A CA 1
ATOM 2616 C C . SER A 1 335 ? 13.203 -1.933 -12.962 1.00 96.06 335 SER A C 1
ATOM 2618 O O . SER A 1 335 ? 13.513 -2.859 -12.204 1.00 96.06 335 SER A O 1
ATOM 2620 N N . GLY A 1 336 ? 13.893 -1.623 -14.052 1.00 94.00 336 GLY A N 1
ATOM 2621 C CA . GLY A 1 336 ? 15.186 -2.203 -14.347 1.00 94.00 336 GLY A CA 1
ATOM 2622 C C . GLY A 1 336 ? 16.303 -1.733 -13.419 1.00 94.00 336 GLY A C 1
ATOM 2623 O O . GLY A 1 336 ? 16.145 -0.800 -12.634 1.00 94.00 336 GLY A O 1
ATOM 2624 N N . THR A 1 337 ? 17.463 -2.379 -13.534 1.00 96.25 337 THR A N 1
ATOM 2625 C CA . THR A 1 337 ? 18.681 -2.013 -12.785 1.00 96.25 337 THR A CA 1
ATOM 2626 C C . THR A 1 337 ? 19.887 -1.734 -13.677 1.00 96.25 337 THR A C 1
ATOM 2628 O O . THR A 1 337 ? 20.945 -1.384 -13.161 1.00 96.25 337 THR A O 1
ATOM 2631 N N . TYR A 1 338 ? 19.760 -1.918 -14.993 1.00 96.25 338 TYR A N 1
ATOM 2632 C CA . TYR A 1 338 ? 20.853 -1.767 -15.951 1.00 96.25 338 TYR A CA 1
ATOM 2633 C C . TYR A 1 338 ? 20.620 -0.564 -16.866 1.00 96.25 338 TYR A C 1
ATOM 2635 O O . TYR A 1 338 ? 19.548 -0.474 -17.453 1.00 96.25 338 TYR A O 1
ATOM 2643 N N . PRO A 1 339 ? 21.591 0.337 -17.060 1.00 95.81 339 PRO A N 1
ATOM 2644 C CA . PRO A 1 339 ? 21.446 1.411 -18.038 1.00 95.81 339 PRO A CA 1
ATOM 2645 C C . PRO A 1 339 ? 21.221 0.862 -19.457 1.00 95.81 339 PRO A C 1
ATOM 2647 O O . PRO A 1 339 ? 21.901 -0.076 -19.884 1.00 95.81 339 PRO A O 1
ATOM 2650 N N . LEU A 1 340 ? 20.305 1.470 -20.221 1.00 94.75 340 LEU A N 1
ATOM 2651 C CA . LEU A 1 340 ? 20.023 1.082 -21.611 1.00 94.75 340 LEU A CA 1
ATOM 2652 C C . LEU A 1 340 ? 21.281 1.095 -22.482 1.00 94.75 340 LEU A C 1
ATOM 2654 O O . LEU A 1 340 ? 21.489 0.176 -23.274 1.00 94.75 340 LEU A O 1
ATOM 2658 N N . ARG A 1 341 ? 22.142 2.104 -22.312 1.00 92.56 341 ARG A N 1
ATOM 2659 C CA . ARG A 1 341 ? 23.402 2.222 -23.056 1.00 92.56 341 ARG A CA 1
ATOM 2660 C C . ARG A 1 341 ? 24.275 0.979 -22.882 1.00 92.56 341 ARG A C 1
ATOM 2662 O O . ARG A 1 341 ? 24.736 0.416 -23.872 1.00 92.56 341 ARG A O 1
ATOM 2669 N N . ASP A 1 342 ? 24.452 0.526 -21.646 1.00 94.56 342 ASP A N 1
ATOM 2670 C CA . ASP A 1 342 ? 25.280 -0.640 -21.334 1.00 94.56 342 ASP A CA 1
ATOM 2671 C C . ASP A 1 342 ? 24.664 -1.918 -21.902 1.00 94.56 342 ASP A C 1
ATOM 2673 O O . ASP A 1 342 ? 25.371 -2.760 -22.458 1.00 94.56 342 ASP A O 1
ATOM 2677 N N . HIS A 1 343 ? 23.337 -2.049 -21.825 1.00 94.12 343 HIS A N 1
ATOM 2678 C CA . HIS A 1 343 ? 22.618 -3.168 -22.426 1.00 94.12 343 HIS A CA 1
ATOM 2679 C C . HIS A 1 343 ? 22.822 -3.224 -23.947 1.00 94.12 343 HIS A C 1
ATOM 2681 O O . HIS A 1 343 ? 23.174 -4.276 -24.480 1.00 94.12 343 HIS A O 1
ATOM 2687 N N . VAL A 1 344 ? 22.680 -2.090 -24.641 1.00 91.75 344 VAL A N 1
ATOM 2688 C CA . VAL A 1 344 ? 22.887 -2.003 -26.094 1.00 91.75 344 VAL A CA 1
ATOM 2689 C C . VAL A 1 344 ? 24.344 -2.300 -26.463 1.00 91.75 344 VAL A C 1
ATOM 2691 O O . VAL A 1 344 ? 24.582 -3.086 -27.379 1.00 91.75 344 VAL A O 1
ATOM 2694 N N . CYS A 1 345 ? 25.322 -1.752 -25.736 1.00 91.88 345 CYS A N 1
ATOM 2695 C CA . CYS A 1 345 ? 26.742 -2.055 -25.945 1.00 91.88 345 CYS A CA 1
ATOM 2696 C C . CYS A 1 345 ? 27.039 -3.556 -25.787 1.00 91.88 345 CYS A C 1
ATOM 2698 O O . CYS A 1 345 ? 27.683 -4.158 -26.647 1.00 91.88 345 CYS A O 1
ATOM 2700 N N . ASN A 1 346 ? 26.522 -4.181 -24.727 1.00 91.94 346 ASN A N 1
ATOM 2701 C CA . ASN A 1 346 ? 26.696 -5.612 -24.478 1.00 91.94 346 ASN A CA 1
ATOM 2702 C C . ASN A 1 346 ? 26.005 -6.473 -25.543 1.00 91.94 346 ASN A C 1
ATOM 2704 O O . ASN A 1 346 ? 26.540 -7.501 -25.956 1.00 91.94 346 ASN A O 1
ATOM 2708 N N . MET A 1 347 ? 24.833 -6.054 -26.018 1.00 89.38 347 MET A N 1
ATOM 2709 C CA . MET A 1 347 ? 24.108 -6.730 -27.093 1.00 89.38 347 MET A CA 1
ATOM 2710 C C . MET A 1 347 ? 24.921 -6.754 -28.396 1.00 89.38 347 MET A C 1
ATOM 2712 O O . MET A 1 347 ? 25.033 -7.812 -29.015 1.00 89.38 347 MET A O 1
ATOM 2716 N N . ILE A 1 348 ? 25.549 -5.628 -28.761 1.00 89.06 348 ILE A N 1
ATOM 2717 C CA . ILE A 1 348 ? 26.432 -5.517 -29.937 1.00 89.06 348 ILE A CA 1
ATOM 2718 C C . ILE A 1 348 ? 27.642 -6.435 -29.800 1.00 89.06 348 ILE A C 1
ATOM 2720 O O . ILE A 1 348 ? 27.966 -7.178 -30.725 1.00 89.06 348 ILE A O 1
ATOM 2724 N N . ALA A 1 349 ? 28.298 -6.390 -28.640 1.00 90.69 349 ALA A N 1
ATOM 2725 C CA . ALA A 1 349 ? 29.504 -7.166 -28.388 1.00 90.69 349 ALA A CA 1
ATOM 2726 C C . ALA A 1 349 ? 29.243 -8.682 -28.427 1.00 90.69 349 ALA A C 1
ATOM 2728 O O . ALA A 1 349 ? 30.088 -9.437 -28.901 1.00 90.69 349 ALA A O 1
ATOM 2729 N N . ASN A 1 350 ? 28.075 -9.129 -27.955 1.00 89.81 350 ASN A N 1
ATOM 2730 C CA . ASN A 1 350 ? 27.779 -10.551 -27.786 1.00 89.81 350 ASN A CA 1
ATOM 2731 C C . ASN A 1 350 ? 27.182 -11.227 -29.026 1.00 89.81 350 ASN A C 1
ATOM 2733 O O . ASN A 1 350 ? 27.445 -12.410 -29.242 1.00 89.81 350 ASN A O 1
ATOM 2737 N N . LYS A 1 351 ? 26.338 -10.540 -29.811 1.00 82.44 351 LYS A N 1
ATOM 2738 C CA . LYS A 1 351 ? 25.577 -11.209 -30.882 1.00 82.44 351 LYS A CA 1
ATOM 2739 C C . LYS A 1 351 ? 26.345 -11.367 -32.188 1.00 82.44 351 LYS A C 1
ATOM 2741 O O . LYS A 1 351 ? 26.016 -12.287 -32.929 1.00 82.44 351 LYS A O 1
ATOM 2746 N N . GLY A 1 352 ? 27.348 -10.532 -32.479 1.00 76.75 352 GLY A N 1
ATOM 2747 C CA . GLY A 1 352 ? 28.174 -10.598 -33.701 1.00 76.75 352 GLY A CA 1
ATOM 2748 C C . GLY A 1 352 ? 27.420 -10.387 -35.029 1.00 76.75 352 GLY A C 1
ATOM 2749 O O . GLY A 1 352 ? 28.031 -10.040 -36.033 1.00 76.75 352 GLY A O 1
ATOM 2750 N N . ASP A 1 353 ? 26.100 -10.559 -35.025 1.00 81.06 353 ASP A N 1
ATOM 2751 C CA . ASP A 1 353 ? 25.167 -10.333 -36.112 1.00 81.06 353 ASP A CA 1
ATOM 2752 C C . ASP A 1 353 ? 24.532 -8.940 -35.978 1.00 81.06 353 ASP A C 1
ATOM 2754 O O . ASP A 1 353 ? 23.795 -8.623 -35.033 1.00 81.06 353 ASP A O 1
ATOM 2758 N N . THR A 1 354 ? 24.872 -8.080 -36.933 1.00 81.12 354 THR A N 1
ATOM 2759 C CA . THR A 1 354 ? 24.439 -6.683 -36.979 1.00 81.12 354 THR A CA 1
ATOM 2760 C C . THR A 1 354 ? 22.935 -6.557 -37.234 1.00 81.12 354 THR A C 1
ATOM 2762 O O . THR A 1 354 ? 22.310 -5.636 -36.704 1.00 81.12 354 THR A O 1
ATOM 2765 N N . GLU A 1 355 ? 22.333 -7.483 -37.990 1.00 80.88 355 GLU A N 1
ATOM 2766 C CA . GLU A 1 355 ? 20.913 -7.410 -38.358 1.00 80.88 355 GLU A CA 1
ATOM 2767 C C . GLU A 1 355 ? 19.991 -7.741 -37.179 1.00 80.88 355 GLU A C 1
ATOM 2769 O O . GLU A 1 355 ? 19.054 -6.991 -36.899 1.00 80.88 355 GLU A O 1
ATOM 2774 N N . SER A 1 356 ? 20.264 -8.807 -36.418 1.00 82.75 356 SER A N 1
ATOM 2775 C CA . SER A 1 356 ? 19.462 -9.107 -35.219 1.00 82.75 356 SER A CA 1
ATOM 2776 C C . SER A 1 356 ? 19.577 -8.021 -34.146 1.00 82.75 356 SER A C 1
ATOM 2778 O O . SER A 1 356 ? 18.598 -7.726 -33.455 1.00 82.75 356 SER A O 1
ATOM 2780 N N . SER A 1 357 ? 20.741 -7.374 -34.048 1.00 86.44 357 SER A N 1
ATOM 2781 C CA . SER A 1 357 ? 20.975 -6.272 -33.112 1.00 86.44 357 SER A CA 1
ATOM 2782 C C . SER A 1 357 ? 20.178 -5.012 -33.470 1.00 86.44 357 SER A C 1
ATOM 2784 O O . SER A 1 357 ? 19.697 -4.321 -32.572 1.00 86.44 357 SER A O 1
ATOM 2786 N N . SER A 1 358 ? 20.015 -4.691 -34.759 1.00 87.00 358 SER A N 1
ATOM 2787 C CA . SER A 1 358 ? 19.265 -3.500 -35.187 1.00 87.00 358 SER A CA 1
ATOM 2788 C C . SER A 1 358 ? 17.760 -3.655 -34.950 1.00 87.00 358 SER A C 1
ATOM 2790 O O . SER A 1 358 ? 17.128 -2.748 -34.404 1.00 87.00 358 SER A O 1
ATOM 2792 N N . ALA A 1 359 ? 17.197 -4.827 -35.259 1.00 89.12 359 ALA A N 1
ATOM 2793 C CA . ALA A 1 359 ? 15.787 -5.126 -35.014 1.00 89.12 359 ALA A CA 1
ATOM 2794 C C . ALA A 1 359 ? 15.422 -5.031 -33.521 1.00 89.12 359 ALA A C 1
ATOM 2796 O O . ALA A 1 359 ? 14.361 -4.516 -33.162 1.00 89.12 359 ALA A O 1
ATOM 2797 N N . GLU A 1 360 ? 16.308 -5.491 -32.636 1.00 91.06 360 GLU A N 1
ATOM 2798 C CA . GLU A 1 360 ? 16.098 -5.422 -31.190 1.00 91.06 360 GLU A CA 1
ATOM 2799 C C . GLU A 1 360 ? 16.146 -3.985 -30.658 1.00 91.06 360 GLU A C 1
ATOM 2801 O O . GLU A 1 360 ? 15.276 -3.602 -29.877 1.00 91.06 360 GLU A O 1
ATOM 2806 N N . ARG A 1 361 ? 17.072 -3.147 -31.150 1.00 90.75 361 ARG A N 1
ATOM 2807 C CA . ARG A 1 361 ? 17.099 -1.710 -30.808 1.00 90.75 361 ARG A CA 1
ATOM 2808 C C . ARG A 1 361 ? 15.823 -0.996 -31.229 1.00 90.75 361 ARG A C 1
ATOM 2810 O O . ARG A 1 361 ? 15.255 -0.251 -30.437 1.00 90.75 361 ARG A O 1
ATOM 2817 N N . ILE A 1 362 ? 15.352 -1.251 -32.450 1.00 90.00 362 ILE A N 1
ATOM 2818 C CA . ILE A 1 362 ? 14.098 -0.680 -32.954 1.00 90.00 362 ILE A CA 1
ATOM 2819 C C . ILE A 1 362 ? 12.932 -1.105 -32.052 1.00 90.00 362 ILE A C 1
ATOM 2821 O O . ILE A 1 362 ? 12.099 -0.281 -31.680 1.00 90.00 362 ILE A O 1
ATOM 2825 N N . ARG A 1 363 ? 12.894 -2.374 -31.626 1.00 94.00 363 ARG A N 1
ATOM 2826 C CA . ARG A 1 363 ? 11.867 -2.870 -30.703 1.00 94.00 363 ARG A CA 1
ATOM 2827 C C . ARG A 1 363 ? 11.918 -2.182 -29.335 1.00 94.00 363 ARG A C 1
ATOM 2829 O O . ARG A 1 363 ? 10.859 -1.876 -28.793 1.00 94.00 363 ARG A O 1
ATOM 2836 N N . LEU A 1 364 ? 13.108 -1.952 -28.777 1.00 95.00 364 LEU A N 1
ATOM 2837 C CA . LEU A 1 364 ? 13.268 -1.204 -27.525 1.00 95.00 364 LEU A CA 1
ATOM 2838 C C . LEU A 1 364 ? 12.781 0.241 -27.682 1.00 95.00 364 LEU A C 1
ATOM 2840 O O . LEU A 1 364 ? 12.003 0.705 -26.853 1.00 95.00 364 LEU A O 1
ATOM 2844 N N . ALA A 1 365 ? 13.152 0.909 -28.777 1.00 92.31 365 ALA A N 1
ATOM 2845 C CA . ALA A 1 365 ? 12.710 2.270 -29.074 1.00 92.31 365 ALA A CA 1
ATOM 2846 C C . ALA A 1 365 ? 11.179 2.373 -29.163 1.00 92.31 365 ALA A C 1
ATOM 2848 O O . ALA A 1 365 ? 10.594 3.265 -28.556 1.00 92.31 365 ALA A O 1
ATOM 2849 N N . TYR A 1 366 ? 10.514 1.427 -29.837 1.00 93.62 366 TYR A N 1
ATOM 2850 C CA . TYR A 1 366 ? 9.049 1.400 -29.898 1.00 93.62 366 TYR A CA 1
ATOM 2851 C C . TYR A 1 366 ? 8.399 1.257 -28.521 1.00 93.62 366 TYR A C 1
ATOM 2853 O O . TYR A 1 366 ? 7.430 1.952 -28.246 1.00 93.62 366 TYR A O 1
ATOM 2861 N N . LYS A 1 367 ? 8.933 0.399 -27.646 1.00 96.38 367 LYS A N 1
ATOM 2862 C CA . LYS A 1 367 ? 8.408 0.223 -26.280 1.00 96.38 367 LYS A CA 1
ATOM 2863 C C . LYS A 1 367 ? 8.568 1.481 -25.425 1.00 96.38 367 LYS A C 1
ATOM 2865 O O . LYS A 1 367 ? 7.685 1.795 -24.636 1.00 96.38 367 LYS A O 1
ATOM 2870 N N . ILE A 1 368 ? 9.684 2.193 -25.589 1.00 95.81 368 ILE A N 1
ATOM 2871 C CA . ILE A 1 368 ? 9.948 3.469 -24.909 1.00 95.81 368 ILE A CA 1
ATOM 2872 C C . ILE A 1 368 ? 8.967 4.545 -25.398 1.00 95.81 368 ILE A C 1
ATOM 2874 O O . ILE A 1 368 ? 8.375 5.245 -24.582 1.00 95.81 368 ILE A O 1
ATOM 2878 N N . LEU A 1 369 ? 8.752 4.642 -26.714 1.00 93.81 369 LEU A N 1
ATOM 2879 C CA . LEU A 1 369 ? 7.789 5.577 -27.307 1.00 93.81 369 LEU A CA 1
ATOM 2880 C C . LEU A 1 369 ? 6.356 5.291 -26.850 1.00 93.81 369 LEU A C 1
ATOM 2882 O O . LEU A 1 369 ? 5.657 6.209 -26.439 1.00 93.81 369 LEU A O 1
ATOM 2886 N N . ASP A 1 370 ? 5.946 4.025 -26.876 1.00 95.88 370 ASP A N 1
ATOM 2887 C CA . ASP A 1 370 ? 4.632 3.568 -26.409 1.00 95.88 370 ASP A CA 1
ATOM 2888 C C . ASP A 1 370 ? 4.405 3.925 -24.930 1.00 95.88 370 ASP A C 1
ATOM 2890 O O . ASP A 1 370 ? 3.383 4.503 -24.567 1.00 95.88 370 ASP A O 1
ATOM 2894 N N . ALA A 1 371 ? 5.413 3.700 -24.080 1.00 97.00 371 ALA A N 1
ATOM 2895 C CA . ALA A 1 371 ? 5.380 4.094 -22.673 1.00 97.00 371 ALA A CA 1
ATOM 2896 C C . ALA A 1 371 ? 5.249 5.611 -22.477 1.00 97.00 371 ALA A C 1
ATOM 2898 O O . ALA A 1 371 ? 4.505 6.059 -21.605 1.00 97.00 371 ALA A O 1
ATOM 2899 N N . SER A 1 372 ? 5.974 6.396 -23.276 1.00 95.81 372 SER A N 1
ATOM 2900 C CA . SER A 1 372 ? 5.942 7.858 -23.216 1.00 95.81 372 SER A CA 1
ATOM 2901 C C . SER A 1 372 ? 4.584 8.409 -23.650 1.00 95.81 372 SER A C 1
ATOM 2903 O O . SER A 1 372 ? 4.026 9.255 -22.957 1.00 95.81 372 SER A O 1
ATOM 2905 N N . LEU A 1 373 ? 4.027 7.898 -24.752 1.00 94.25 373 LEU A N 1
ATOM 2906 C CA . LEU A 1 373 ? 2.689 8.265 -25.227 1.00 94.25 373 LEU A CA 1
ATOM 2907 C C . LEU A 1 373 ? 1.618 7.902 -24.196 1.00 94.25 373 LEU A C 1
ATOM 2909 O O . LEU A 1 373 ? 0.721 8.694 -23.930 1.00 94.25 373 LEU A O 1
ATOM 2913 N N . HIS A 1 374 ? 1.744 6.744 -23.540 1.00 96.44 374 HIS A N 1
ATOM 2914 C CA . HIS A 1 374 ? 0.822 6.349 -22.476 1.00 96.44 374 HIS A CA 1
ATOM 2915 C C . HIS A 1 374 ? 0.808 7.339 -21.302 1.00 96.44 374 HIS A C 1
ATOM 2917 O O . HIS A 1 374 ? -0.262 7.626 -20.759 1.00 96.44 374 HIS A O 1
ATOM 2923 N N . LEU A 1 375 ? 1.970 7.867 -20.899 1.00 96.50 375 LEU A N 1
ATOM 2924 C CA . LEU A 1 375 ? 2.050 8.898 -19.858 1.00 96.50 375 LEU A CA 1
ATOM 2925 C C . LEU A 1 375 ? 1.296 10.171 -20.270 1.00 96.50 375 LEU A C 1
ATOM 2927 O O . LEU A 1 375 ? 0.536 10.717 -19.462 1.00 96.50 375 LEU A O 1
ATOM 2931 N N . GLU A 1 376 ? 1.467 10.598 -21.520 1.00 95.31 376 GLU A N 1
ATOM 2932 C CA . GLU A 1 376 ? 0.867 11.820 -22.057 1.00 95.31 376 GLU A CA 1
ATOM 2933 C C . GLU A 1 376 ? -0.650 11.671 -22.192 1.00 95.31 376 GLU A C 1
ATOM 2935 O O . GLU A 1 376 ? -1.407 12.393 -21.535 1.00 95.31 376 GLU A O 1
ATOM 2940 N N . ASP A 1 377 ? -1.091 10.663 -22.944 1.00 94.94 377 ASP A N 1
ATOM 2941 C CA . ASP A 1 377 ? -2.491 10.458 -23.309 1.00 94.94 377 ASP A CA 1
ATOM 2942 C C . ASP A 1 377 ? -3.362 10.069 -22.109 1.00 94.94 377 ASP A C 1
ATOM 2944 O O . ASP A 1 377 ? -4.487 10.553 -21.957 1.00 94.94 377 ASP A O 1
ATOM 2948 N N . SER A 1 378 ? -2.863 9.180 -21.242 1.00 95.50 378 SER A N 1
ATOM 2949 C CA . SER A 1 378 ? -3.679 8.625 -20.153 1.00 95.50 378 SER A CA 1
ATOM 2950 C C . SER A 1 378 ? -3.615 9.454 -18.876 1.00 95.50 378 SER A C 1
ATOM 2952 O O . SER A 1 378 ? -4.560 9.436 -18.083 1.00 95.50 378 SER A O 1
ATOM 2954 N N . HIS A 1 379 ? -2.503 10.156 -18.635 1.00 95.31 379 HIS A N 1
ATOM 2955 C CA . HIS A 1 379 ? -2.247 10.784 -17.337 1.00 95.31 379 HIS A CA 1
ATOM 2956 C C . HIS A 1 379 ? -1.955 12.279 -17.395 1.00 95.31 379 HIS A C 1
ATOM 2958 O O . HIS A 1 379 ? -1.957 12.895 -16.320 1.00 95.31 379 HIS A O 1
ATOM 2964 N N . GLY A 1 380 ? -1.767 12.861 -18.585 1.00 95.19 380 GLY A N 1
ATOM 2965 C CA . GLY A 1 380 ? -1.328 14.249 -18.749 1.00 95.19 380 GLY A CA 1
ATOM 2966 C C . GLY A 1 380 ? 0.092 14.474 -18.222 1.00 95.19 380 GLY A C 1
ATOM 2967 O O . GLY A 1 380 ? 0.399 15.546 -17.696 1.00 95.19 380 GLY A O 1
ATOM 2968 N N . LEU A 1 381 ? 0.925 13.433 -18.275 1.00 95.62 381 LEU A N 1
ATOM 2969 C CA . LEU A 1 381 ? 2.300 13.435 -17.792 1.00 95.62 381 LEU A CA 1
ATOM 2970 C C . LEU A 1 381 ? 3.260 13.295 -18.970 1.00 95.62 381 LEU A C 1
ATOM 2972 O O . LEU A 1 381 ? 2.960 12.622 -19.943 1.00 95.62 381 LEU A O 1
ATOM 2976 N N . VAL A 1 382 ? 4.440 13.884 -18.867 1.00 94.81 382 VAL A N 1
ATOM 2977 C CA . VAL A 1 382 ? 5.504 13.749 -19.860 1.00 94.81 382 VAL A CA 1
ATOM 2978 C C . VAL A 1 382 ? 6.735 13.176 -19.183 1.00 94.81 382 VAL A C 1
ATOM 2980 O O . VAL A 1 382 ? 7.079 13.540 -18.056 1.00 94.81 382 VAL A O 1
ATOM 2983 N N . TRP A 1 383 ? 7.401 12.271 -19.891 1.00 94.38 383 TRP A N 1
ATOM 2984 C CA . TRP A 1 383 ? 8.733 11.819 -19.534 1.00 94.38 383 TRP A CA 1
ATOM 2985 C C . TRP A 1 383 ? 9.772 12.766 -20.145 1.00 94.38 383 TRP A C 1
ATOM 2987 O O . TRP A 1 383 ? 9.887 12.864 -21.365 1.00 94.38 383 TRP A O 1
ATOM 2997 N N . ILE A 1 384 ? 10.503 13.476 -19.286 1.00 89.75 384 ILE A N 1
ATOM 2998 C CA . ILE A 1 384 ? 11.553 14.445 -19.659 1.00 89.75 384 ILE A CA 1
ATOM 2999 C C . ILE A 1 384 ? 12.967 13.865 -19.516 1.00 89.75 384 ILE A C 1
ATOM 3001 O O . ILE A 1 384 ? 13.956 14.580 -19.657 1.00 89.75 384 ILE A O 1
ATOM 3005 N N . GLY A 1 385 ? 13.070 12.587 -19.158 1.00 80.81 385 GLY A N 1
ATOM 3006 C CA . GLY A 1 385 ? 14.336 11.948 -18.838 1.00 80.81 385 GLY A CA 1
ATOM 3007 C C . GLY A 1 385 ? 15.109 11.484 -20.059 1.00 80.81 385 GLY A C 1
ATOM 3008 O O . GLY A 1 385 ? 14.553 11.164 -21.107 1.00 80.81 385 GLY A O 1
ATOM 3009 N N . GLU A 1 386 ? 16.422 11.385 -19.886 1.00 83.19 386 GLU A N 1
ATOM 3010 C CA . GLU A 1 386 ? 17.327 10.801 -20.882 1.00 83.19 386 GLU A CA 1
ATOM 3011 C C . GLU A 1 386 ? 17.657 9.334 -20.574 1.00 83.19 386 GLU A C 1
ATOM 3013 O O . GLU A 1 386 ? 18.089 8.565 -21.436 1.00 83.19 386 GLU A O 1
ATOM 3018 N N . SER A 1 387 ? 17.446 8.935 -19.323 1.00 92.06 387 SER A N 1
ATOM 3019 C CA . SER A 1 387 ? 17.910 7.663 -18.797 1.00 92.06 387 SER A CA 1
ATOM 3020 C C . SER A 1 387 ? 16.803 6.615 -18.827 1.00 92.06 387 SER A C 1
ATOM 3022 O O . SER A 1 387 ? 15.793 6.715 -18.135 1.00 92.06 387 SER A O 1
ATOM 3024 N N . VAL A 1 388 ? 17.036 5.558 -19.602 1.00 95.69 388 VAL A N 1
ATOM 3025 C CA . VAL A 1 388 ? 16.187 4.361 -19.652 1.00 95.69 388 VAL A CA 1
ATOM 3026 C C . VAL A 1 388 ? 16.900 3.213 -18.955 1.00 95.69 388 VAL A C 1
ATOM 3028 O O . VAL A 1 388 ? 18.107 3.018 -19.139 1.00 95.69 388 VAL A O 1
ATOM 3031 N N . ILE A 1 389 ? 16.150 2.427 -18.186 1.00 97.19 389 ILE A N 1
ATOM 3032 C CA . ILE A 1 389 ? 16.674 1.278 -17.445 1.00 97.19 389 ILE A CA 1
ATOM 3033 C C . ILE A 1 389 ? 16.126 -0.012 -18.031 1.00 97.19 389 ILE A C 1
ATOM 3035 O O . ILE A 1 389 ? 14.960 -0.095 -18.400 1.00 97.19 389 ILE A O 1
ATOM 3039 N N . ILE A 1 390 ? 16.962 -1.035 -18.082 1.00 97.69 390 ILE A N 1
ATOM 3040 C CA . ILE A 1 390 ? 16.642 -2.377 -18.540 1.00 97.69 390 ILE A CA 1
ATOM 3041 C C . ILE A 1 390 ? 16.535 -3.304 -17.334 1.00 97.69 390 ILE A C 1
ATOM 3043 O O . ILE A 1 390 ? 17.371 -3.270 -16.419 1.00 97.69 390 ILE A O 1
ATOM 3047 N N . ASP A 1 391 ? 15.479 -4.108 -17.314 1.00 96.62 391 ASP A N 1
ATOM 3048 C CA . ASP A 1 391 ? 15.257 -5.118 -16.285 1.00 96.62 391 ASP A CA 1
ATOM 3049 C C . ASP A 1 391 ? 16.017 -6.427 -16.544 1.00 96.62 391 ASP A C 1
ATOM 3051 O O . ASP A 1 391 ? 16.793 -6.564 -17.490 1.00 96.62 391 ASP A O 1
ATOM 3055 N N . GLU A 1 392 ? 15.822 -7.406 -15.660 1.00 94.94 392 GLU A N 1
ATOM 3056 C CA . GLU A 1 392 ? 16.465 -8.720 -15.768 1.00 94.94 392 GLU A CA 1
ATOM 3057 C C . GLU A 1 392 ? 16.012 -9.533 -16.998 1.00 94.94 392 GLU A C 1
ATOM 3059 O O . GLU A 1 392 ? 16.665 -10.514 -17.355 1.00 94.94 392 GLU A O 1
ATOM 3064 N N . TYR A 1 393 ? 14.930 -9.117 -17.663 1.00 95.88 393 TYR A N 1
ATOM 3065 C CA . TYR A 1 393 ? 14.363 -9.751 -18.853 1.00 95.88 393 TYR A CA 1
ATOM 3066 C C . TYR A 1 393 ? 14.737 -9.028 -20.155 1.00 95.88 393 TYR A C 1
ATOM 3068 O O . TYR A 1 393 ? 14.358 -9.494 -21.230 1.00 95.88 393 TYR A O 1
ATOM 3076 N N . GLY A 1 394 ? 15.498 -7.931 -20.086 1.00 95.69 394 GLY A N 1
ATOM 3077 C CA . GLY A 1 394 ? 15.830 -7.122 -21.259 1.00 95.69 394 GLY A CA 1
ATOM 3078 C C . GLY A 1 394 ? 14.734 -6.123 -21.645 1.00 95.69 394 GLY A C 1
ATOM 3079 O O . GLY A 1 394 ? 14.733 -5.624 -22.769 1.00 95.69 394 GLY A O 1
ATOM 3080 N N . GLU A 1 395 ? 13.785 -5.840 -20.752 1.00 97.44 395 GLU A N 1
ATOM 3081 C CA . GLU A 1 395 ? 12.656 -4.948 -21.010 1.00 97.44 395 GLU A CA 1
ATOM 3082 C C . GLU A 1 395 ? 12.936 -3.516 -20.510 1.00 97.44 395 GLU A C 1
ATOM 3084 O O . GLU A 1 395 ? 13.423 -3.331 -19.385 1.00 97.44 395 GLU A O 1
ATOM 3089 N N . PRO A 1 396 ? 12.648 -2.481 -21.327 1.00 97.62 396 PRO A N 1
ATOM 3090 C CA . PRO A 1 396 ? 12.939 -1.098 -20.981 1.00 97.62 396 PRO A CA 1
ATOM 3091 C C . PRO A 1 396 ? 11.882 -0.516 -20.043 1.00 97.62 396 PRO A C 1
ATOM 3093 O O . PRO A 1 396 ? 10.693 -0.817 -20.159 1.00 97.62 396 PRO A O 1
ATOM 3096 N N . HIS A 1 397 ? 12.336 0.349 -19.142 1.00 97.75 397 HIS A N 1
ATOM 3097 C CA . HIS A 1 397 ? 11.529 1.094 -18.188 1.00 97.75 397 HIS A CA 1
ATOM 3098 C C . HIS A 1 397 ? 11.975 2.560 -18.168 1.00 97.75 397 HIS A C 1
ATOM 3100 O O . HIS A 1 397 ? 13.168 2.846 -18.026 1.00 97.75 397 HIS A O 1
ATOM 3106 N N . ILE A 1 398 ? 11.011 3.475 -18.287 1.00 97.50 398 ILE A N 1
ATOM 3107 C CA . ILE A 1 398 ? 11.222 4.927 -18.188 1.00 97.50 398 ILE A CA 1
ATOM 3108 C C . ILE A 1 398 ? 10.705 5.486 -16.860 1.00 97.50 398 ILE A C 1
ATOM 3110 O O . ILE A 1 398 ? 9.853 4.871 -16.208 1.00 97.50 398 ILE A O 1
ATOM 3114 N N . GLY A 1 399 ? 11.188 6.672 -16.482 1.00 95.81 399 GLY A N 1
ATOM 3115 C CA . GLY A 1 399 ? 10.598 7.457 -15.402 1.00 95.81 399 GLY A CA 1
ATOM 3116 C C . GLY A 1 399 ? 11.169 7.228 -14.000 1.00 95.81 399 GLY A C 1
ATOM 3117 O O . GLY A 1 399 ? 10.504 7.579 -13.035 1.00 95.81 399 GLY A O 1
ATOM 3118 N N . LEU A 1 400 ? 12.337 6.587 -13.854 1.00 96.56 400 LEU A N 1
ATOM 3119 C CA . LEU A 1 400 ? 12.905 6.220 -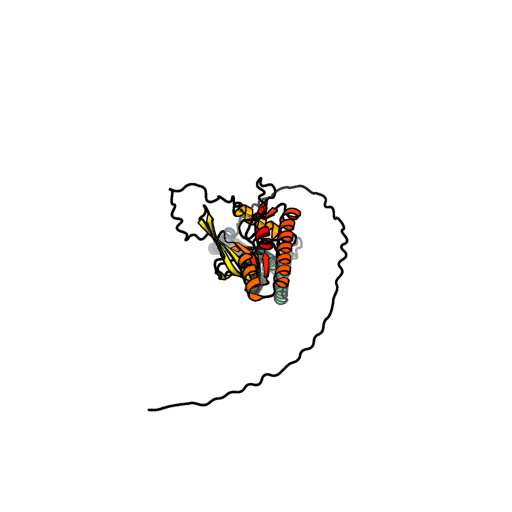12.545 1.00 96.56 400 LEU A CA 1
ATOM 3120 C C . LEU A 1 400 ? 13.566 7.396 -11.789 1.00 96.56 400 LEU A C 1
ATOM 3122 O O . LEU A 1 400 ? 13.675 7.346 -10.556 1.00 96.56 400 LEU A O 1
ATOM 3126 N N . PHE A 1 401 ? 14.049 8.418 -12.498 1.00 95.00 401 PHE A N 1
ATOM 3127 C CA . PHE A 1 401 ? 15.027 9.389 -11.989 1.00 95.00 401 PHE A CA 1
ATOM 3128 C C . PHE A 1 401 ? 14.451 10.798 -11.824 1.00 95.00 401 PHE A C 1
ATOM 3130 O O . PHE A 1 401 ? 15.075 11.786 -12.203 1.00 95.00 401 PHE A O 1
ATOM 3137 N N . ASP A 1 402 ? 13.271 10.890 -11.208 1.00 92.25 402 ASP A N 1
ATOM 3138 C CA . ASP A 1 402 ? 12.558 12.154 -10.981 1.00 92.25 402 ASP A CA 1
ATOM 3139 C C . ASP A 1 402 ? 12.260 12.910 -12.302 1.00 92.25 402 ASP A C 1
ATOM 3141 O O . ASP A 1 402 ? 12.266 14.138 -12.366 1.00 92.25 402 ASP A O 1
ATOM 3145 N N . ASP A 1 403 ? 12.015 12.148 -13.369 1.00 92.25 403 ASP A N 1
ATOM 3146 C CA . ASP A 1 403 ? 11.939 12.568 -14.772 1.00 92.25 403 ASP A CA 1
ATOM 3147 C C . ASP A 1 403 ? 10.531 12.408 -15.381 1.00 92.25 403 ASP A C 1
ATOM 3149 O O . ASP A 1 403 ? 10.362 12.418 -16.600 1.00 92.25 403 ASP A O 1
ATOM 3153 N N . ILE A 1 404 ? 9.509 12.281 -14.528 1.00 94.12 404 ILE A N 1
ATOM 3154 C CA . ILE A 1 404 ? 8.090 12.362 -14.901 1.00 94.12 404 ILE A CA 1
ATOM 3155 C C . ILE A 1 404 ? 7.518 13.676 -14.367 1.00 94.12 404 ILE A C 1
ATOM 3157 O O . ILE A 1 404 ? 7.378 13.859 -13.154 1.00 94.12 404 ILE A O 1
ATOM 3161 N N . ALA A 1 405 ? 7.124 14.554 -15.283 1.00 92.50 405 ALA A N 1
ATOM 3162 C CA . ALA A 1 405 ? 6.535 15.856 -14.993 1.00 92.50 405 ALA A CA 1
ATOM 3163 C C . ALA A 1 405 ? 5.128 15.968 -15.593 1.00 92.50 405 ALA A C 1
ATOM 3165 O O . ALA A 1 405 ? 4.684 15.107 -16.353 1.00 92.50 405 ALA A O 1
ATOM 3166 N N . ARG A 1 406 ? 4.402 17.034 -15.257 1.00 92.88 406 ARG A N 1
ATOM 3167 C CA . ARG A 1 406 ? 3.114 17.332 -15.892 1.00 92.88 406 ARG A CA 1
ATOM 3168 C C . ARG A 1 406 ? 3.321 18.015 -17.244 1.00 92.88 406 ARG A C 1
ATOM 3170 O O . ARG A 1 406 ? 4.201 18.865 -17.380 1.00 92.88 406 ARG A O 1
ATOM 3177 N N . ALA A 1 407 ? 2.487 17.673 -18.223 1.00 89.88 407 ALA A N 1
ATOM 3178 C CA . ALA A 1 407 ? 2.586 18.191 -19.591 1.00 89.88 407 ALA A CA 1
ATOM 3179 C C . ALA A 1 407 ? 2.321 19.708 -19.708 1.00 89.88 407 ALA A C 1
ATOM 3181 O O . ALA A 1 407 ? 2.727 20.332 -20.682 1.00 89.88 407 ALA A O 1
ATOM 3182 N N . ASP A 1 408 ? 1.652 20.309 -18.719 1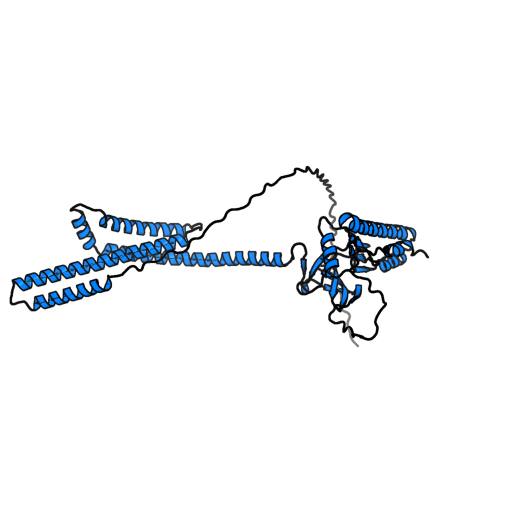.00 86.88 408 ASP A N 1
ATOM 3183 C CA . ASP A 1 408 ? 1.349 21.744 -18.645 1.00 86.88 408 ASP A CA 1
ATOM 3184 C C . ASP A 1 408 ? 2.513 22.592 -18.100 1.00 86.88 408 ASP A C 1
ATOM 3186 O O . ASP A 1 408 ? 2.415 23.820 -18.057 1.00 86.88 408 ASP A O 1
ATOM 3190 N N . SER A 1 409 ? 3.626 21.970 -17.704 1.00 79.38 409 SER A N 1
ATOM 3191 C CA . SER A 1 409 ? 4.835 22.702 -17.327 1.00 79.38 409 SER A CA 1
ATOM 3192 C C . SER A 1 409 ? 5.481 23.339 -18.569 1.00 79.38 409 SER A C 1
ATOM 3194 O O . SER A 1 409 ? 5.697 22.674 -19.575 1.00 79.38 409 SER A O 1
ATOM 3196 N N . GLU A 1 410 ? 5.769 24.647 -18.526 1.00 70.81 410 GLU A N 1
ATOM 3197 C CA . GLU A 1 410 ? 6.187 25.489 -19.671 1.00 70.81 410 GLU A CA 1
ATOM 3198 C C . GLU A 1 410 ? 7.548 25.125 -20.326 1.00 70.81 410 GLU A C 1
ATOM 3200 O O . GLU A 1 410 ? 8.168 25.960 -20.985 1.00 70.81 410 GLU A O 1
ATOM 3205 N N . GLN A 1 411 ? 8.057 23.901 -20.173 1.00 61.91 411 GLN A N 1
ATOM 3206 C CA . GLN A 1 411 ? 9.332 23.470 -20.750 1.00 61.91 411 GLN A CA 1
ATOM 3207 C C . GLN A 1 411 ? 9.228 22.110 -21.450 1.00 61.91 411 GLN A C 1
ATOM 3209 O O . GLN A 1 411 ? 9.496 21.079 -20.835 1.00 61.91 411 GLN A O 1
ATOM 3214 N N . PRO A 1 412 ? 8.945 22.086 -22.763 1.00 54.16 412 PRO A N 1
ATOM 3215 C CA . PRO A 1 412 ? 9.172 20.912 -23.582 1.00 54.16 412 PRO A CA 1
ATOM 3216 C C . PRO A 1 412 ? 10.544 21.028 -24.260 1.00 54.16 412 PRO A C 1
ATOM 3218 O O . PRO A 1 412 ? 10.701 21.726 -25.262 1.00 54.16 412 PRO A O 1
ATOM 3221 N N . VAL A 1 413 ? 11.546 20.331 -23.725 1.00 58.53 413 VAL A N 1
ATOM 3222 C CA . VAL A 1 413 ? 12.687 19.880 -24.535 1.00 58.53 413 VAL A CA 1
ATOM 3223 C C . VAL A 1 413 ? 12.396 18.420 -24.895 1.00 58.53 413 VAL A C 1
ATOM 3225 O O . VAL A 1 413 ? 12.037 17.654 -24.001 1.00 58.53 413 VAL A O 1
ATOM 3228 N N . PRO A 1 414 ? 12.459 18.021 -26.177 1.00 58.31 414 PRO A N 1
ATOM 3229 C CA . PRO A 1 414 ? 12.231 16.631 -26.560 1.00 58.31 414 PRO A CA 1
ATOM 3230 C C . PRO A 1 414 ? 13.263 15.699 -25.894 1.00 58.31 414 PRO A C 1
ATOM 3232 O O . PRO A 1 414 ? 14.418 16.096 -25.747 1.00 58.31 414 PRO A O 1
ATOM 3235 N N . PRO A 1 415 ? 12.881 14.468 -25.503 1.00 61.31 415 PRO A N 1
ATOM 3236 C CA . PRO A 1 415 ? 13.771 13.558 -24.787 1.00 61.31 415 PRO A CA 1
ATOM 3237 C C . PRO A 1 415 ? 14.923 13.068 -25.678 1.00 61.31 415 PRO A C 1
ATOM 3239 O O . PRO A 1 415 ? 14.710 12.369 -26.674 1.00 61.31 415 PRO A O 1
ATOM 3242 N N . ASP A 1 416 ? 16.160 13.373 -25.276 1.00 63.44 416 ASP A N 1
ATOM 3243 C CA . ASP A 1 416 ? 17.383 12.986 -25.995 1.00 63.44 416 ASP A CA 1
ATOM 3244 C C . ASP A 1 416 ? 17.622 11.461 -26.020 1.00 63.44 416 ASP A C 1
ATOM 3246 O O . ASP A 1 416 ? 18.354 10.942 -26.869 1.00 63.44 416 ASP A O 1
ATOM 3250 N N . ALA A 1 417 ? 16.941 10.702 -25.154 1.00 59.75 417 ALA A N 1
ATOM 3251 C CA . ALA A 1 417 ? 17.041 9.242 -25.068 1.00 59.75 417 ALA A CA 1
ATOM 3252 C C . ALA A 1 417 ? 16.766 8.516 -26.400 1.00 59.75 417 ALA A C 1
ATOM 3254 O O . ALA A 1 417 ? 17.333 7.450 -26.668 1.00 59.75 417 ALA A O 1
ATOM 3255 N N . LEU A 1 418 ? 15.914 9.084 -27.260 1.00 63.59 418 LEU A N 1
ATOM 3256 C CA . LEU A 1 418 ? 15.602 8.500 -28.567 1.00 63.59 418 LEU A CA 1
ATOM 3257 C C . LEU A 1 418 ? 16.801 8.550 -29.520 1.00 63.59 418 LEU A C 1
ATOM 3259 O O . LEU A 1 418 ? 16.982 7.627 -30.319 1.00 63.59 418 LEU A O 1
ATOM 3263 N N . TYR A 1 419 ? 17.677 9.550 -29.388 1.00 65.75 419 TYR A N 1
ATOM 3264 C CA . TYR A 1 419 ? 18.899 9.623 -30.187 1.00 65.75 419 TYR A CA 1
ATOM 3265 C C . TYR A 1 419 ? 19.860 8.478 -29.865 1.00 65.75 419 TYR A C 1
ATOM 3267 O O . TYR A 1 419 ? 20.519 7.970 -30.772 1.00 65.75 419 TYR A O 1
ATOM 3275 N N . VAL A 1 420 ? 19.893 7.993 -28.618 1.00 61.84 420 VAL A N 1
ATOM 3276 C CA . VAL A 1 420 ? 20.753 6.864 -28.218 1.00 61.84 420 VAL A CA 1
ATOM 3277 C C . VAL A 1 420 ? 20.328 5.561 -28.898 1.00 61.84 420 VAL A C 1
ATOM 3279 O O . VAL A 1 420 ? 21.175 4.741 -29.234 1.00 61.84 420 VAL A O 1
ATOM 3282 N N . CYS A 1 421 ? 19.037 5.355 -29.164 1.00 63.69 421 CYS A N 1
ATOM 3283 C CA . CYS A 1 421 ? 18.591 4.156 -29.882 1.00 63.69 421 CYS A CA 1
ATOM 3284 C C . CYS A 1 421 ? 18.914 4.212 -31.384 1.00 63.69 421 CYS A C 1
ATOM 3286 O O . CYS A 1 421 ? 19.106 3.166 -32.009 1.00 63.69 421 CYS A O 1
ATOM 3288 N N . ILE A 1 422 ? 18.983 5.419 -31.954 1.00 65.69 422 ILE A N 1
ATOM 3289 C CA . ILE A 1 422 ? 19.049 5.642 -33.403 1.00 65.69 422 ILE A CA 1
ATOM 3290 C C . ILE A 1 422 ? 20.496 5.874 -33.890 1.00 65.69 422 ILE A C 1
ATOM 3292 O O . ILE A 1 422 ? 20.862 5.375 -34.953 1.00 65.69 422 ILE A O 1
ATOM 3296 N N . ASN A 1 423 ? 21.357 6.539 -33.106 1.00 62.03 423 ASN A N 1
ATOM 3297 C CA . ASN A 1 423 ? 22.646 7.068 -33.588 1.00 62.03 423 ASN A CA 1
ATOM 3298 C C . ASN A 1 423 ? 23.908 6.234 -33.277 1.00 62.03 423 ASN A C 1
ATOM 3300 O O . ASN A 1 423 ? 25.000 6.657 -33.637 1.00 62.03 423 ASN A O 1
ATOM 3304 N N . VAL A 1 424 ? 23.829 5.033 -32.687 1.00 54.16 424 VAL A N 1
ATOM 3305 C CA . VAL A 1 424 ? 25.029 4.182 -32.429 1.00 54.16 424 VAL A CA 1
ATOM 3306 C C . VAL A 1 424 ? 25.506 3.445 -33.698 1.00 54.16 424 VAL A C 1
ATOM 3308 O O . VAL A 1 424 ? 25.814 2.255 -33.656 1.00 54.16 424 VAL A O 1
ATOM 3311 N N . SER A 1 425 ? 25.484 4.113 -34.852 1.00 43.62 425 SER A N 1
ATOM 3312 C CA . SER A 1 425 ? 25.882 3.544 -36.154 1.00 43.62 425 SER A CA 1
ATOM 3313 C C . SER A 1 425 ? 26.985 4.348 -36.858 1.00 43.62 425 SER A C 1
ATOM 3315 O O . SER A 1 425 ? 27.326 4.038 -37.996 1.00 43.62 425 SER A O 1
ATOM 3317 N N . THR A 1 426 ? 27.551 5.351 -36.186 1.00 44.88 426 THR A N 1
ATOM 3318 C CA . THR A 1 426 ? 28.739 6.116 -36.607 1.00 44.88 426 THR A CA 1
ATOM 3319 C C . THR A 1 426 ? 29.799 6.010 -35.534 1.00 44.88 426 THR A C 1
ATOM 3321 O O . THR A 1 426 ? 30.971 5.772 -35.895 1.00 44.88 426 THR A O 1
#

Sequence (426 aa):
MTAAAWTNPHRYRRPVGRCTRLSTRLRYSYKQHCVPLSFPPLSPHCPLLPSPMAVLPRRQPSALVSNGLSMATVALNIAGAATDAVPIAKQILNSAAHISAVAEKIQKKREAMYTLVEKADIYATQIDIAVAGRILDASLQRRLERLYSVFLKIEALVDVTAGGKSNALARVWHNVVTKPNRAETLVLKLDQEIQLFQLLTGIQLSLVVDNTARIVDDTARAVAADMRYDGQFRVLRDCDIRKGNIIERCETDEGTVVWASARVDGQLMVIRYLDPSSDAKRNDGVVAEVAQWRRTPYHEYLENVKKVSTIVGSHPHVVQFYGRHVQGPAAVFRSGTYPLRDHVCNMIANKGDTESSSAERIRLAYKILDASLHLEDSHGLVWIGESVIIDEYGEPHIGLFDDIARADSEQPVPPDALYVCINVST

Organism: NCBI:txid1314781

Radius of gyration: 46.88 Å; chains: 1; bounding box: 120×75×134 Å

Foldseek 3Di:
DDDDDDDDDDDDDDDDDDDDDDDDDDDDDDDDDDDDDDDDDDDDDDDDDDDDDDDDDDDDPQPVVLVVLVVLLVVLVVVLVVPVVPVVSNVVSVVVSVVSVLVSLVSVLVVLLVVLVVVLVVLVVVVCVLPPPDDDDPVLVVLVVVLVVLVVVSVVVVVLVPDDDDPVSVVVVVVCSVCSVPSVVSSVVNVVSSVVSVVVSVVVVVVVVVVVVVVVVVVVVVVVVVQQDPVPAGADEPVQKAWDAWQDWDQDPVAIWTWTWIAGVNDIWIKIDHDPPPPVVPPVPDDDDPDPPVQDPLVVLVVLQQQCQDPVNDDPQEKHWHHDYPPHPMTIIHFARAWPLVVLVVLCVPPVDPVVSLVLLVVQLVSVVVVQVSSCVVPQKGFQELTWHAHPVRHIYGSPPSRIGGNPPPDDDDHCNSCSSPPPPD

pLDDT: mean 70.72, std 20.8, range [28.3, 98.19]